Protein AF-A0A317U5R8-F1 (afdb_monomer_lite)

Secondary structure (DSSP, 8-state):
----EEEETTEEEEPPHHHHHHHHHHHHHHHHHHHHHHTS----SHHHHHHHHHHHHHHHHHHHHHHHHHHHHHHHHHHHHHHHHHHTT--PPEEEESSSS-EEEEETTEEEEPPHHHHHHHHHHHHHHHHHHHHHHHT--TTS-----HHHHHHHHHHHHHHHHHHHHHHHHHHHHHHHHHHHHHHTT----EE-TTSSEEEETTEEEE--HHHHHHHHHHHHHHHHHHHHHH-TT----HHHHHHHHHHHHHTTGGGHHHHHHHHHHHHHHHHHHHHHHHHHHHHHHHHHHHHHHHSSS-TT-HHHHHHHHHHHHHHHHHHHHHHHHHHHHHHHHS--STTHHHHHHHHHHHHHHHHHHHHHHHHHHHHHHHHHGGG-S-HHHHHHHHHHHIIIIIHHHHHHHS-S--S----TT--HHHHHHHHHHHHHSTTHHHHHHHHHHHHHHHHH-

pLDDT: mean 78.05, std 13.22, range [38.19, 95.69]

Foldseek 3Di:
DQCQWDDDPNDIAGDDPVLSVLVVLLVVLVVVLVVCVVVVDDDPDPVSNVVNVVSVVSNVVSVVVNVVLVVQQVVLVVLVVVLVVVLVPDDQWDWDDPDPPWIWTCDPNDTHTDDPVLVVLSVLLNVLNVVVVVVVVVVPDPPDRDRRDPVNSVVNVVSSVSNVVSVVVNVVVVVQVVLLVVLVVVLVVDDQWDADPVLQWTCDPNDTAGADPVVSVLSVQLNVLNVVLVVCSPDPPNPDGPVNSVVSVVSNVVSCVLCVLVVLLVVLLVLLVVLLVLLVLVLVLLVQLLVVLVVVLPDPDPVPALLNVLSVQLNVLSVVLNVVSVVLSVVSVVLSVVRDSVCSVVSVVVSVVSVVSVVVSLVVSLVSNLVSLVVSVVVDLAPVVVVVVVVCCVPRPLVSSCVSNDPDDDDDDDDPPRDPVSVVSVCSVCVSCVCVVVVNVVRVVVVVVVVVD

Structure (mmCIF, N/CA/C/O backbone):
data_AF-A0A317U5R8-F1
#
_entry.id   AF-A0A317U5R8-F1
#
loop_
_atom_site.group_PDB
_atom_site.id
_atom_site.type_symbol
_atom_site.label_atom_id
_atom_site.label_alt_id
_atom_site.label_comp_id
_atom_site.label_asym_id
_atom_site.label_entity_id
_atom_site.label_seq_id
_atom_site.pdbx_PDB_ins_code
_atom_site.Cartn_x
_atom_site.Cartn_y
_atom_site.Cartn_z
_atom_site.occupancy
_atom_site.B_iso_or_equiv
_atom_site.auth_seq_id
_atom_site.auth_comp_id
_atom_site.auth_asym_id
_atom_site.auth_atom_id
_atom_site.pdbx_PDB_model_num
ATOM 1 N N . MET A 1 1 ? 49.232 -8.218 -65.022 1.00 38.19 1 MET A N 1
ATOM 2 C CA . MET A 1 1 ? 48.313 -8.870 -64.069 1.00 38.19 1 MET A CA 1
ATOM 3 C C . MET A 1 1 ? 47.775 -7.761 -63.189 1.00 38.19 1 MET A C 1
ATOM 5 O O . MET A 1 1 ? 48.591 -7.084 -62.582 1.00 38.19 1 MET A O 1
ATOM 9 N N . GLN A 1 2 ? 46.467 -7.502 -63.218 1.00 45.94 2 GLN A N 1
ATOM 10 C CA . GLN A 1 2 ? 45.832 -6.558 -62.296 1.00 45.94 2 GLN A CA 1
ATOM 11 C C . GLN A 1 2 ? 45.850 -7.192 -60.904 1.00 45.94 2 GLN A C 1
ATOM 13 O O . GLN A 1 2 ? 45.132 -8.156 -60.648 1.00 45.94 2 GLN A O 1
ATOM 18 N N . ASN A 1 3 ? 46.745 -6.715 -60.040 1.00 58.97 3 ASN A N 1
ATOM 19 C CA . ASN A 1 3 ? 46.747 -7.085 -58.630 1.00 58.97 3 ASN A CA 1
ATOM 20 C C . ASN A 1 3 ? 45.754 -6.170 -57.909 1.00 58.97 3 ASN A C 1
ATOM 22 O O . ASN A 1 3 ? 46.149 -5.209 -57.256 1.00 58.97 3 ASN A O 1
ATOM 26 N N . ASP A 1 4 ? 44.462 -6.477 -58.016 1.00 77.56 4 ASP A N 1
ATOM 27 C CA . ASP A 1 4 ? 43.409 -5.737 -57.299 1.00 77.56 4 ASP A CA 1
ATOM 28 C C . ASP A 1 4 ? 43.462 -5.985 -55.777 1.00 77.56 4 ASP A C 1
ATOM 30 O O . ASP A 1 4 ? 42.748 -5.357 -54.993 1.00 77.56 4 ASP A O 1
ATOM 34 N N . SER A 1 5 ? 44.331 -6.900 -55.342 1.00 83.25 5 SER A N 1
ATOM 35 C CA . SER A 1 5 ? 44.545 -7.255 -53.948 1.00 83.25 5 SER A CA 1
ATOM 36 C C . SER A 1 5 ? 46.003 -7.578 -53.636 1.00 83.25 5 SER A C 1
ATOM 38 O O . SER A 1 5 ? 46.751 -8.018 -54.510 1.00 83.25 5 SER A O 1
ATOM 40 N N . LEU A 1 6 ? 46.373 -7.435 -52.365 1.00 86.75 6 LEU A N 1
ATOM 41 C CA . LEU A 1 6 ? 47.694 -7.748 -51.835 1.00 86.75 6 LEU A CA 1
ATOM 42 C C . LEU A 1 6 ? 47.575 -8.581 -50.555 1.00 86.75 6 LEU A C 1
ATOM 44 O O . LEU A 1 6 ? 46.751 -8.285 -49.688 1.00 86.75 6 LEU A O 1
ATOM 48 N N . GLU A 1 7 ? 48.402 -9.617 -50.431 1.00 85.31 7 GLU A N 1
ATOM 49 C CA . GLU A 1 7 ? 48.537 -10.373 -49.187 1.00 85.31 7 GLU A CA 1
ATOM 50 C C . GLU A 1 7 ? 49.503 -9.659 -48.237 1.00 85.31 7 GLU A C 1
ATOM 52 O O . GLU A 1 7 ? 50.613 -9.284 -48.616 1.00 85.31 7 GLU A O 1
ATOM 57 N N . TYR A 1 8 ? 49.083 -9.470 -46.990 1.00 86.31 8 TYR A N 1
ATOM 58 C CA . TYR A 1 8 ? 49.878 -8.835 -45.949 1.00 86.31 8 TYR A CA 1
ATOM 59 C C . TYR A 1 8 ? 49.593 -9.492 -44.599 1.00 86.31 8 TYR A C 1
ATOM 61 O O . TYR A 1 8 ? 48.452 -9.555 -44.148 1.00 86.31 8 TYR A O 1
ATOM 69 N N . GLN A 1 9 ? 50.641 -10.004 -43.949 1.00 86.94 9 GLN A N 1
ATOM 70 C CA . GLN A 1 9 ? 50.545 -10.714 -42.665 1.00 86.94 9 GLN A CA 1
ATOM 71 C C . GLN A 1 9 ? 49.501 -11.857 -42.653 1.00 86.94 9 GLN A C 1
ATOM 73 O O . GLN A 1 9 ? 48.800 -12.047 -41.661 1.00 86.94 9 GLN A O 1
ATOM 78 N N . GLY A 1 10 ? 49.397 -12.613 -43.753 1.00 82.06 10 GLY A N 1
ATOM 79 C CA . GLY A 1 10 ? 48.499 -13.770 -43.876 1.00 82.06 10 GLY A CA 1
ATOM 80 C C . GLY A 1 10 ? 47.032 -13.434 -44.172 1.00 82.06 10 GLY A C 1
ATOM 81 O O . GLY A 1 10 ? 46.186 -14.324 -44.136 1.00 82.06 10 GLY A O 1
ATOM 82 N N . GLU A 1 11 ? 46.710 -12.170 -44.462 1.00 81.88 11 GLU A N 1
ATOM 83 C CA . GLU A 1 11 ? 45.381 -11.745 -44.910 1.00 81.88 11 GLU A CA 1
ATOM 84 C C . GLU A 1 11 ? 45.451 -11.032 -46.267 1.00 81.88 11 GLU A C 1
ATOM 86 O O . GLU A 1 11 ? 46.414 -10.327 -46.564 1.00 81.88 11 GLU A O 1
ATOM 91 N N . THR A 1 12 ? 44.408 -11.182 -47.085 1.00 84.38 12 THR A N 1
ATOM 92 C CA . THR A 1 12 ? 44.276 -10.502 -48.382 1.00 84.38 12 THR A CA 1
ATOM 93 C C . THR A 1 12 ? 43.485 -9.200 -48.243 1.00 84.38 12 THR A C 1
ATOM 95 O O . THR A 1 12 ? 42.363 -9.207 -47.730 1.00 84.38 12 THR A O 1
ATOM 98 N N . TYR A 1 13 ? 44.041 -8.100 -48.752 1.00 83.62 13 TYR A N 1
ATOM 99 C CA . TYR A 1 13 ? 43.438 -6.764 -48.741 1.00 83.62 13 TYR A CA 1
ATOM 100 C C . TYR A 1 13 ? 43.210 -6.267 -50.164 1.00 83.62 13 TYR A C 1
ATOM 102 O O . TYR A 1 13 ? 44.093 -6.403 -51.006 1.00 83.62 13 TYR A O 1
ATOM 110 N N . VAL A 1 14 ? 42.050 -5.663 -50.431 1.00 86.38 14 VAL A N 1
ATOM 111 C CA . VAL A 1 14 ? 41.792 -4.983 -51.710 1.00 86.38 14 VAL A CA 1
ATOM 112 C C . VAL A 1 14 ? 42.502 -3.641 -51.729 1.00 86.38 14 VAL A C 1
ATOM 114 O O . VAL A 1 14 ? 42.454 -2.892 -50.752 1.00 86.38 14 VAL A O 1
ATOM 117 N N . LEU A 1 15 ? 43.157 -3.352 -52.848 1.00 84.44 15 LEU A N 1
ATOM 118 C CA . LEU A 1 15 ? 43.875 -2.106 -53.064 1.00 84.44 15 LEU A CA 1
ATOM 119 C C . LEU A 1 15 ? 42.956 -1.079 -53.721 1.00 84.44 15 LEU A C 1
ATOM 121 O O . LEU A 1 15 ? 42.236 -1.402 -54.668 1.00 84.44 15 LEU A O 1
ATOM 125 N N . ASP A 1 16 ? 43.015 0.166 -53.255 1.00 84.69 16 ASP A N 1
ATOM 126 C CA . ASP A 1 16 ? 42.417 1.279 -53.985 1.00 84.69 16 ASP A CA 1
ATOM 127 C C . ASP A 1 16 ? 43.256 1.628 -55.224 1.00 84.69 16 ASP A C 1
ATOM 129 O O . ASP A 1 16 ? 44.415 1.234 -55.354 1.00 84.69 16 ASP A O 1
ATOM 133 N N . PHE A 1 17 ? 42.665 2.367 -56.161 1.00 86.19 17 PHE A N 1
ATOM 134 C CA . PHE A 1 17 ? 43.336 2.701 -57.418 1.00 86.19 17 PHE A CA 1
ATOM 135 C C . PHE A 1 17 ? 44.702 3.403 -57.218 1.00 86.19 17 PHE A C 1
ATOM 137 O O . PHE A 1 17 ? 45.670 2.998 -57.865 1.00 86.19 17 PHE A O 1
ATOM 144 N N . PRO A 1 18 ? 44.854 4.384 -56.301 1.00 88.31 18 PRO A N 1
ATOM 145 C CA . PRO A 1 18 ? 46.167 4.951 -55.986 1.00 88.31 18 PRO A CA 1
ATOM 146 C C . PRO A 1 18 ? 47.188 3.917 -55.489 1.00 88.31 18 PRO A C 1
ATOM 148 O O . PRO A 1 18 ? 48.335 3.928 -55.937 1.00 88.31 18 PRO A O 1
ATOM 151 N N . THR A 1 19 ? 46.797 3.004 -54.597 1.00 88.69 19 THR A N 1
ATOM 152 C CA . THR A 1 19 ? 47.715 1.999 -54.041 1.00 88.69 19 THR A CA 1
ATOM 153 C C . THR A 1 19 ? 48.064 0.920 -55.059 1.00 88.69 19 THR A C 1
ATOM 155 O O . THR A 1 19 ? 49.200 0.450 -55.065 1.00 88.69 19 THR A O 1
ATOM 158 N N . GLN A 1 20 ? 47.152 0.574 -55.973 1.00 88.75 20 GLN A N 1
ATOM 159 C CA . GLN A 1 20 ? 47.460 -0.300 -57.113 1.00 88.75 20 GLN A CA 1
ATOM 160 C C . GLN A 1 20 ? 48.624 0.269 -57.936 1.00 88.75 20 GLN A C 1
ATOM 162 O O . GLN A 1 20 ? 49.603 -0.435 -58.182 1.00 88.75 20 GLN A O 1
ATOM 167 N N . ILE A 1 21 ? 48.583 1.569 -58.257 1.00 88.88 21 ILE A N 1
ATOM 168 C CA . ILE A 1 21 ? 49.670 2.257 -58.973 1.00 88.88 21 ILE A CA 1
ATOM 169 C C . ILE A 1 21 ? 50.973 2.214 -58.163 1.00 88.88 21 ILE A C 1
ATOM 171 O O . ILE A 1 21 ? 52.038 1.945 -58.721 1.00 88.88 21 ILE A O 1
ATOM 175 N N . LEU A 1 22 ? 50.914 2.450 -56.847 1.00 90.19 22 LEU A N 1
ATOM 176 C CA . LEU A 1 22 ? 52.101 2.381 -55.986 1.00 90.19 22 LEU A CA 1
ATOM 177 C C . LEU A 1 22 ? 52.723 0.980 -55.976 1.00 90.19 22 LEU A C 1
ATOM 179 O O . LEU A 1 22 ? 53.949 0.865 -56.028 1.00 90.19 22 LEU A O 1
ATOM 183 N N . VAL A 1 23 ? 51.901 -0.073 -55.937 1.00 90.00 23 VAL A N 1
ATOM 184 C CA . VAL A 1 23 ? 52.351 -1.472 -55.982 1.00 90.00 23 VAL A CA 1
ATOM 185 C C . VAL A 1 23 ? 52.973 -1.805 -57.338 1.00 90.00 23 VAL A C 1
ATOM 187 O O . VAL A 1 23 ? 54.033 -2.429 -57.381 1.00 90.00 23 VAL A O 1
ATOM 190 N N . GLU A 1 24 ? 52.381 -1.355 -58.445 1.00 89.31 24 GLU A N 1
ATOM 191 C CA . GLU A 1 24 ? 52.962 -1.517 -59.784 1.00 89.31 24 GLU A CA 1
ATOM 192 C C . GLU A 1 24 ? 54.326 -0.823 -59.898 1.00 89.31 24 GLU A C 1
ATOM 194 O O . GLU A 1 24 ? 55.303 -1.439 -60.333 1.00 89.31 24 GLU A O 1
ATOM 199 N N . GLN A 1 25 ? 54.420 0.430 -59.441 1.00 88.12 25 GLN A N 1
ATOM 200 C CA . GLN A 1 25 ? 55.673 1.188 -59.411 1.00 88.12 25 GLN A CA 1
ATOM 201 C C . GLN A 1 25 ? 56.723 0.525 -58.514 1.00 88.12 25 GLN A C 1
ATOM 203 O O . GLN A 1 25 ? 57.893 0.454 -58.889 1.00 88.12 25 GLN A O 1
ATOM 208 N N . TYR A 1 26 ? 56.312 0.025 -57.345 1.00 90.06 26 TYR A N 1
ATOM 209 C CA . TYR A 1 26 ? 57.183 -0.695 -56.420 1.00 90.06 26 TYR A CA 1
ATOM 210 C C . TYR A 1 26 ? 57.748 -1.964 -57.067 1.00 90.06 26 TYR A C 1
ATOM 212 O O . TYR A 1 26 ? 58.963 -2.149 -57.084 1.00 90.06 26 TYR A O 1
ATOM 220 N N . ASN A 1 27 ? 56.893 -2.802 -57.661 1.00 88.69 27 ASN A N 1
ATOM 221 C CA . ASN A 1 27 ? 57.300 -4.053 -58.304 1.00 88.69 27 ASN A CA 1
ATOM 222 C C . ASN A 1 27 ? 58.224 -3.812 -59.506 1.00 88.69 27 ASN A C 1
ATOM 224 O O . ASN A 1 27 ? 59.214 -4.527 -59.677 1.00 88.69 27 ASN A O 1
ATOM 228 N N . LEU A 1 28 ? 57.934 -2.790 -60.320 1.00 86.69 28 LEU A N 1
ATOM 229 C CA . LEU A 1 28 ? 58.776 -2.415 -61.455 1.00 86.69 28 LEU A CA 1
ATOM 230 C C . LEU A 1 28 ? 60.154 -1.922 -60.994 1.00 86.69 28 LEU A C 1
ATOM 232 O O . LEU A 1 28 ? 61.170 -2.402 -61.496 1.00 86.69 28 LEU A O 1
ATOM 236 N N . ALA A 1 29 ? 60.196 -1.007 -60.019 1.00 85.25 29 ALA A N 1
ATOM 237 C CA . ALA A 1 29 ? 61.447 -0.493 -59.465 1.00 85.25 29 ALA A CA 1
ATOM 238 C C . ALA A 1 29 ? 62.265 -1.604 -58.792 1.00 85.25 29 ALA A C 1
ATOM 240 O O . ALA A 1 29 ? 63.479 -1.673 -58.977 1.00 85.25 29 ALA A O 1
ATOM 241 N N . HIS A 1 30 ? 61.605 -2.508 -58.062 1.00 87.56 30 HIS A N 1
ATOM 242 C CA . HIS A 1 30 ? 62.247 -3.656 -57.429 1.00 87.56 30 HIS A CA 1
ATOM 243 C C . HIS A 1 30 ? 62.895 -4.570 -58.470 1.00 87.56 30 HIS A C 1
ATOM 245 O O . HIS A 1 30 ? 64.063 -4.920 -58.328 1.00 87.56 30 HIS A O 1
ATOM 251 N N . LYS A 1 31 ? 62.175 -4.907 -59.549 1.00 85.44 31 LYS A N 1
ATOM 252 C CA . LYS A 1 31 ? 62.703 -5.726 -60.647 1.00 85.44 31 LYS A CA 1
ATOM 253 C C . LYS A 1 31 ? 63.914 -5.069 -61.320 1.00 85.44 31 LYS A C 1
ATOM 255 O O . LYS A 1 31 ? 64.951 -5.709 -61.449 1.00 85.44 31 LYS A O 1
ATOM 260 N N . GLN A 1 32 ? 63.814 -3.786 -61.675 1.00 83.00 32 GLN A N 1
ATOM 261 C CA . GLN A 1 32 ? 64.901 -3.038 -62.325 1.00 83.00 32 GLN A CA 1
ATOM 262 C C . GLN A 1 32 ? 66.145 -2.869 -61.441 1.00 83.00 32 GLN A C 1
ATOM 264 O O . GLN A 1 32 ? 67.267 -2.768 -61.946 1.00 83.00 32 GLN A O 1
ATOM 269 N N . LEU A 1 33 ? 65.960 -2.762 -60.124 1.00 81.75 33 LEU A N 1
ATOM 270 C CA . LEU A 1 33 ? 67.064 -2.723 -59.169 1.00 81.75 33 LEU A CA 1
ATOM 271 C C . LEU A 1 33 ? 67.664 -4.116 -58.977 1.00 81.75 33 LEU A C 1
ATOM 273 O O . LEU A 1 33 ? 68.880 -4.235 -58.995 1.00 81.75 33 LEU A O 1
ATOM 277 N N . PHE A 1 34 ? 66.842 -5.159 -58.858 1.00 83.19 34 PHE A N 1
ATOM 278 C CA . PHE A 1 34 ? 67.303 -6.539 -58.719 1.00 83.19 34 PHE A CA 1
ATOM 279 C C . PHE A 1 34 ? 68.131 -6.996 -59.927 1.00 83.19 34 PHE A C 1
ATOM 281 O O . PHE A 1 34 ? 69.230 -7.506 -59.741 1.00 83.19 34 PHE A O 1
ATOM 288 N N . GLU A 1 35 ? 67.656 -6.756 -61.153 1.00 81.31 35 GLU A N 1
ATOM 289 C CA . GLU A 1 35 ? 68.394 -7.062 -62.389 1.00 81.31 35 GLU A CA 1
ATOM 290 C C . GLU A 1 35 ? 69.743 -6.326 -62.419 1.00 81.31 35 GLU A C 1
ATOM 292 O O . GLU A 1 35 ? 70.788 -6.954 -62.553 1.00 81.31 35 GLU A O 1
ATOM 297 N N . ALA A 1 36 ? 69.744 -5.019 -62.135 1.00 74.06 36 ALA A N 1
ATOM 298 C CA . ALA A 1 36 ? 70.971 -4.219 -62.096 1.00 74.06 36 ALA A CA 1
ATOM 299 C C . ALA A 1 36 ? 71.971 -4.640 -61.001 1.00 74.06 36 ALA A C 1
ATOM 301 O O . ALA A 1 36 ? 73.155 -4.341 -61.112 1.00 74.06 36 ALA A O 1
ATOM 302 N N . LEU A 1 37 ? 71.506 -5.293 -59.934 1.00 72.62 37 LEU A N 1
ATOM 303 C CA . LEU A 1 37 ? 72.359 -5.845 -58.878 1.00 72.62 37 LEU A CA 1
ATOM 304 C C . LEU A 1 37 ? 72.855 -7.263 -59.200 1.00 72.62 37 LEU A C 1
ATOM 306 O O . LEU A 1 37 ? 73.862 -7.687 -58.641 1.00 72.62 37 LEU A O 1
ATOM 310 N N . SER A 1 38 ? 72.155 -7.988 -60.075 1.00 73.31 38 SER A N 1
ATOM 311 C CA . SER A 1 38 ? 72.451 -9.380 -60.444 1.00 73.31 38 SER A CA 1
ATOM 312 C C . SER A 1 38 ? 73.536 -9.491 -61.518 1.00 73.31 38 SER A C 1
ATOM 314 O O . SER A 1 38 ? 74.255 -10.487 -61.557 1.00 73.31 38 SER A O 1
ATOM 316 N N . ASP A 1 39 ? 73.695 -8.459 -62.351 1.00 64.88 39 ASP A N 1
ATOM 317 C CA . ASP A 1 39 ? 74.663 -8.421 -63.457 1.00 64.88 39 ASP A CA 1
ATOM 318 C C . ASP A 1 39 ? 76.124 -8.165 -63.011 1.00 64.88 39 ASP A C 1
ATOM 320 O O . ASP A 1 39 ? 77.003 -7.985 -63.847 1.00 64.88 39 ASP A O 1
ATOM 324 N N . ASN A 1 40 ? 76.420 -8.171 -61.701 1.00 56.34 40 ASN A N 1
ATOM 325 C CA . ASN A 1 40 ? 77.749 -7.981 -61.082 1.00 56.34 40 ASN A CA 1
ATOM 326 C C . ASN A 1 40 ? 78.531 -6.697 -61.456 1.00 56.34 40 ASN A C 1
ATOM 328 O O . ASN A 1 40 ? 79.597 -6.460 -60.887 1.00 56.34 40 ASN A O 1
ATOM 332 N N . GLU A 1 41 ? 78.012 -5.826 -62.322 1.00 57.06 41 GLU A N 1
ATOM 333 C CA . GLU A 1 41 ? 78.591 -4.516 -62.634 1.00 57.06 41 GLU A CA 1
ATOM 334 C C . GLU A 1 41 ? 77.730 -3.394 -62.048 1.00 57.06 41 GLU A C 1
ATOM 336 O O . GLU A 1 41 ? 76.796 -2.883 -62.666 1.00 57.06 41 GLU A O 1
ATOM 341 N N . PHE A 1 42 ? 78.060 -2.971 -60.826 1.00 59.94 42 PHE A N 1
ATOM 342 C CA . PHE A 1 42 ? 77.490 -1.739 -60.289 1.00 59.94 42 PHE A CA 1
ATOM 343 C C . PHE A 1 42 ? 78.042 -0.555 -61.102 1.00 59.94 42 PHE A C 1
ATOM 345 O O . PHE A 1 42 ? 79.265 -0.412 -61.201 1.00 59.94 42 PHE A O 1
ATOM 352 N N . PRO A 1 43 ? 77.195 0.311 -61.683 1.00 59.31 43 PRO A N 1
ATOM 353 C CA . PRO A 1 43 ? 77.674 1.382 -62.542 1.00 59.31 43 PRO A CA 1
ATOM 354 C C . PRO A 1 43 ? 78.544 2.366 -61.749 1.00 59.31 43 PRO A C 1
ATOM 356 O O . PRO A 1 43 ? 78.093 2.968 -60.775 1.00 59.31 43 PRO A O 1
ATOM 359 N N . VAL A 1 44 ? 79.794 2.537 -62.191 1.00 58.84 44 VAL A N 1
ATOM 360 C CA . VAL A 1 44 ? 80.778 3.477 -61.615 1.00 58.84 44 VAL A CA 1
ATOM 361 C C . VAL A 1 44 ? 80.546 4.917 -62.116 1.00 58.84 44 VAL A C 1
ATOM 363 O O . VAL A 1 44 ? 81.128 5.864 -61.593 1.00 58.84 44 VAL A O 1
ATOM 366 N N . ASP A 1 45 ? 79.672 5.098 -63.115 1.00 77.00 45 ASP A N 1
ATOM 367 C CA . ASP A 1 45 ? 79.252 6.407 -63.625 1.00 77.00 45 ASP A CA 1
ATOM 368 C C . ASP A 1 45 ? 78.394 7.162 -62.579 1.00 77.00 45 ASP A C 1
ATOM 370 O O . ASP A 1 45 ? 77.326 6.671 -62.185 1.00 77.00 45 ASP A O 1
ATOM 374 N N . PRO A 1 46 ? 78.806 8.374 -62.151 1.00 72.62 46 PRO A N 1
ATOM 375 C CA . PRO A 1 46 ? 78.073 9.199 -61.193 1.00 72.62 46 PRO A CA 1
ATOM 376 C C . PRO A 1 46 ? 76.599 9.452 -61.540 1.00 72.62 46 PRO A C 1
ATOM 378 O O . PRO A 1 46 ? 75.771 9.562 -60.630 1.00 72.62 46 PRO A O 1
ATOM 381 N N . ILE A 1 47 ? 76.248 9.551 -62.829 1.00 76.50 47 ILE A N 1
ATOM 382 C CA . ILE A 1 47 ? 74.864 9.815 -63.261 1.00 76.50 47 ILE A CA 1
ATOM 383 C C . ILE A 1 47 ? 73.997 8.571 -63.045 1.00 76.50 47 ILE A C 1
ATOM 385 O O . ILE A 1 47 ? 72.934 8.648 -62.423 1.00 76.50 47 ILE A O 1
ATOM 389 N N . LEU A 1 48 ? 74.470 7.408 -63.499 1.00 74.88 48 LEU A N 1
ATOM 390 C CA . LEU A 1 48 ? 73.785 6.129 -63.306 1.00 74.88 48 LEU A CA 1
ATOM 391 C C . LEU A 1 48 ? 73.656 5.770 -61.821 1.00 74.88 48 LEU A C 1
ATOM 393 O O . LEU A 1 48 ? 72.590 5.329 -61.385 1.00 74.88 48 LEU A O 1
ATOM 397 N N . PHE A 1 49 ? 74.695 6.034 -61.024 1.00 76.31 49 PHE A N 1
ATOM 398 C CA . PHE A 1 49 ? 74.663 5.830 -59.577 1.00 76.31 49 PHE A CA 1
ATOM 399 C C . PHE A 1 49 ? 73.613 6.714 -58.884 1.00 76.31 49 PHE A C 1
ATOM 401 O O . PHE A 1 49 ? 72.830 6.228 -58.062 1.00 76.31 49 PHE A O 1
ATOM 408 N N . LYS A 1 50 ? 73.535 8.005 -59.244 1.00 81.50 50 LYS A N 1
ATOM 409 C CA . LYS A 1 50 ? 72.513 8.926 -58.721 1.00 81.50 50 LYS A CA 1
ATOM 410 C C . LYS A 1 50 ? 71.097 8.442 -59.053 1.00 81.50 50 LYS A C 1
ATOM 412 O O . LYS A 1 50 ? 70.258 8.381 -58.155 1.00 81.50 50 LYS A O 1
ATOM 417 N N . ASN A 1 51 ? 70.857 8.023 -60.295 1.00 80.38 51 ASN A N 1
ATOM 418 C CA . ASN A 1 51 ? 69.555 7.508 -60.729 1.00 80.38 51 ASN A CA 1
ATOM 419 C C . ASN A 1 51 ? 69.151 6.241 -59.956 1.00 80.38 51 ASN A C 1
ATOM 421 O O . ASN A 1 51 ? 68.008 6.119 -59.518 1.00 80.38 51 ASN A O 1
ATOM 425 N N . LYS A 1 52 ? 70.090 5.313 -59.717 1.00 80.75 52 LYS A N 1
ATOM 426 C CA . LYS A 1 52 ? 69.839 4.101 -58.915 1.00 80.75 52 LYS A CA 1
ATOM 427 C C . LYS A 1 52 ? 69.536 4.428 -57.449 1.00 80.75 52 LYS A C 1
ATOM 429 O O . LYS A 1 52 ? 68.631 3.832 -56.865 1.00 80.75 52 LYS A O 1
ATOM 434 N N . LYS A 1 53 ? 70.217 5.421 -56.867 1.00 82.44 53 LYS A N 1
ATOM 435 C CA . LYS A 1 53 ? 69.930 5.918 -55.511 1.00 82.44 53 LYS A CA 1
ATOM 436 C C . LYS A 1 53 ? 68.529 6.530 -55.405 1.00 82.44 53 LYS A C 1
ATOM 438 O O . LYS A 1 53 ? 67.822 6.276 -54.431 1.00 82.44 53 LYS A O 1
ATOM 443 N N . GLU A 1 54 ? 68.110 7.307 -56.401 1.00 84.88 54 GLU A N 1
ATOM 444 C CA . GLU A 1 54 ? 66.760 7.879 -56.461 1.00 84.88 54 GLU A CA 1
ATOM 445 C C . GLU A 1 54 ? 65.682 6.797 -56.634 1.00 84.88 54 GLU A C 1
ATOM 447 O O . GLU A 1 54 ? 64.654 6.856 -55.956 1.00 84.88 54 GLU A O 1
ATOM 452 N N . GLN A 1 55 ? 65.938 5.767 -57.452 1.00 82.56 55 GLN A N 1
ATOM 453 C CA . GLN A 1 55 ? 65.064 4.592 -57.584 1.00 82.56 55 GLN A CA 1
ATOM 454 C C . GLN A 1 55 ? 64.911 3.840 -56.255 1.00 82.56 55 GLN A C 1
ATOM 456 O O . GLN A 1 55 ? 63.792 3.499 -55.874 1.00 82.56 55 GLN A O 1
ATOM 461 N N . PHE A 1 56 ? 66.001 3.638 -55.508 1.00 84.94 56 PHE A N 1
ATOM 462 C CA . PHE A 1 56 ? 65.950 3.002 -54.188 1.00 84.94 56 PHE A CA 1
ATOM 463 C C . PHE A 1 56 ? 65.147 3.837 -53.177 1.00 84.94 56 PHE A C 1
ATOM 465 O O . PHE A 1 56 ? 64.297 3.309 -52.460 1.00 84.94 56 PHE A O 1
ATOM 472 N N . ALA A 1 57 ? 65.342 5.159 -53.164 1.00 86.06 57 ALA A N 1
ATOM 473 C CA . ALA A 1 57 ? 64.569 6.063 -52.313 1.00 86.06 57 ALA A CA 1
ATOM 474 C C . ALA A 1 57 ? 63.078 6.123 -52.705 1.00 86.06 57 ALA A C 1
ATOM 476 O O . ALA A 1 57 ? 62.214 6.279 -51.842 1.00 86.06 57 ALA A O 1
ATOM 477 N N . ALA A 1 58 ? 62.745 6.020 -53.996 1.00 85.19 58 ALA A N 1
ATOM 478 C CA . ALA A 1 58 ? 61.362 5.907 -54.461 1.00 85.19 58 ALA A CA 1
ATOM 479 C C . ALA A 1 58 ? 60.728 4.577 -54.028 1.00 85.19 58 ALA A C 1
ATOM 481 O O . ALA A 1 58 ? 59.613 4.575 -53.514 1.00 85.19 58 ALA A O 1
ATOM 482 N N . LEU A 1 59 ? 61.467 3.470 -54.139 1.00 88.62 59 LEU A N 1
ATOM 483 C CA . LEU A 1 59 ? 61.031 2.149 -53.691 1.00 88.62 59 LEU A CA 1
ATOM 484 C C . LEU A 1 59 ? 60.718 2.136 -52.188 1.00 88.62 59 LEU A C 1
ATOM 486 O O . LEU A 1 59 ? 59.649 1.674 -51.794 1.00 88.62 59 LEU A O 1
ATOM 490 N N . GLN A 1 60 ? 61.595 2.713 -51.359 1.00 89.19 60 GLN A N 1
ATOM 491 C CA . GLN A 1 60 ? 61.355 2.858 -49.919 1.00 89.19 60 GLN A CA 1
ATOM 492 C C . GLN A 1 60 ? 60.110 3.703 -49.615 1.00 89.19 60 GLN A C 1
ATOM 494 O O . GLN A 1 60 ? 59.296 3.320 -48.776 1.00 89.19 60 GLN A O 1
ATOM 499 N N . ARG A 1 61 ? 59.926 4.838 -50.305 1.00 90.31 61 ARG A N 1
ATOM 500 C CA . ARG A 1 61 ? 58.739 5.692 -50.123 1.00 90.31 61 ARG A CA 1
ATOM 501 C C . ARG A 1 61 ? 57.448 4.965 -50.494 1.00 90.31 61 ARG A C 1
ATOM 503 O O . ARG A 1 61 ? 56.499 5.006 -49.714 1.00 90.31 61 ARG A O 1
ATOM 510 N N . ASN A 1 62 ? 57.431 4.267 -51.629 1.00 90.88 62 ASN A N 1
ATOM 511 C CA . ASN A 1 62 ? 56.269 3.495 -52.065 1.00 90.88 62 ASN A CA 1
ATOM 512 C C . ASN A 1 62 ? 55.961 2.368 -51.072 1.00 90.88 62 ASN A C 1
ATOM 514 O O . ASN A 1 62 ? 54.807 2.195 -50.695 1.00 90.88 62 ASN A O 1
ATOM 518 N N . GLN A 1 63 ? 56.983 1.660 -50.575 1.00 91.31 63 GLN A N 1
ATOM 519 C CA . GLN A 1 63 ? 56.811 0.617 -49.561 1.00 91.31 63 GLN A CA 1
ATOM 520 C C . GLN A 1 63 ? 56.152 1.150 -48.287 1.00 91.31 63 GLN A C 1
ATOM 522 O O . GLN A 1 63 ? 55.210 0.543 -47.785 1.00 91.31 63 GLN A O 1
ATOM 527 N N . ILE A 1 64 ? 56.623 2.293 -47.778 1.00 93.19 64 ILE A N 1
ATOM 528 C CA . ILE A 1 64 ? 56.062 2.928 -46.578 1.00 93.19 64 ILE A CA 1
ATOM 529 C C . ILE A 1 64 ? 54.587 3.280 -46.795 1.00 93.19 64 ILE A C 1
ATOM 531 O O . ILE A 1 64 ? 53.765 3.003 -45.926 1.00 93.19 64 ILE A O 1
ATOM 535 N N . GLN A 1 65 ? 54.240 3.857 -47.949 1.00 91.81 65 GLN A N 1
ATOM 536 C CA . GLN A 1 65 ? 52.859 4.234 -48.262 1.00 91.81 65 GLN A CA 1
ATOM 537 C C . GLN A 1 65 ? 51.939 3.016 -48.408 1.00 91.81 65 GLN A C 1
ATOM 539 O O . GLN A 1 65 ? 50.847 3.012 -47.845 1.00 91.81 65 GLN A O 1
ATOM 544 N N . ILE A 1 66 ? 52.399 1.962 -49.090 1.00 90.94 66 ILE A N 1
ATOM 545 C CA . ILE A 1 66 ? 51.657 0.702 -49.233 1.00 90.94 66 ILE A CA 1
ATOM 546 C C . ILE A 1 66 ? 51.421 0.066 -47.855 1.00 90.94 66 ILE A C 1
ATOM 548 O O . ILE A 1 66 ? 50.292 -0.292 -47.532 1.00 90.94 66 ILE A O 1
ATOM 552 N N . ILE A 1 67 ? 52.455 -0.034 -47.010 1.00 92.12 67 ILE A N 1
ATOM 553 C CA . ILE A 1 67 ? 52.325 -0.592 -45.653 1.00 92.12 67 ILE A CA 1
ATOM 554 C C . ILE A 1 67 ? 51.368 0.250 -44.801 1.00 92.12 67 ILE A C 1
ATOM 556 O O . ILE A 1 67 ? 50.529 -0.314 -44.102 1.00 92.12 67 ILE A O 1
ATOM 560 N N . ALA A 1 68 ? 51.455 1.582 -44.868 1.00 91.19 68 ALA A N 1
ATOM 561 C CA . ALA A 1 68 ? 50.556 2.467 -44.131 1.00 91.19 68 ALA A CA 1
ATOM 562 C C . ALA A 1 68 ? 49.085 2.247 -44.524 1.00 91.19 68 ALA A C 1
ATOM 564 O O . ALA A 1 68 ? 48.237 2.117 -43.642 1.00 91.19 68 ALA A O 1
ATOM 565 N N . PHE A 1 69 ? 48.798 2.123 -45.825 1.00 90.38 69 PHE A N 1
ATOM 566 C CA . PHE A 1 69 ? 47.461 1.787 -46.321 1.00 90.38 69 PHE A CA 1
ATOM 567 C C . PHE A 1 69 ? 46.974 0.430 -45.787 1.00 90.38 69 PHE A C 1
ATOM 569 O O . PHE A 1 69 ? 45.843 0.316 -45.313 1.00 90.38 69 PHE A O 1
ATOM 576 N N . LEU A 1 70 ? 47.826 -0.601 -45.817 1.00 89.25 70 LEU A N 1
ATOM 577 C CA . LEU A 1 70 ? 47.472 -1.945 -45.345 1.00 89.25 70 LEU A CA 1
ATOM 578 C C . LEU A 1 70 ? 47.207 -1.984 -43.833 1.00 89.25 70 LEU A C 1
ATOM 580 O O . LEU A 1 70 ? 46.245 -2.616 -43.398 1.00 89.25 70 LEU A O 1
ATOM 584 N N . GLU A 1 71 ? 48.019 -1.298 -43.024 1.00 90.56 71 GLU A N 1
ATOM 585 C CA . GLU A 1 71 ? 47.787 -1.194 -41.577 1.00 90.56 71 GLU A CA 1
ATOM 586 C C . GLU A 1 71 ? 46.507 -0.406 -41.258 1.00 90.56 71 GLU A C 1
ATOM 588 O O . GLU A 1 71 ? 45.770 -0.777 -40.340 1.00 90.56 71 GLU A O 1
ATOM 593 N N . GLU A 1 72 ? 46.179 0.632 -42.035 1.00 89.25 72 GLU A N 1
ATOM 594 C CA . GLU A 1 72 ? 44.903 1.342 -41.905 1.00 89.25 72 GLU A CA 1
ATOM 595 C C . GLU A 1 72 ? 43.714 0.430 -42.242 1.00 89.25 72 GLU A C 1
ATOM 597 O O . GLU A 1 72 ? 42.786 0.311 -41.439 1.00 89.25 72 GLU A O 1
ATOM 602 N N . GLN A 1 73 ? 43.760 -0.287 -43.371 1.00 85.62 73 GLN A N 1
ATOM 603 C CA . GLN A 1 73 ? 42.725 -1.263 -43.739 1.00 85.62 73 GLN A CA 1
ATOM 604 C C . GLN A 1 73 ? 42.561 -2.339 -42.661 1.00 85.62 73 GLN A C 1
ATOM 606 O O . GLN A 1 73 ? 41.439 -2.678 -42.276 1.00 85.62 73 GLN A O 1
ATOM 611 N N . ARG A 1 74 ? 43.671 -2.843 -42.113 1.00 86.00 74 ARG A N 1
ATOM 612 C CA . ARG A 1 74 ? 43.661 -3.815 -41.018 1.00 86.00 74 ARG A CA 1
ATOM 613 C C . ARG A 1 74 ? 42.996 -3.260 -39.762 1.00 86.00 74 ARG A C 1
ATOM 615 O O . ARG A 1 74 ? 42.182 -3.953 -39.145 1.00 86.00 74 ARG A O 1
ATOM 622 N N . LYS A 1 75 ? 43.323 -2.027 -39.368 1.00 89.00 75 LYS A N 1
ATOM 623 C CA . LYS A 1 75 ? 42.698 -1.353 -38.222 1.00 89.00 75 LYS A CA 1
ATOM 624 C C . LYS A 1 75 ? 41.194 -1.183 -38.446 1.00 89.00 75 LYS A C 1
ATOM 626 O O . LYS A 1 75 ? 40.412 -1.592 -37.587 1.00 89.00 75 LYS A O 1
ATOM 631 N N . ASN A 1 76 ? 40.796 -0.676 -39.611 1.00 86.62 76 ASN A N 1
ATOM 632 C CA . ASN A 1 76 ? 39.394 -0.456 -39.965 1.00 86.62 76 ASN A CA 1
ATOM 633 C C . ASN A 1 76 ? 38.600 -1.768 -39.975 1.00 86.62 76 ASN A C 1
ATOM 635 O O . ASN A 1 76 ? 37.477 -1.825 -39.475 1.00 86.62 76 ASN A O 1
ATOM 639 N N . ARG A 1 77 ? 39.199 -2.851 -40.484 1.00 84.00 77 ARG A N 1
ATOM 640 C CA . ARG A 1 77 ? 38.604 -4.191 -40.470 1.00 84.00 77 ARG A CA 1
ATOM 641 C C . ARG A 1 77 ? 38.374 -4.701 -39.049 1.00 84.00 77 ARG A C 1
ATOM 643 O O . ARG A 1 77 ? 37.298 -5.226 -38.769 1.00 84.00 77 ARG A O 1
ATOM 650 N N . LYS A 1 78 ? 39.353 -4.549 -38.151 1.00 86.06 78 LYS A N 1
ATOM 651 C CA . LYS A 1 78 ? 39.209 -4.951 -36.740 1.00 86.06 78 LYS A CA 1
ATOM 652 C C . LYS A 1 78 ? 38.086 -4.181 -36.048 1.00 86.06 78 LYS A C 1
ATOM 654 O O . LYS A 1 78 ? 37.249 -4.799 -35.398 1.00 86.06 78 LYS A O 1
ATOM 659 N N . GLU A 1 79 ? 38.045 -2.863 -36.222 1.00 87.25 79 GLU A N 1
ATOM 660 C CA . GLU A 1 79 ? 37.001 -2.013 -35.638 1.00 87.25 79 GLU A CA 1
ATOM 661 C C . GLU A 1 79 ? 35.610 -2.374 -36.184 1.00 87.25 79 GLU A C 1
ATOM 663 O O . GLU A 1 79 ? 34.650 -2.527 -35.429 1.00 87.25 79 GLU A O 1
ATOM 668 N N . PHE A 1 80 ? 35.505 -2.629 -37.490 1.00 86.25 80 PHE A N 1
ATOM 669 C CA . PHE A 1 80 ? 34.269 -3.105 -38.104 1.00 86.25 80 PHE A CA 1
ATOM 670 C C . PHE A 1 80 ? 33.784 -4.447 -37.529 1.00 86.25 80 PHE A C 1
ATOM 672 O O . PHE A 1 80 ? 32.588 -4.615 -37.277 1.00 86.25 80 PHE A O 1
ATOM 679 N N . LEU A 1 81 ? 34.691 -5.407 -37.318 1.00 84.56 81 LEU A N 1
ATOM 680 C CA . LEU A 1 81 ? 34.352 -6.705 -36.728 1.00 84.56 81 LEU A CA 1
ATOM 681 C C . LEU A 1 81 ? 33.882 -6.570 -35.274 1.00 84.56 81 LEU A C 1
ATOM 683 O O . LEU A 1 81 ? 32.918 -7.235 -34.898 1.00 84.56 81 LEU A O 1
ATOM 687 N N . ASP A 1 82 ? 34.496 -5.683 -34.489 1.00 87.50 82 ASP A N 1
ATOM 688 C CA . ASP A 1 82 ? 34.049 -5.367 -33.126 1.00 87.50 82 ASP A CA 1
ATOM 689 C C . ASP A 1 82 ? 32.623 -4.788 -33.115 1.00 87.50 82 ASP A C 1
ATOM 691 O O . ASP A 1 82 ? 31.767 -5.251 -32.357 1.00 87.50 82 ASP A O 1
ATOM 695 N N . PHE A 1 83 ? 32.306 -3.854 -34.022 1.00 86.81 83 PHE A N 1
ATOM 696 C CA . PHE A 1 83 ? 30.935 -3.353 -34.174 1.00 86.81 83 PHE A CA 1
ATOM 697 C C . PHE A 1 83 ? 29.949 -4.449 -34.571 1.00 86.81 83 PHE A C 1
ATOM 699 O O . PHE A 1 83 ? 28.850 -4.516 -34.017 1.00 86.81 83 PHE A O 1
ATOM 706 N N . LYS A 1 84 ? 30.332 -5.317 -35.514 1.00 86.50 84 LYS A N 1
ATOM 707 C CA . LYS A 1 84 ? 29.497 -6.445 -35.941 1.00 86.50 84 LYS A CA 1
ATOM 708 C C . LYS A 1 84 ? 29.198 -7.378 -34.768 1.00 86.50 84 LYS A C 1
ATOM 710 O O . LYS A 1 84 ? 28.063 -7.830 -34.643 1.00 86.50 84 LYS A O 1
ATOM 715 N N . GLU A 1 85 ? 30.181 -7.639 -33.909 1.00 88.94 85 GLU A N 1
ATOM 716 C CA . GLU A 1 85 ? 30.001 -8.473 -32.721 1.00 88.94 85 GLU A CA 1
ATOM 717 C C . GLU A 1 85 ? 29.065 -7.812 -31.706 1.00 88.94 85 GLU A C 1
ATOM 719 O O . GLU A 1 85 ? 28.070 -8.411 -31.303 1.00 88.94 85 GLU A O 1
ATOM 724 N N . LYS A 1 86 ? 29.303 -6.540 -31.367 1.00 89.56 86 LYS A N 1
ATOM 725 C CA . LYS A 1 86 ? 28.440 -5.778 -30.450 1.00 89.56 86 LYS A CA 1
ATOM 726 C C . LYS A 1 86 ? 27.002 -5.659 -30.965 1.00 89.56 86 LYS A C 1
ATOM 728 O O . LYS A 1 86 ? 26.053 -5.707 -30.179 1.00 89.56 86 LYS A O 1
ATOM 733 N N . PHE A 1 87 ? 26.815 -5.539 -32.280 1.00 91.19 87 PHE A N 1
ATOM 734 C CA . PHE A 1 87 ? 25.495 -5.468 -32.904 1.00 91.19 87 PHE A CA 1
ATOM 735 C C . PHE A 1 87 ? 24.670 -6.749 -32.723 1.00 91.19 87 PHE A C 1
ATOM 737 O O . PHE A 1 87 ? 23.453 -6.650 -32.599 1.00 91.19 87 PHE A O 1
ATOM 744 N N . LYS A 1 88 ? 25.291 -7.936 -32.622 1.00 88.62 88 LYS A N 1
ATOM 745 C CA . LYS A 1 88 ? 24.563 -9.210 -32.429 1.00 88.62 88 LYS A CA 1
ATOM 746 C C . LYS A 1 88 ? 23.685 -9.231 -31.176 1.00 88.62 88 LYS A C 1
ATOM 748 O O . LYS A 1 88 ? 22.682 -9.934 -31.156 1.00 88.62 88 LYS A O 1
ATOM 753 N N . ASN A 1 89 ? 24.039 -8.446 -30.160 1.00 88.56 89 ASN A N 1
ATOM 754 C CA . ASN A 1 89 ? 23.279 -8.341 -28.912 1.00 88.56 89 ASN A CA 1
ATOM 755 C C . ASN A 1 89 ? 22.044 -7.429 -29.023 1.00 88.56 89 ASN A C 1
ATOM 757 O O . ASN A 1 89 ? 21.319 -7.252 -28.046 1.00 88.56 89 ASN A O 1
ATOM 761 N N . HIS A 1 90 ? 21.810 -6.820 -30.188 1.00 90.19 90 HIS A N 1
ATOM 762 C CA . HIS A 1 90 ? 20.668 -5.949 -30.429 1.00 90.19 90 HIS A CA 1
ATOM 763 C C . HIS A 1 90 ? 19.555 -6.718 -31.144 1.00 90.19 90 HIS A C 1
ATOM 765 O O . HIS A 1 90 ? 19.794 -7.538 -32.032 1.00 90.19 90 HIS A O 1
ATOM 771 N N . THR A 1 91 ? 18.317 -6.412 -30.777 1.00 90.75 91 THR A N 1
ATOM 772 C CA . THR A 1 91 ? 17.106 -6.964 -31.387 1.00 90.75 91 THR A CA 1
ATOM 773 C C . THR A 1 91 ? 16.120 -5.828 -31.636 1.00 90.75 91 THR A C 1
ATOM 775 O O . THR A 1 91 ? 16.120 -4.856 -30.877 1.00 90.75 91 THR A O 1
ATOM 778 N N . PRO A 1 92 ? 15.307 -5.898 -32.704 1.00 92.06 92 PRO A N 1
ATOM 779 C CA . PRO A 1 92 ? 14.328 -4.859 -32.978 1.00 92.06 92 PRO A CA 1
ATOM 780 C C . PRO A 1 92 ? 13.255 -4.866 -31.886 1.00 92.06 92 PRO A C 1
ATOM 782 O O . PRO A 1 92 ? 12.839 -5.925 -31.413 1.00 92.06 92 PRO A O 1
ATOM 785 N N . PHE A 1 93 ? 12.778 -3.684 -31.509 1.00 92.81 93 PHE A N 1
ATOM 786 C CA . PHE A 1 93 ? 11.638 -3.567 -30.610 1.00 92.81 93 PHE A CA 1
ATOM 787 C C . PHE A 1 93 ? 10.347 -3.905 -31.356 1.00 92.81 93 PHE A C 1
ATOM 789 O O . PHE A 1 93 ? 10.159 -3.518 -32.513 1.00 92.81 93 PHE A O 1
ATOM 796 N N . VAL A 1 94 ? 9.427 -4.595 -30.686 1.00 91.19 94 VAL A N 1
ATOM 797 C CA . VAL A 1 94 ? 8.158 -5.006 -31.289 1.00 91.19 94 VAL A CA 1
ATOM 798 C C . VAL A 1 94 ? 7.101 -3.939 -31.023 1.00 91.19 94 VAL A C 1
ATOM 800 O O . VAL A 1 94 ? 6.755 -3.667 -29.876 1.00 91.19 94 VAL A O 1
ATOM 803 N N . LEU A 1 95 ? 6.571 -3.347 -32.094 1.00 89.25 95 LEU A N 1
ATOM 804 C CA . LEU A 1 95 ? 5.408 -2.465 -32.034 1.00 89.25 95 LEU A CA 1
ATOM 805 C C . LEU A 1 95 ? 4.147 -3.267 -32.353 1.00 89.25 95 LEU A C 1
ATOM 807 O O . LEU A 1 95 ? 4.076 -3.954 -33.370 1.00 89.25 95 LEU A O 1
ATOM 811 N N . THR A 1 96 ? 3.149 -3.152 -31.489 1.00 87.06 96 THR A N 1
ATOM 812 C CA . THR A 1 96 ? 1.824 -3.756 -31.652 1.00 87.06 96 THR A CA 1
ATOM 813 C C . THR A 1 96 ? 0.784 -2.653 -31.804 1.00 87.06 96 THR A C 1
ATOM 815 O O . THR A 1 96 ? 0.938 -1.576 -31.231 1.00 87.06 96 THR A O 1
ATOM 818 N N . ASN A 1 97 ? -0.262 -2.891 -32.592 1.00 80.94 97 ASN A N 1
ATOM 819 C CA . ASN A 1 97 ? -1.372 -1.946 -32.705 1.00 80.94 97 ASN A CA 1
ATOM 820 C C . ASN A 1 97 ? -2.396 -2.273 -31.617 1.00 80.94 97 ASN A C 1
ATOM 822 O O . ASN A 1 97 ? -2.933 -3.380 -31.604 1.00 80.94 97 ASN A O 1
ATOM 826 N N . THR A 1 98 ? -2.668 -1.326 -30.722 1.00 68.56 98 THR A N 1
ATOM 827 C CA . THR A 1 98 ? -3.737 -1.454 -29.717 1.00 68.56 98 THR A CA 1
ATOM 828 C C . THR A 1 98 ? -5.074 -0.979 -30.278 1.00 68.56 98 THR A C 1
ATOM 830 O O . THR A 1 98 ? -6.108 -1.585 -30.011 1.00 68.56 98 THR A O 1
ATOM 833 N N . THR A 1 99 ? -5.053 0.052 -31.127 1.00 69.50 99 THR A N 1
ATOM 834 C CA . THR A 1 99 ? -6.200 0.538 -31.913 1.00 69.50 99 THR A CA 1
ATOM 835 C C . THR A 1 99 ? -5.739 0.973 -33.311 1.00 69.50 99 THR A C 1
ATOM 837 O O . THR A 1 99 ? -4.555 0.903 -33.635 1.00 69.50 99 THR A O 1
ATOM 840 N N . SER A 1 100 ? -6.646 1.455 -34.171 1.00 63.28 100 SER A N 1
ATOM 841 C CA . SER A 1 100 ? -6.292 1.945 -35.517 1.00 63.28 100 SER A CA 1
ATOM 842 C C . SER A 1 100 ? -5.340 3.153 -35.522 1.00 63.28 100 SER A C 1
ATOM 844 O O . SER A 1 100 ? -4.851 3.525 -36.586 1.00 63.28 100 SER A O 1
ATOM 846 N N . LYS A 1 101 ? -5.118 3.802 -34.369 1.00 66.44 101 LYS A N 1
ATOM 847 C CA . LYS A 1 101 ? -4.275 5.002 -34.234 1.00 66.44 101 LYS A CA 1
ATOM 848 C C . LYS A 1 101 ? -3.198 4.901 -33.150 1.00 66.44 101 LYS A C 1
ATOM 850 O O . LYS A 1 101 ? -2.297 5.732 -33.153 1.00 66.44 101 LYS A O 1
ATOM 855 N N . GLU A 1 102 ? -3.256 3.908 -32.266 1.00 73.62 102 GLU A N 1
ATOM 856 C CA . GLU A 1 102 ? -2.326 3.780 -31.140 1.00 73.62 102 GLU A CA 1
ATOM 857 C C . GLU A 1 102 ? -1.416 2.565 -31.299 1.00 73.62 102 GLU A C 1
ATOM 859 O O . GLU A 1 102 ? -1.865 1.453 -31.600 1.00 73.62 102 GLU A O 1
ATOM 864 N N . LYS A 1 103 ? -0.121 2.797 -31.068 1.00 84.75 103 LYS A N 1
ATOM 865 C CA . LYS A 1 103 ? 0.896 1.752 -31.008 1.00 84.75 103 LYS A CA 1
ATOM 866 C C . LYS A 1 103 ? 1.335 1.535 -29.565 1.00 84.75 103 LYS A C 1
ATOM 868 O O . LYS A 1 103 ? 1.508 2.488 -28.805 1.00 84.75 103 LYS A O 1
ATOM 873 N N . ALA A 1 104 ? 1.589 0.281 -29.223 1.00 88.19 104 ALA A N 1
ATOM 874 C CA . ALA A 1 104 ? 2.210 -0.115 -27.972 1.00 88.19 104 ALA A CA 1
ATOM 875 C C . ALA A 1 104 ? 3.537 -0.832 -28.231 1.00 88.19 104 ALA A C 1
ATOM 877 O O . ALA A 1 104 ? 3.663 -1.634 -29.161 1.00 88.19 104 ALA A O 1
ATOM 878 N N . LEU A 1 105 ? 4.523 -0.556 -27.384 1.00 92.06 105 LEU A N 1
ATOM 879 C CA . LEU A 1 105 ? 5.781 -1.286 -27.334 1.00 92.06 105 LEU A CA 1
ATOM 880 C C . LEU A 1 105 ? 5.582 -2.582 -26.549 1.00 92.06 105 LEU A C 1
ATOM 882 O O . LEU A 1 105 ? 5.261 -2.530 -25.364 1.00 92.06 105 LEU A O 1
ATOM 886 N N . SER A 1 106 ? 5.823 -3.725 -27.188 1.00 90.88 106 SER A N 1
ATOM 887 C CA . SER A 1 106 ? 5.920 -5.009 -26.498 1.00 90.88 106 SER A CA 1
ATOM 888 C C . SER A 1 106 ? 7.355 -5.222 -26.022 1.00 90.88 106 SER A C 1
ATOM 890 O O . SER A 1 106 ? 8.285 -5.299 -26.831 1.00 90.88 106 SER A O 1
ATOM 892 N N . PHE A 1 107 ? 7.548 -5.276 -24.706 1.00 89.38 107 PHE A N 1
ATOM 893 C CA . PHE A 1 107 ? 8.860 -5.414 -24.081 1.00 89.38 107 PHE A CA 1
ATOM 894 C C . PHE A 1 107 ? 8.774 -6.308 -22.840 1.00 89.38 107 PHE A C 1
ATOM 896 O O . PHE A 1 107 ? 7.970 -6.059 -21.945 1.00 89.38 107 PHE A O 1
ATOM 903 N N . GLU A 1 108 ? 9.594 -7.365 -22.803 1.00 87.25 108 GLU A N 1
ATOM 904 C CA . GLU A 1 108 ? 9.664 -8.340 -21.695 1.00 87.25 108 GLU A CA 1
ATOM 905 C C . GLU A 1 108 ? 8.292 -8.905 -21.260 1.00 87.25 108 GLU A C 1
ATOM 907 O O . GLU A 1 108 ? 8.041 -9.133 -20.081 1.00 87.25 108 GLU A O 1
ATOM 912 N N . GLY A 1 109 ? 7.385 -9.136 -22.215 1.00 83.44 109 GLY A N 1
ATOM 913 C CA . GLY A 1 109 ? 6.063 -9.721 -21.954 1.00 83.44 109 GLY A CA 1
ATOM 914 C C . GLY A 1 109 ? 4.973 -8.729 -21.527 1.00 83.44 109 GLY A C 1
ATOM 915 O O . GLY A 1 109 ? 3.841 -9.152 -21.307 1.00 83.44 109 GLY A O 1
ATOM 916 N N . ALA A 1 110 ? 5.274 -7.429 -21.456 1.00 86.50 110 ALA A N 1
ATOM 917 C CA . ALA A 1 110 ? 4.303 -6.365 -21.201 1.00 86.50 110 ALA A CA 1
ATOM 918 C C . ALA A 1 110 ? 4.138 -5.444 -22.422 1.00 86.50 110 ALA A C 1
ATOM 920 O O . ALA A 1 110 ? 5.035 -5.348 -23.261 1.00 86.50 110 ALA A O 1
ATOM 921 N N . ASN A 1 111 ? 2.995 -4.757 -22.510 1.00 87.94 111 ASN A N 1
ATOM 922 C CA . ASN A 1 111 ? 2.703 -3.783 -23.563 1.00 87.94 111 ASN A CA 1
ATOM 923 C C . ASN A 1 111 ? 2.605 -2.374 -22.969 1.00 87.94 111 ASN A C 1
ATOM 925 O O . ASN A 1 111 ? 1.808 -2.139 -22.064 1.00 87.94 111 ASN A O 1
ATOM 929 N N . TYR A 1 112 ? 3.389 -1.445 -23.511 1.00 86.31 112 TYR A N 1
ATOM 930 C CA . TYR A 1 112 ? 3.474 -0.061 -23.054 1.00 86.31 112 TYR A CA 1
ATOM 931 C C . TYR A 1 112 ? 2.929 0.880 -24.128 1.00 86.31 112 TYR A C 1
ATOM 933 O O . TYR A 1 112 ? 3.507 0.973 -25.213 1.00 86.31 112 TYR A O 1
ATOM 941 N N . THR A 1 113 ? 1.826 1.573 -23.844 1.00 85.88 113 THR A N 1
ATOM 942 C CA . THR A 1 113 ? 1.247 2.564 -24.764 1.00 85.88 113 THR A CA 1
ATOM 943 C C . THR A 1 113 ? 2.242 3.689 -25.024 1.00 85.88 113 THR A C 1
ATOM 945 O O . THR A 1 113 ? 2.851 4.220 -24.095 1.00 85.88 113 THR A O 1
ATOM 948 N N . LEU A 1 114 ? 2.419 4.051 -26.293 1.00 83.38 114 LEU A N 1
ATOM 949 C CA . LEU A 1 114 ? 3.391 5.057 -26.699 1.00 83.38 114 LEU A CA 1
ATOM 950 C C . LEU A 1 114 ? 2.703 6.380 -27.017 1.00 83.38 114 LEU A C 1
ATOM 952 O O . LEU A 1 114 ? 1.710 6.420 -27.738 1.00 83.38 114 LEU A O 1
ATOM 956 N N . ASN A 1 115 ? 3.290 7.478 -26.544 1.00 82.62 115 ASN A N 1
ATOM 957 C CA . ASN A 1 115 ? 3.001 8.792 -27.108 1.00 82.62 115 ASN A CA 1
ATOM 958 C C . ASN A 1 115 ? 3.731 8.962 -28.456 1.00 82.62 115 ASN A C 1
ATOM 960 O O . ASN A 1 115 ? 4.607 8.170 -28.813 1.00 82.62 115 ASN A O 1
ATOM 964 N N . TYR A 1 116 ? 3.409 10.029 -29.189 1.00 83.94 116 TYR A N 1
ATOM 965 C CA . TYR A 1 116 ? 3.989 10.296 -30.510 1.00 83.94 116 TYR A CA 1
ATOM 966 C C . TYR A 1 116 ? 5.529 10.360 -30.507 1.00 83.94 116 TYR A C 1
ATOM 968 O O . TYR A 1 116 ? 6.178 9.818 -31.402 1.00 83.94 116 TYR A O 1
ATOM 976 N N . SER A 1 117 ? 6.124 10.987 -29.487 1.00 86.44 117 SER A N 1
ATOM 977 C CA . SER A 1 117 ? 7.580 11.138 -29.374 1.00 86.44 117 SER A CA 1
ATOM 978 C C . SER A 1 117 ? 8.274 9.787 -29.171 1.00 86.44 117 SER A C 1
ATOM 980 O O . SER A 1 117 ? 9.189 9.433 -29.918 1.00 86.44 117 SER A O 1
ATOM 982 N N . THR A 1 118 ? 7.794 8.984 -28.216 1.00 87.56 118 THR A N 1
ATOM 983 C CA . THR A 1 118 ? 8.343 7.652 -27.934 1.00 87.56 118 THR A CA 1
ATOM 984 C C . THR A 1 118 ? 8.093 6.693 -29.095 1.00 87.56 118 THR A C 1
ATOM 986 O O . THR A 1 118 ? 8.965 5.897 -29.432 1.00 87.56 118 THR A O 1
ATOM 989 N N . GLN A 1 119 ? 6.943 6.790 -29.769 1.00 89.56 119 GLN A N 1
ATOM 990 C CA . GLN A 1 119 ? 6.682 6.015 -30.981 1.00 89.56 119 GLN A CA 1
ATOM 991 C C . GLN A 1 119 ? 7.734 6.309 -32.058 1.00 89.56 119 GLN A C 1
ATOM 993 O O . GLN A 1 119 ? 8.345 5.378 -32.581 1.00 89.56 119 GLN A O 1
ATOM 998 N N . HIS A 1 120 ? 7.989 7.586 -32.350 1.00 89.81 120 HIS A N 1
ATOM 999 C CA . HIS A 1 120 ? 8.993 7.985 -33.337 1.00 89.81 120 HIS A CA 1
ATOM 1000 C C . HIS A 1 120 ? 10.409 7.531 -32.936 1.00 89.81 120 HIS A C 1
ATOM 1002 O O . HIS A 1 120 ? 11.214 7.151 -33.785 1.00 89.81 120 HIS A O 1
ATOM 1008 N N . MET A 1 121 ? 10.719 7.523 -31.638 1.00 90.81 121 MET A N 1
ATOM 1009 C CA . MET A 1 121 ? 11.980 6.999 -31.105 1.00 90.81 121 MET A CA 1
ATOM 1010 C C . MET A 1 121 ? 12.138 5.491 -31.361 1.00 90.81 121 MET A C 1
ATOM 1012 O O . MET A 1 121 ? 13.183 5.063 -31.856 1.00 90.81 121 MET A O 1
ATOM 1016 N N . VAL A 1 122 ? 11.096 4.689 -31.103 1.00 93.25 122 VAL A N 1
ATOM 1017 C CA . VAL A 1 122 ? 11.100 3.240 -31.384 1.00 93.25 122 VAL A CA 1
ATOM 1018 C C . VAL A 1 122 ? 11.195 2.967 -32.887 1.00 93.25 122 VAL A C 1
ATOM 1020 O O . VAL A 1 122 ? 11.980 2.121 -33.317 1.00 93.25 122 VAL A O 1
ATOM 1023 N N . GLU A 1 123 ? 10.452 3.712 -33.708 1.00 92.94 123 GLU A N 1
ATOM 1024 C CA . GLU A 1 123 ? 10.516 3.609 -35.171 1.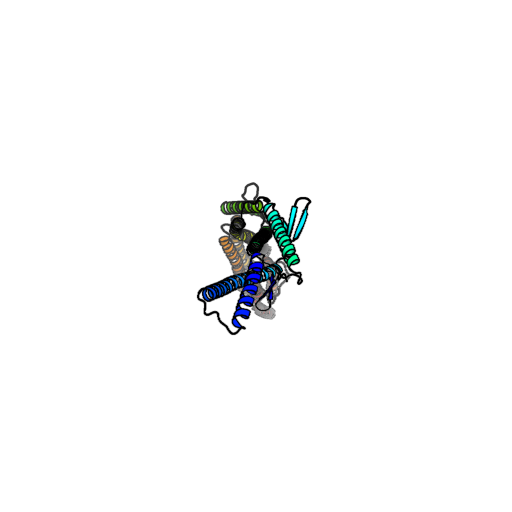00 92.94 123 GLU A CA 1
ATOM 1025 C C . GLU A 1 123 ? 11.914 3.956 -35.703 1.00 92.94 123 GLU A C 1
ATOM 1027 O O . GLU A 1 123 ? 12.456 3.232 -36.542 1.00 92.94 123 GLU A O 1
ATOM 1032 N N . ARG A 1 124 ? 12.547 5.008 -35.167 1.00 92.62 124 ARG A N 1
ATOM 1033 C CA . ARG A 1 124 ? 13.925 5.385 -35.508 1.00 92.62 124 ARG A CA 1
ATOM 1034 C C . ARG A 1 124 ? 14.927 4.303 -35.114 1.00 92.62 124 ARG A C 1
ATOM 1036 O O . ARG A 1 124 ? 15.807 3.992 -35.919 1.00 92.62 124 ARG A O 1
ATOM 1043 N N . TYR A 1 125 ? 14.801 3.727 -33.918 1.00 95.69 125 TYR A N 1
ATOM 1044 C CA . TYR A 1 125 ? 15.642 2.609 -33.485 1.00 95.69 125 TYR A CA 1
ATOM 1045 C C . TYR A 1 125 ? 15.517 1.425 -34.452 1.00 95.69 125 TYR A C 1
ATOM 1047 O O . TYR A 1 125 ? 16.525 0.940 -34.965 1.00 95.69 125 TYR A O 1
ATOM 1055 N N . ASN A 1 126 ? 14.288 1.006 -34.765 1.00 95.19 126 ASN A N 1
ATOM 1056 C CA . ASN A 1 126 ? 14.035 -0.121 -35.662 1.00 95.19 126 ASN A CA 1
ATOM 1057 C C . ASN A 1 126 ? 14.558 0.145 -37.082 1.00 95.19 126 ASN A C 1
ATOM 1059 O O . ASN A 1 126 ? 15.176 -0.732 -37.685 1.00 95.19 126 ASN A O 1
ATOM 1063 N N . TYR A 1 127 ? 14.407 1.370 -37.593 1.00 94.44 127 TYR A N 1
ATOM 1064 C CA . TYR A 1 127 ? 14.978 1.768 -38.880 1.00 94.44 127 TYR A CA 1
ATOM 1065 C C . TYR A 1 127 ? 16.514 1.673 -38.895 1.00 94.44 127 TYR A C 1
ATOM 1067 O O . TYR A 1 127 ? 17.100 1.129 -39.837 1.00 94.44 127 TYR A O 1
ATOM 1075 N N . LEU A 1 128 ? 17.183 2.174 -37.848 1.00 94.06 128 LEU A N 1
ATOM 1076 C CA . LEU A 1 128 ? 18.639 2.060 -37.709 1.00 94.06 128 LEU A CA 1
ATOM 1077 C C . LEU A 1 128 ? 19.075 0.593 -37.609 1.00 94.06 128 LEU A C 1
ATOM 1079 O O . LEU A 1 128 ? 20.033 0.196 -38.276 1.00 94.06 128 LEU A O 1
ATOM 1083 N N . TYR A 1 129 ? 18.345 -0.218 -36.842 1.00 95.44 129 TYR A N 1
ATOM 1084 C CA . TYR A 1 129 ? 18.592 -1.649 -36.695 1.00 95.44 129 TYR A CA 1
ATOM 1085 C C . TYR A 1 129 ? 18.504 -2.389 -38.036 1.00 95.44 129 TYR A C 1
ATOM 1087 O O . TYR A 1 129 ? 19.416 -3.135 -38.401 1.00 95.44 129 TYR A O 1
ATOM 1095 N N . GLU A 1 130 ? 17.437 -2.168 -38.808 1.00 94.25 130 GLU A N 1
ATOM 1096 C CA . GLU A 1 130 ? 17.263 -2.784 -40.125 1.00 94.25 130 GLU A CA 1
ATOM 1097 C C . GLU A 1 130 ? 18.353 -2.358 -41.104 1.00 94.25 130 GLU A C 1
ATOM 1099 O O . GLU A 1 130 ? 18.883 -3.186 -41.850 1.00 94.25 130 GLU A O 1
ATOM 1104 N N . ARG A 1 131 ? 18.707 -1.069 -41.102 1.00 91.81 131 ARG A N 1
ATOM 1105 C CA . ARG A 1 131 ? 19.761 -0.530 -41.962 1.00 91.81 131 ARG A CA 1
ATOM 1106 C C . ARG A 1 131 ? 21.109 -1.172 -41.651 1.00 91.81 131 ARG A C 1
ATOM 1108 O O . ARG A 1 131 ? 21.788 -1.609 -42.579 1.00 91.81 131 ARG A O 1
ATOM 1115 N N . LEU A 1 132 ? 21.467 -1.275 -40.371 1.00 91.75 132 LEU A N 1
ATOM 1116 C CA . LEU A 1 132 ? 22.694 -1.933 -39.921 1.00 91.75 132 LEU A CA 1
ATOM 1117 C C . LEU A 1 132 ? 22.660 -3.442 -40.186 1.00 91.75 132 LEU A C 1
ATOM 1119 O O . LEU A 1 132 ? 23.657 -4.005 -40.620 1.00 91.75 132 LEU A O 1
ATOM 1123 N N . THR A 1 133 ? 21.508 -4.098 -40.045 1.00 91.69 133 THR A N 1
ATOM 1124 C CA . THR A 1 133 ? 21.354 -5.524 -40.372 1.00 91.69 133 THR A CA 1
ATOM 1125 C C . THR A 1 133 ? 21.561 -5.780 -41.860 1.00 91.69 133 THR A C 1
ATOM 1127 O O . THR A 1 133 ? 22.311 -6.684 -42.227 1.00 91.69 133 THR A O 1
ATOM 1130 N N . LYS A 1 134 ? 20.923 -4.987 -42.732 1.00 88.50 134 LYS A N 1
ATOM 1131 C CA . LYS A 1 134 ? 21.121 -5.063 -44.190 1.00 88.50 134 LYS A CA 1
ATOM 1132 C C . LYS A 1 134 ? 22.578 -4.810 -44.547 1.00 88.50 134 LYS A C 1
ATOM 1134 O O . LYS A 1 134 ? 23.129 -5.549 -45.355 1.00 88.50 134 LYS A O 1
ATOM 1139 N N . PHE A 1 135 ? 23.195 -3.820 -43.899 1.00 85.19 135 PHE A N 1
ATOM 1140 C CA . PHE A 1 135 ? 24.621 -3.562 -44.011 1.00 85.19 135 PHE A CA 1
ATOM 1141 C C . PHE A 1 135 ? 25.402 -4.835 -43.663 1.00 85.19 135 PHE A C 1
ATOM 1143 O O . PHE A 1 135 ? 25.898 -5.497 -44.565 1.00 85.19 135 PHE A O 1
ATOM 1150 N N . PHE A 1 136 ? 25.419 -5.279 -42.405 1.00 85.44 136 PHE A N 1
ATOM 1151 C CA . PHE A 1 136 ? 26.216 -6.429 -41.963 1.00 85.44 136 PHE A CA 1
ATOM 1152 C C . PHE A 1 136 ? 25.941 -7.739 -42.722 1.00 85.44 136 PHE A C 1
ATOM 1154 O O . PHE A 1 136 ? 26.874 -8.527 -42.885 1.00 85.44 136 PHE A O 1
ATOM 1161 N N . LYS A 1 137 ? 24.711 -7.971 -43.211 1.00 82.19 137 LYS A N 1
ATOM 1162 C CA . LYS A 1 137 ? 24.379 -9.113 -44.085 1.00 82.19 137 LYS A CA 1
ATOM 1163 C C . LYS A 1 137 ? 25.102 -9.036 -45.429 1.00 82.19 137 LYS A C 1
ATOM 1165 O O . LYS A 1 137 ? 25.717 -10.021 -45.826 1.00 82.19 137 LYS A O 1
ATOM 1170 N N . ASN A 1 138 ? 25.091 -7.875 -46.085 1.00 76.12 138 ASN A N 1
ATOM 1171 C CA . ASN A 1 138 ? 25.774 -7.673 -47.366 1.00 76.12 138 ASN A CA 1
ATOM 1172 C C . ASN A 1 138 ? 27.301 -7.866 -47.256 1.00 76.12 138 ASN A C 1
ATOM 1174 O O . ASN A 1 138 ? 27.931 -8.291 -48.219 1.00 76.12 138 ASN A O 1
ATOM 1178 N N . TYR A 1 139 ? 27.884 -7.626 -46.074 1.00 68.81 139 TYR A N 1
ATOM 1179 C CA . TYR A 1 139 ? 29.320 -7.814 -45.796 1.00 68.81 139 TYR A CA 1
ATOM 1180 C C . TYR A 1 139 ? 29.650 -9.170 -45.138 1.00 68.81 139 TYR A C 1
ATOM 1182 O O . TYR A 1 139 ? 30.731 -9.335 -44.575 1.00 68.81 139 TYR A O 1
ATOM 1190 N N . SER A 1 140 ? 28.729 -10.144 -45.149 1.00 57.97 140 SER A N 1
ATOM 1191 C CA . SER A 1 140 ? 28.958 -11.485 -44.583 1.00 57.97 140 SER A CA 1
ATOM 1192 C C . SER A 1 140 ? 29.311 -12.552 -45.629 1.00 57.97 140 SER A C 1
ATOM 1194 O O . SER A 1 140 ? 29.538 -13.703 -45.261 1.00 57.97 140 SER A O 1
ATOM 1196 N N . SER A 1 141 ? 29.381 -12.175 -46.908 1.00 53.72 141 SER A N 1
ATOM 1197 C CA . SER A 1 141 ? 29.788 -13.040 -48.019 1.00 53.72 141 SER A CA 1
ATOM 1198 C C . SER A 1 141 ? 31.311 -13.198 -48.014 1.00 53.72 141 SER A C 1
ATOM 1200 O O . SER A 1 141 ? 32.043 -12.240 -48.243 1.00 53.72 141 SER A O 1
ATOM 1202 N N . THR A 1 142 ? 31.797 -14.411 -47.770 1.00 49.34 142 THR A N 1
ATOM 1203 C CA . THR A 1 142 ? 33.223 -14.789 -47.727 1.00 49.34 142 THR A CA 1
ATOM 1204 C C . THR A 1 142 ? 33.970 -14.633 -49.057 1.00 49.34 142 THR A C 1
ATOM 1206 O O . THR A 1 142 ? 35.169 -14.881 -49.108 1.00 49.34 142 THR A O 1
ATOM 1209 N N . SER A 1 143 ? 33.292 -14.236 -50.135 1.00 48.09 143 SER A N 1
ATOM 1210 C CA . SER A 1 143 ? 33.822 -14.303 -51.496 1.00 48.09 143 SER A CA 1
ATOM 1211 C C . SER A 1 143 ? 34.521 -13.038 -52.000 1.00 48.09 143 SER A C 1
ATOM 1213 O O . SER A 1 143 ? 35.110 -13.114 -53.067 1.00 48.09 143 SER A O 1
ATOM 1215 N N . ASN A 1 144 ? 34.493 -11.908 -51.278 1.00 52.94 144 ASN A N 1
ATOM 1216 C CA . ASN A 1 144 ? 35.218 -10.692 -51.675 1.00 52.94 144 ASN A CA 1
ATOM 1217 C C . ASN A 1 144 ? 35.883 -10.018 -50.458 1.00 52.94 144 ASN A C 1
ATOM 1219 O O . ASN A 1 144 ? 35.162 -9.601 -49.544 1.00 52.94 144 ASN A O 1
ATOM 1223 N N . PRO A 1 145 ? 37.224 -9.872 -50.420 1.00 56.50 145 PRO A N 1
ATOM 1224 C CA . PRO A 1 145 ? 37.872 -9.014 -49.436 1.00 56.50 145 PRO A CA 1
ATOM 1225 C C . PRO A 1 145 ? 37.354 -7.586 -49.646 1.00 56.50 145 PRO A C 1
ATOM 1227 O O . PRO A 1 145 ? 37.379 -7.054 -50.747 1.00 56.50 145 PRO A O 1
ATOM 1230 N N . LEU A 1 146 ? 36.766 -6.991 -48.615 1.00 63.03 146 LEU A N 1
ATOM 1231 C CA . LEU A 1 146 ? 36.111 -5.689 -48.718 1.00 63.03 146 LEU A CA 1
ATOM 1232 C C . LEU A 1 146 ? 37.054 -4.592 -48.240 1.00 63.03 146 LEU A C 1
ATOM 1234 O O . LEU A 1 146 ? 37.609 -4.680 -47.147 1.00 63.03 146 LEU A O 1
ATOM 1238 N N . MET A 1 147 ? 37.182 -3.540 -49.045 1.00 69.81 147 MET A N 1
ATOM 1239 C CA . MET A 1 147 ? 37.859 -2.308 -48.656 1.00 69.81 147 MET A CA 1
ATOM 1240 C C . MET A 1 147 ? 36.954 -1.530 -47.691 1.00 69.81 147 MET A C 1
ATOM 1242 O O . MET A 1 147 ? 35.908 -1.008 -48.085 1.00 69.81 147 MET A O 1
ATOM 1246 N N . ILE A 1 148 ? 37.345 -1.460 -46.417 1.00 76.00 148 ILE A N 1
ATOM 1247 C CA . ILE A 1 148 ? 36.666 -0.631 -45.414 1.00 76.00 148 ILE A CA 1
ATOM 1248 C C . ILE A 1 148 ? 37.459 0.663 -45.298 1.00 76.00 148 ILE A C 1
ATOM 1250 O O . ILE A 1 148 ? 38.465 0.745 -44.591 1.00 76.00 148 ILE A O 1
ATOM 1254 N N . ASN A 1 149 ? 37.020 1.680 -46.032 1.00 78.94 149 ASN A N 1
ATOM 1255 C CA . ASN A 1 149 ? 37.595 3.011 -45.899 1.00 78.94 149 ASN A CA 1
ATOM 1256 C C . ASN A 1 149 ? 37.088 3.714 -44.625 1.00 78.94 149 ASN A C 1
ATOM 1258 O O . ASN A 1 149 ? 36.068 3.337 -44.035 1.00 78.94 149 ASN A O 1
ATOM 1262 N N . ALA A 1 150 ? 37.815 4.750 -44.209 1.00 81.19 150 ALA A N 1
ATOM 1263 C CA . ALA A 1 150 ? 37.523 5.493 -42.988 1.00 81.19 150 ALA A CA 1
ATOM 1264 C C . ALA A 1 150 ? 36.133 6.160 -43.003 1.00 81.19 150 ALA A C 1
ATOM 1266 O O . ALA A 1 150 ? 35.450 6.187 -41.980 1.00 81.19 150 ALA A O 1
ATOM 1267 N N . GLU A 1 151 ? 35.677 6.654 -44.159 1.00 85.31 151 GLU A N 1
ATOM 1268 C CA . GLU A 1 151 ? 34.375 7.323 -44.295 1.00 85.31 151 GLU A CA 1
ATOM 1269 C C . GLU A 1 151 ? 33.209 6.363 -44.020 1.00 85.31 151 GLU A C 1
ATOM 1271 O O . GLU A 1 151 ? 32.265 6.681 -43.286 1.00 85.31 151 GLU A O 1
ATOM 1276 N N . LEU A 1 152 ? 33.284 5.154 -44.578 1.00 83.94 152 LEU A N 1
ATOM 1277 C CA . LEU A 1 152 ? 32.277 4.128 -44.370 1.00 83.94 152 LEU A CA 1
ATOM 1278 C C . LEU A 1 152 ? 32.237 3.693 -42.904 1.00 83.94 152 LEU A C 1
ATOM 1280 O O . LEU A 1 152 ? 31.150 3.603 -42.327 1.00 83.94 152 LEU A O 1
ATOM 1284 N N . LEU A 1 153 ? 33.407 3.478 -42.299 1.00 85.44 153 LEU A N 1
ATOM 1285 C CA . LEU A 1 153 ? 33.520 3.133 -40.886 1.00 85.44 153 LEU A CA 1
ATOM 1286 C C . LEU A 1 153 ? 32.898 4.222 -40.005 1.00 85.44 153 LEU A C 1
ATOM 1288 O O . LEU A 1 153 ? 32.014 3.924 -39.206 1.00 85.44 153 LEU A O 1
ATOM 1292 N N . GLN A 1 154 ? 33.234 5.494 -40.234 1.00 88.50 154 GLN A N 1
ATOM 1293 C CA . GLN A 1 154 ? 32.669 6.624 -39.493 1.00 88.50 154 GLN A CA 1
ATOM 1294 C C . GLN A 1 154 ? 31.135 6.684 -39.592 1.00 88.50 154 GLN A C 1
ATOM 1296 O O . GLN A 1 154 ? 30.442 6.963 -38.607 1.00 88.50 154 GLN A O 1
ATOM 1301 N N . LYS A 1 155 ? 30.576 6.392 -40.773 1.00 88.88 155 LYS A N 1
ATOM 1302 C CA . LYS A 1 155 ? 29.125 6.356 -40.992 1.00 88.88 155 LYS A CA 1
ATOM 1303 C C . LYS A 1 155 ? 28.444 5.227 -40.214 1.00 88.88 155 LYS A C 1
ATOM 1305 O O . LYS A 1 155 ? 27.346 5.448 -39.693 1.00 88.88 155 LYS A O 1
ATOM 1310 N N . ILE A 1 156 ? 29.066 4.049 -40.135 1.00 87.06 156 ILE A N 1
ATOM 1311 C CA . ILE A 1 156 ? 28.579 2.917 -39.330 1.00 87.06 156 ILE A CA 1
ATOM 1312 C C . ILE A 1 156 ? 28.661 3.271 -37.849 1.00 87.06 156 ILE A C 1
ATOM 1314 O O . ILE A 1 156 ? 27.659 3.146 -37.150 1.00 87.06 156 ILE A O 1
ATOM 1318 N N . THR A 1 157 ? 29.803 3.791 -37.394 1.00 88.25 157 THR A N 1
ATOM 1319 C CA . THR A 1 157 ? 30.024 4.208 -36.004 1.00 88.25 157 THR A CA 1
ATOM 1320 C C . THR A 1 157 ? 28.950 5.193 -35.555 1.00 88.25 157 THR A C 1
ATOM 1322 O O . THR A 1 157 ? 28.306 4.987 -34.528 1.00 88.25 157 THR A O 1
ATOM 1325 N N . LYS A 1 158 ? 28.659 6.217 -36.368 1.00 92.50 158 LYS A N 1
ATOM 1326 C CA . LYS A 1 158 ? 27.596 7.188 -36.073 1.00 92.50 158 LYS A CA 1
ATOM 1327 C C . LYS A 1 158 ? 26.215 6.537 -35.960 1.00 92.50 158 LYS A C 1
ATOM 1329 O O . LYS A 1 158 ? 25.452 6.886 -35.065 1.00 92.50 158 LYS A O 1
ATOM 1334 N N . GLN A 1 159 ? 25.871 5.611 -36.857 1.00 91.56 159 GLN A N 1
ATOM 1335 C CA . GLN A 1 159 ? 24.582 4.909 -36.802 1.00 91.56 159 GLN A CA 1
ATOM 1336 C C . GLN A 1 159 ? 24.481 3.988 -35.585 1.00 91.56 159 GLN A C 1
ATOM 1338 O O . GLN A 1 159 ? 23.420 3.909 -34.974 1.00 91.56 159 GLN A O 1
ATOM 1343 N N . PHE A 1 160 ? 25.576 3.320 -35.225 1.00 90.56 160 PHE A N 1
ATOM 1344 C CA . PHE A 1 160 ? 25.633 2.426 -34.077 1.00 90.56 160 PHE A CA 1
ATOM 1345 C C . PHE A 1 160 ? 25.502 3.187 -32.752 1.00 90.56 160 PHE A C 1
ATOM 1347 O O . PHE A 1 160 ? 24.736 2.775 -31.887 1.00 90.56 160 PHE A O 1
ATOM 1354 N N . ILE A 1 161 ? 26.157 4.346 -32.621 1.00 91.75 161 ILE A N 1
ATOM 1355 C CA . ILE A 1 161 ? 25.991 5.235 -31.458 1.00 91.75 161 ILE A CA 1
ATOM 1356 C C . ILE A 1 161 ? 24.530 5.685 -31.330 1.00 91.75 161 ILE A C 1
ATOM 1358 O O . ILE A 1 161 ? 23.933 5.520 -30.272 1.00 91.75 161 ILE A O 1
ATOM 1362 N N . GLN A 1 162 ? 23.918 6.155 -32.424 1.00 93.00 162 GLN A N 1
ATOM 1363 C CA . GLN A 1 162 ? 22.509 6.572 -32.414 1.00 93.00 162 GLN A CA 1
ATOM 1364 C C . GLN A 1 162 ? 21.548 5.429 -32.061 1.00 93.00 162 GLN A C 1
ATOM 1366 O O . GLN A 1 162 ? 20.513 5.664 -31.435 1.00 93.00 162 GLN A O 1
ATOM 1371 N N . LEU A 1 163 ? 21.870 4.197 -32.468 1.00 93.69 163 LEU A N 1
ATOM 1372 C CA . LEU A 1 163 ? 21.109 3.004 -32.104 1.00 93.69 163 LEU A CA 1
ATOM 1373 C C . LEU A 1 163 ? 21.157 2.769 -30.586 1.00 93.69 163 LEU A C 1
ATOM 1375 O O . LEU A 1 163 ? 20.111 2.548 -29.980 1.00 93.69 163 LEU A O 1
ATOM 1379 N N . ILE A 1 164 ? 22.346 2.851 -29.979 1.00 91.75 164 ILE A N 1
ATOM 1380 C CA . ILE A 1 164 ? 22.547 2.674 -28.531 1.00 91.75 164 ILE A CA 1
ATOM 1381 C C . ILE A 1 164 ? 21.827 3.769 -27.739 1.00 91.75 164 ILE A C 1
ATOM 1383 O O . ILE A 1 164 ? 21.113 3.464 -26.786 1.00 91.75 164 ILE A O 1
ATOM 1387 N N . GLU A 1 165 ? 21.980 5.032 -28.140 1.00 93.06 165 GLU A N 1
ATOM 1388 C CA . GLU A 1 165 ? 21.299 6.168 -27.505 1.00 93.06 165 GLU A CA 1
ATOM 1389 C C . GLU A 1 165 ? 19.780 5.965 -27.514 1.00 93.06 165 GLU A C 1
ATOM 1391 O O . GLU A 1 165 ? 19.146 5.988 -26.460 1.00 93.06 165 GLU A O 1
ATOM 1396 N N . SER A 1 166 ? 19.218 5.632 -28.681 1.00 92.19 166 SER A N 1
ATOM 1397 C CA . SER A 1 166 ? 17.780 5.371 -28.818 1.00 92.19 166 SER A CA 1
ATOM 1398 C C . SER A 1 166 ? 17.335 4.177 -27.962 1.00 92.19 166 SER A C 1
ATOM 1400 O O . SER A 1 166 ? 16.267 4.211 -27.359 1.00 92.19 166 SER A O 1
ATOM 1402 N N . GLN A 1 167 ? 18.150 3.118 -27.860 1.00 92.81 167 GLN A N 1
ATOM 1403 C CA . GLN A 1 167 ? 17.843 1.966 -27.006 1.00 92.81 167 GLN A CA 1
ATOM 1404 C C . GLN A 1 167 ? 17.760 2.353 -25.526 1.00 92.81 167 GLN A C 1
ATOM 1406 O O . GLN A 1 167 ? 16.860 1.896 -24.820 1.00 92.81 167 GLN A O 1
ATOM 1411 N N . ASN A 1 168 ? 18.704 3.168 -25.057 1.00 92.38 168 ASN A N 1
ATOM 1412 C CA . ASN A 1 168 ? 18.762 3.610 -23.667 1.00 92.38 168 ASN A CA 1
ATOM 1413 C C . ASN A 1 168 ? 17.575 4.513 -23.320 1.00 92.38 168 ASN A C 1
ATOM 1415 O O . ASN A 1 168 ? 16.977 4.353 -22.257 1.00 92.38 168 ASN A O 1
ATOM 1419 N N . GLU A 1 169 ? 17.190 5.413 -24.224 1.00 90.38 169 GLU A N 1
ATOM 1420 C CA . GLU A 1 169 ? 16.010 6.262 -24.044 1.00 90.38 169 GLU A CA 1
ATOM 1421 C C . GLU A 1 169 ? 14.715 5.435 -23.973 1.00 90.38 169 GLU A C 1
ATOM 1423 O O . GLU A 1 169 ? 13.902 5.644 -23.070 1.00 90.38 169 GLU A O 1
ATOM 1428 N N . ILE A 1 170 ? 14.555 4.433 -24.850 1.00 90.75 170 ILE A N 1
ATOM 1429 C CA . ILE A 1 170 ? 13.403 3.515 -24.830 1.00 90.75 170 ILE A CA 1
ATOM 1430 C C . ILE A 1 170 ? 13.363 2.711 -23.523 1.00 90.75 170 ILE A C 1
ATOM 1432 O O . ILE A 1 170 ? 12.304 2.595 -22.905 1.00 90.75 170 ILE A O 1
ATOM 1436 N N . LYS A 1 171 ? 14.504 2.184 -23.058 1.00 90.75 171 LYS A N 1
ATOM 1437 C CA . LYS A 1 171 ? 14.585 1.468 -21.772 1.00 90.75 171 LYS A CA 1
ATOM 1438 C C . LYS A 1 171 ? 14.230 2.372 -20.592 1.00 90.75 171 LYS A C 1
ATOM 1440 O O . LYS A 1 171 ? 13.431 1.973 -19.751 1.00 90.75 171 LYS A O 1
ATOM 1445 N N . SER A 1 172 ? 14.742 3.604 -20.568 1.00 88.69 172 SER A N 1
ATOM 1446 C CA . SER A 1 172 ? 14.403 4.583 -19.528 1.00 88.69 172 SER A CA 1
ATOM 1447 C C . SER A 1 172 ? 12.910 4.925 -19.523 1.00 88.69 172 SER A C 1
ATOM 1449 O O . SER A 1 172 ? 12.309 5.074 -18.458 1.00 88.69 172 SER A O 1
ATOM 1451 N N . PHE A 1 173 ? 12.280 5.015 -20.699 1.00 88.25 173 PHE A N 1
ATOM 1452 C CA . PHE A 1 173 ? 10.828 5.160 -20.804 1.00 88.25 173 PHE A CA 1
ATOM 1453 C C . PHE A 1 173 ? 10.088 3.965 -20.181 1.00 88.25 173 PHE A C 1
ATOM 1455 O O . PHE A 1 173 ? 9.183 4.172 -19.373 1.00 88.25 173 PHE A O 1
ATOM 1462 N N . VAL A 1 174 ? 10.492 2.730 -20.503 1.00 89.06 174 VAL A N 1
ATOM 1463 C CA . VAL A 1 174 ? 9.888 1.511 -19.935 1.00 89.06 174 VAL A CA 1
ATOM 1464 C C . VAL A 1 174 ? 10.021 1.477 -18.411 1.00 89.06 174 VAL A C 1
ATOM 1466 O O . VAL A 1 174 ? 9.048 1.184 -17.719 1.00 89.06 174 VAL A O 1
ATOM 1469 N N . GLU A 1 175 ? 11.196 1.801 -17.872 1.00 89.12 175 GLU A N 1
ATOM 1470 C CA . GLU A 1 175 ? 11.436 1.849 -16.424 1.00 89.12 175 GLU A CA 1
ATOM 1471 C C . GLU A 1 175 ? 10.528 2.867 -15.727 1.00 89.12 175 GLU A C 1
ATOM 1473 O O . GLU A 1 175 ? 9.887 2.540 -14.727 1.00 89.12 175 GLU A O 1
ATOM 1478 N N . LYS A 1 176 ? 10.398 4.072 -16.295 1.00 85.62 176 LYS A N 1
ATOM 1479 C CA . LYS A 1 176 ? 9.479 5.096 -15.778 1.00 85.62 176 LYS A CA 1
ATOM 1480 C C . LYS A 1 176 ? 8.030 4.623 -15.808 1.00 85.62 176 LYS A C 1
ATOM 1482 O O . LYS A 1 176 ? 7.300 4.859 -14.851 1.00 85.62 176 LYS A O 1
ATOM 1487 N N . GLN A 1 177 ? 7.610 3.939 -16.872 1.00 84.44 177 GLN A N 1
ATOM 1488 C CA . GLN A 1 177 ? 6.243 3.434 -16.967 1.00 84.44 177 GLN A CA 1
ATOM 1489 C C . GLN A 1 177 ? 5.969 2.331 -15.935 1.00 84.44 177 GLN A C 1
ATOM 1491 O O . GLN A 1 177 ? 4.932 2.368 -15.281 1.00 84.44 177 GLN A O 1
ATOM 1496 N N . ARG A 1 178 ? 6.921 1.413 -15.711 1.00 86.94 178 ARG A N 1
ATOM 1497 C CA . ARG A 1 178 ? 6.828 0.396 -14.645 1.00 86.94 178 ARG A CA 1
ATOM 1498 C C . ARG A 1 178 ? 6.674 1.027 -13.266 1.00 86.94 178 ARG A C 1
ATOM 1500 O O . ARG A 1 178 ? 5.849 0.583 -12.476 1.00 86.94 178 ARG A O 1
ATOM 1507 N N . GLU A 1 179 ? 7.457 2.062 -12.983 1.00 87.19 179 GLU A N 1
ATOM 1508 C CA . GLU A 1 179 ? 7.381 2.766 -11.707 1.00 87.19 179 GLU A CA 1
ATOM 1509 C C . GLU A 1 179 ? 6.055 3.535 -11.550 1.00 87.19 179 GLU A C 1
ATOM 1511 O O . GLU A 1 179 ? 5.469 3.533 -10.467 1.00 87.19 179 GLU A O 1
ATOM 1516 N N . LEU A 1 180 ? 5.517 4.125 -12.624 1.00 84.38 180 LEU A N 1
ATOM 1517 C CA . LEU A 1 180 ? 4.178 4.727 -12.602 1.00 84.38 180 LEU A CA 1
ATOM 1518 C C . LEU A 1 180 ? 3.081 3.692 -12.346 1.00 84.38 180 LEU A C 1
ATOM 1520 O O . LEU A 1 180 ? 2.159 3.964 -11.575 1.00 84.38 180 LEU A O 1
ATOM 1524 N N . ASP A 1 181 ? 3.172 2.521 -12.970 1.00 84.12 181 ASP A N 1
ATOM 1525 C CA . ASP A 1 181 ? 2.194 1.451 -12.788 1.00 84.12 181 ASP A CA 1
ATOM 1526 C C . ASP A 1 181 ? 2.253 0.875 -11.360 1.00 84.12 181 ASP A C 1
ATOM 1528 O O . ASP A 1 181 ? 1.204 0.638 -10.759 1.00 84.12 181 ASP A O 1
ATOM 1532 N N . ASP A 1 182 ? 3.444 0.746 -10.757 1.00 88.06 182 ASP A N 1
ATOM 1533 C CA . ASP A 1 182 ? 3.589 0.415 -9.328 1.00 88.06 182 ASP A CA 1
ATOM 1534 C C . ASP A 1 182 ? 2.903 1.457 -8.433 1.00 88.06 182 ASP A C 1
ATOM 1536 O O . ASP A 1 182 ? 2.096 1.112 -7.565 1.00 88.06 182 ASP A O 1
ATOM 1540 N N . LEU A 1 183 ? 3.161 2.746 -8.672 1.00 88.25 183 LEU A N 1
ATOM 1541 C CA . LEU A 1 183 ? 2.546 3.826 -7.900 1.00 88.25 183 LEU A CA 1
ATOM 1542 C C . LEU A 1 183 ? 1.018 3.840 -8.046 1.00 88.25 183 LEU A C 1
ATOM 1544 O O . LEU A 1 183 ? 0.323 4.046 -7.049 1.00 88.25 183 LEU A O 1
ATOM 1548 N N . ARG A 1 184 ? 0.483 3.568 -9.243 1.00 85.62 184 ARG A N 1
ATOM 1549 C CA . ARG A 1 184 ? -0.964 3.415 -9.481 1.00 85.62 184 ARG A CA 1
ATOM 1550 C C . ARG A 1 184 ? -1.544 2.235 -8.708 1.00 85.62 184 ARG A C 1
ATOM 1552 O O . ARG A 1 184 ? -2.558 2.393 -8.029 1.00 85.62 184 ARG A O 1
ATOM 1559 N N . ASN A 1 185 ? -0.883 1.080 -8.756 1.00 87.44 185 ASN A N 1
ATOM 1560 C CA . ASN A 1 185 ? -1.312 -0.110 -8.021 1.00 87.44 185 ASN A CA 1
ATOM 1561 C C . ASN A 1 185 ? -1.323 0.140 -6.510 1.00 87.44 185 ASN A C 1
ATOM 1563 O O . ASN A 1 185 ? -2.272 -0.227 -5.820 1.00 87.44 185 ASN A O 1
ATOM 1567 N N . ARG A 1 186 ? -0.305 0.829 -5.988 1.00 87.56 186 ARG A N 1
ATOM 1568 C CA . ARG A 1 186 ? -0.250 1.215 -4.574 1.00 87.56 186 ARG A CA 1
ATOM 1569 C C . ARG A 1 186 ? -1.303 2.264 -4.222 1.00 87.56 186 ARG A C 1
ATOM 1571 O O . ARG A 1 186 ? -1.855 2.206 -3.127 1.00 87.56 186 ARG A O 1
ATOM 1578 N N . PHE A 1 187 ? -1.603 3.200 -5.123 1.00 88.19 187 PHE A N 1
ATOM 1579 C CA . PHE A 1 187 ? -2.655 4.202 -4.930 1.00 88.19 187 PHE A CA 1
ATOM 1580 C C . PHE A 1 187 ? -4.051 3.574 -4.833 1.00 88.19 187 PHE A C 1
ATOM 1582 O O . PHE A 1 187 ? -4.878 4.065 -4.072 1.00 88.19 187 PHE A O 1
ATOM 1589 N N . ALA A 1 188 ? -4.300 2.453 -5.517 1.00 85.50 188 ALA A N 1
ATOM 1590 C CA . ALA A 1 188 ? -5.576 1.737 -5.444 1.00 85.50 188 ALA A CA 1
ATOM 1591 C C . ALA A 1 188 ? -5.922 1.216 -4.031 1.00 85.50 188 ALA A C 1
ATOM 1593 O O . ALA A 1 188 ? -7.086 0.947 -3.747 1.00 85.50 188 ALA A O 1
ATOM 1594 N N . ALA A 1 189 ? -4.939 1.103 -3.129 1.00 83.88 189 ALA A N 1
ATOM 1595 C CA . ALA A 1 189 ? -5.177 0.782 -1.720 1.00 83.88 189 ALA A CA 1
ATOM 1596 C C . ALA A 1 189 ? -5.741 1.967 -0.908 1.00 83.88 189 ALA A C 1
ATOM 1598 O O . ALA A 1 189 ? -6.161 1.787 0.236 1.00 83.88 189 ALA A O 1
ATOM 1599 N N . PHE A 1 190 ? -5.739 3.176 -1.474 1.00 83.75 190 PHE A N 1
ATOM 1600 C CA . PHE A 1 190 ? -6.280 4.384 -0.862 1.00 83.75 190 PHE A CA 1
ATOM 1601 C C . PHE A 1 190 ? -7.691 4.654 -1.382 1.00 83.75 190 PHE A C 1
ATOM 1603 O O . PHE A 1 190 ? -8.076 4.270 -2.485 1.00 83.75 190 PHE A O 1
ATOM 1610 N N . SER A 1 191 ? -8.488 5.353 -0.585 1.00 82.19 191 SER A N 1
ATOM 1611 C CA . SER A 1 191 ? -9.840 5.764 -0.968 1.00 82.19 191 SER A CA 1
ATOM 1612 C C . SER A 1 191 ? -10.146 7.146 -0.402 1.00 82.19 191 SER A C 1
ATOM 1614 O O . SER A 1 191 ? -9.604 7.490 0.658 1.00 82.19 191 SER A O 1
ATOM 1616 N N . PRO A 1 192 ? -10.994 7.941 -1.077 1.00 83.19 192 PRO A N 1
ATOM 1617 C CA . PRO A 1 192 ? -11.445 9.206 -0.528 1.00 83.19 192 PRO A CA 1
ATOM 1618 C C . PRO A 1 192 ? -12.325 8.941 0.695 1.00 83.19 192 PRO A C 1
ATOM 1620 O O . PRO A 1 192 ? -13.058 7.951 0.770 1.00 83.19 192 PRO A O 1
ATOM 1623 N N . LEU A 1 193 ? -12.254 9.841 1.666 1.00 81.75 193 LEU A N 1
ATOM 1624 C CA . LEU A 1 193 ? -13.058 9.780 2.876 1.00 81.75 193 LEU A CA 1
ATOM 1625 C C . LEU A 1 193 ? -14.314 10.632 2.709 1.00 81.75 193 LEU A C 1
ATOM 1627 O O . LEU A 1 193 ? -14.253 11.760 2.224 1.00 81.75 193 LEU A O 1
ATOM 1631 N N . THR A 1 194 ? -15.459 10.104 3.133 1.00 82.81 194 THR A N 1
ATOM 1632 C CA . THR A 1 194 ? -16.742 10.799 2.982 1.00 82.81 194 THR A CA 1
ATOM 1633 C C . THR A 1 194 ? -17.061 11.577 4.250 1.00 82.81 194 THR A C 1
ATOM 1635 O O . THR A 1 194 ? -17.291 10.984 5.299 1.00 82.81 194 THR A O 1
ATOM 1638 N N . LEU A 1 195 ? -17.092 12.905 4.165 1.00 81.06 195 LEU A N 1
ATOM 1639 C CA . LEU A 1 195 ? -17.609 13.759 5.235 1.00 81.06 195 LEU A CA 1
ATOM 1640 C C . LEU A 1 195 ? -19.121 13.950 5.063 1.00 81.06 195 LEU A C 1
ATOM 1642 O O . LEU A 1 195 ? -19.625 13.961 3.939 1.00 81.06 195 LEU A O 1
ATOM 1646 N N . THR A 1 196 ? -19.852 14.111 6.165 1.00 80.94 196 THR A N 1
ATOM 1647 C CA . THR A 1 196 ? -21.251 14.562 6.110 1.00 80.94 196 THR A CA 1
ATOM 1648 C C . THR A 1 196 ? -21.333 15.988 5.553 1.00 80.94 196 THR A C 1
ATOM 1650 O O . THR A 1 196 ? -20.336 16.708 5.538 1.00 80.94 196 THR A O 1
ATOM 1653 N N . TYR A 1 197 ? -22.518 16.415 5.098 1.00 68.31 197 TYR A N 1
ATOM 1654 C CA . TYR A 1 197 ? -22.726 17.717 4.437 1.00 68.31 197 TYR A CA 1
ATOM 1655 C C . TYR A 1 197 ? -22.219 18.919 5.256 1.00 68.31 197 TYR A C 1
ATOM 1657 O O . TYR A 1 197 ? -21.762 19.909 4.695 1.00 68.31 197 TYR A O 1
ATOM 1665 N N . GLU A 1 198 ? -22.247 18.813 6.584 1.00 71.12 198 GLU A N 1
ATOM 1666 C CA . GLU A 1 198 ? -21.776 19.861 7.493 1.00 71.12 198 GLU A CA 1
ATOM 1667 C C . GLU A 1 198 ? -20.271 19.779 7.809 1.00 71.12 198 GLU A C 1
ATOM 1669 O O . GLU A 1 198 ? -19.735 20.670 8.453 1.00 71.12 198 GLU A O 1
ATOM 1674 N N . GLY A 1 199 ? -19.571 18.716 7.395 1.00 72.94 199 GLY A N 1
ATOM 1675 C CA . GLY A 1 199 ? -18.147 18.500 7.689 1.00 72.94 199 GLY A CA 1
ATOM 1676 C C . GLY A 1 199 ? -17.845 18.047 9.124 1.00 72.94 199 GLY A C 1
ATOM 1677 O O . GLY A 1 199 ? -16.689 17.805 9.465 1.00 72.94 199 GLY A O 1
ATOM 1678 N N . ASN A 1 200 ? -18.880 17.885 9.948 1.00 78.12 200 ASN A N 1
ATOM 1679 C CA . ASN A 1 200 ? -18.778 17.616 11.387 1.00 78.12 200 ASN A CA 1
ATOM 1680 C C . ASN A 1 200 ? -18.647 16.124 11.715 1.00 78.12 200 ASN A C 1
ATOM 1682 O O . ASN A 1 200 ? -18.524 15.731 12.877 1.00 78.12 200 ASN A O 1
ATOM 1686 N N . SER A 1 201 ? -18.756 15.252 10.713 1.00 81.50 201 SER A N 1
ATOM 1687 C CA . SER A 1 201 ? -18.670 13.811 10.909 1.00 81.50 201 SER A CA 1
ATOM 1688 C C . SER A 1 201 ? -18.075 13.103 9.699 1.00 81.50 201 SER A C 1
ATOM 1690 O O . SER A 1 201 ? -18.280 13.514 8.557 1.00 81.50 201 SER A O 1
ATOM 1692 N N . LEU A 1 202 ? -17.363 12.010 9.960 1.00 82.94 202 LEU A N 1
ATOM 1693 C CA . LEU A 1 202 ? -16.819 11.108 8.953 1.00 82.94 202 LEU A CA 1
ATOM 1694 C C . LEU A 1 202 ? -17.727 9.891 8.795 1.00 82.94 202 LEU A C 1
ATOM 1696 O O . LEU A 1 202 ? -18.015 9.211 9.777 1.00 82.94 202 LEU A O 1
ATOM 1700 N N . VAL A 1 203 ? -18.090 9.561 7.560 1.00 81.69 203 VAL A N 1
ATOM 1701 C CA . VAL A 1 203 ? -18.670 8.267 7.197 1.00 81.69 203 VAL A CA 1
ATOM 1702 C C . VAL A 1 203 ? -17.532 7.316 6.826 1.00 81.69 203 VAL A C 1
ATOM 1704 O O . VAL A 1 203 ? -16.849 7.498 5.817 1.00 81.69 203 VAL A O 1
ATOM 1707 N N . TYR A 1 204 ? -17.314 6.294 7.650 1.00 76.44 204 TYR A N 1
ATOM 1708 C CA . TYR A 1 204 ? -16.264 5.297 7.463 1.00 76.44 204 TYR A CA 1
ATOM 1709 C C . TYR A 1 204 ? -16.790 3.904 7.807 1.00 76.44 204 TYR A C 1
ATOM 1711 O O . TYR A 1 204 ? -17.361 3.705 8.877 1.00 76.44 204 TYR A O 1
ATOM 1719 N N . LYS A 1 205 ? -16.614 2.932 6.899 1.00 74.31 205 LYS A N 1
ATOM 1720 C CA . LYS A 1 205 ? -17.124 1.551 7.051 1.00 74.31 205 LYS A CA 1
ATOM 1721 C C . LYS A 1 205 ? -18.589 1.516 7.526 1.00 74.31 205 LYS A C 1
ATOM 1723 O O . LYS A 1 205 ? -18.903 0.877 8.527 1.00 74.31 205 LYS A O 1
ATOM 1728 N N . GLU A 1 206 ? -19.451 2.263 6.829 1.00 75.69 206 GLU A N 1
ATOM 1729 C CA . GLU A 1 206 ? -20.903 2.346 7.087 1.00 75.69 206 GLU A CA 1
ATOM 1730 C C . GLU A 1 206 ? -21.290 2.938 8.457 1.00 75.69 206 GLU A C 1
ATOM 1732 O O . GLU A 1 206 ? -22.438 2.831 8.887 1.00 75.69 206 GLU A O 1
ATOM 1737 N N . LYS A 1 207 ? -20.353 3.591 9.155 1.00 74.88 207 LYS A N 1
ATOM 1738 C CA . LYS A 1 207 ? -20.600 4.271 10.431 1.00 74.88 207 LYS A CA 1
ATOM 1739 C C . LYS A 1 207 ? -20.233 5.741 10.369 1.00 74.88 207 LYS A C 1
ATOM 1741 O O . LYS A 1 207 ? -19.293 6.122 9.678 1.00 74.88 207 LYS A O 1
ATOM 1746 N N . THR A 1 208 ? -20.952 6.541 11.149 1.00 79.62 208 THR A N 1
ATOM 1747 C CA . THR A 1 208 ? -20.714 7.978 11.284 1.00 79.62 208 THR A CA 1
ATOM 1748 C C . THR A 1 208 ? -19.958 8.257 12.576 1.00 79.62 208 THR A C 1
ATOM 1750 O O . THR A 1 208 ? -20.411 7.883 13.657 1.00 79.62 208 THR A O 1
ATOM 1753 N N . TYR A 1 209 ? -18.810 8.914 12.455 1.00 75.12 209 TYR A N 1
ATOM 1754 C CA . TYR A 1 209 ? -17.943 9.284 13.565 1.00 75.12 209 TYR A CA 1
ATOM 1755 C C . TYR A 1 209 ? -17.939 10.804 13.718 1.00 75.12 209 TYR A C 1
ATOM 1757 O O . TYR A 1 209 ? -17.629 11.488 12.740 1.00 75.12 209 TYR A O 1
ATOM 1765 N N . PRO A 1 210 ? -18.265 11.348 14.901 1.00 76.12 210 PRO A N 1
ATOM 1766 C CA . PRO A 1 210 ? -18.156 12.779 15.139 1.00 76.12 210 PRO A CA 1
ATOM 1767 C C . PRO A 1 210 ? -16.690 13.213 15.050 1.00 76.12 210 PRO A C 1
ATOM 1769 O O . PRO A 1 210 ? -15.789 12.515 15.521 1.00 76.12 210 PRO A O 1
ATOM 1772 N N . LEU A 1 211 ? -16.457 14.368 14.431 1.00 74.75 211 LEU A N 1
ATOM 1773 C CA . LEU A 1 211 ? -15.128 14.937 14.245 1.00 74.75 211 LEU A CA 1
ATOM 1774 C C . LEU A 1 211 ? -14.995 16.245 15.015 1.00 74.75 211 LEU A C 1
ATOM 1776 O O . LEU A 1 211 ? -15.932 17.037 15.094 1.00 74.75 211 LEU A O 1
ATOM 1780 N N . ASN A 1 212 ? -13.791 16.506 15.513 1.00 73.38 212 ASN A N 1
ATOM 1781 C CA . ASN A 1 212 ? -13.393 17.851 15.906 1.00 73.38 212 ASN A CA 1
ATOM 1782 C C . ASN A 1 212 ? -12.854 18.630 14.689 1.00 73.38 212 ASN A C 1
ATOM 1784 O O . ASN A 1 212 ? -12.579 18.066 13.625 1.00 73.38 212 ASN A O 1
ATOM 1788 N N . ALA A 1 213 ? -12.648 19.937 14.864 1.00 78.19 213 ALA A N 1
ATOM 1789 C CA . ALA A 1 213 ? -12.159 20.814 13.800 1.00 78.19 213 ALA A CA 1
ATOM 1790 C C . ALA A 1 213 ? -10.760 20.427 13.278 1.00 78.19 213 ALA A C 1
ATOM 1792 O O . ALA A 1 213 ? -10.493 20.547 12.081 1.00 78.19 213 ALA A O 1
ATOM 1793 N N . ALA A 1 214 ? -9.863 19.951 14.150 1.00 78.44 214 ALA A N 1
ATOM 1794 C CA . ALA A 1 214 ? -8.497 19.591 13.771 1.00 78.44 214 ALA A CA 1
ATOM 1795 C C . ALA A 1 214 ? -8.467 18.372 12.834 1.00 78.44 214 ALA A C 1
ATOM 1797 O O . ALA A 1 214 ? -7.788 18.392 11.808 1.00 78.44 214 ALA A O 1
ATOM 1798 N N . ILE A 1 215 ? -9.243 17.337 13.149 1.00 75.69 215 ILE A N 1
ATOM 1799 C CA . ILE A 1 215 ? -9.326 16.094 12.379 1.00 75.69 215 ILE A CA 1
ATOM 1800 C C . ILE A 1 215 ? -10.162 16.298 11.118 1.00 75.69 215 ILE A C 1
ATOM 1802 O O . ILE A 1 215 ? -9.782 15.801 10.061 1.00 75.69 215 ILE A O 1
ATOM 1806 N N . ALA A 1 216 ? -11.234 17.096 11.178 1.00 79.62 216 ALA A N 1
ATOM 1807 C CA . ALA A 1 216 ? -11.973 17.502 9.984 1.00 79.62 216 ALA A CA 1
ATOM 1808 C C . ALA A 1 216 ? -11.051 18.194 8.965 1.00 79.62 216 ALA A C 1
ATOM 1810 O O . ALA A 1 216 ? -11.041 17.823 7.789 1.00 79.62 216 ALA A O 1
ATOM 1811 N N . LYS A 1 217 ? -10.195 19.121 9.422 1.00 83.44 217 LYS A N 1
ATOM 1812 C CA . LYS A 1 217 ? -9.180 19.765 8.576 1.00 83.44 217 LYS A CA 1
ATOM 1813 C C . LYS A 1 217 ? -8.172 18.758 8.012 1.00 83.44 217 LYS A C 1
ATOM 1815 O O . LYS A 1 217 ? -7.852 18.816 6.829 1.00 83.44 217 LYS A O 1
ATOM 1820 N N . GLN A 1 218 ? -7.694 17.807 8.815 1.00 81.75 218 GLN A N 1
ATOM 1821 C CA . GLN A 1 218 ? -6.776 16.768 8.332 1.00 81.75 218 GLN A CA 1
ATOM 1822 C C . GLN A 1 218 ? -7.413 15.859 7.271 1.00 81.75 218 GLN A C 1
ATOM 1824 O O . GLN A 1 218 ? -6.752 15.528 6.289 1.00 81.75 218 GLN A O 1
ATOM 1829 N N . ILE A 1 219 ? -8.688 15.486 7.428 1.00 82.69 219 ILE A N 1
ATOM 1830 C CA . ILE A 1 219 ? -9.429 14.700 6.430 1.00 82.69 219 ILE A CA 1
ATOM 1831 C C . ILE A 1 219 ? -9.609 15.502 5.139 1.00 82.69 219 ILE A C 1
ATOM 1833 O O . ILE A 1 219 ? -9.434 14.951 4.054 1.00 82.69 219 ILE A O 1
ATOM 1837 N N . GLN A 1 220 ? -9.903 16.802 5.233 1.00 85.75 220 GLN A N 1
ATOM 1838 C CA . GLN A 1 220 ? -9.950 17.684 4.064 1.00 85.75 220 GLN A CA 1
ATOM 1839 C C . GLN A 1 220 ? -8.595 17.740 3.346 1.00 85.75 220 GLN A C 1
ATOM 1841 O O . GLN A 1 220 ? -8.545 17.555 2.134 1.00 85.75 220 GLN A O 1
ATOM 1846 N N . GLU A 1 221 ? -7.495 17.920 4.081 1.00 87.12 221 GLU A N 1
ATOM 1847 C CA . GLU A 1 221 ? -6.138 17.919 3.518 1.00 87.12 221 GLU A CA 1
ATOM 1848 C C . GLU A 1 221 ? -5.768 16.567 2.882 1.00 87.12 221 GLU A C 1
ATOM 1850 O O . GLU A 1 221 ? -5.115 16.535 1.837 1.00 87.12 221 GLU A O 1
ATOM 1855 N N . TYR A 1 222 ? -6.193 15.451 3.485 1.00 87.31 222 TYR A N 1
ATOM 1856 C CA . TYR A 1 222 ? -6.038 14.111 2.916 1.00 87.31 222 TYR A CA 1
ATOM 1857 C C . TYR A 1 222 ? -6.831 13.963 1.614 1.00 87.31 222 TYR A C 1
ATOM 1859 O O . TYR A 1 222 ? -6.261 13.561 0.605 1.00 87.31 222 TYR A O 1
ATOM 1867 N N . ASN A 1 223 ? -8.117 14.326 1.608 1.00 88.31 223 ASN A N 1
ATOM 1868 C CA . ASN A 1 223 ? -8.973 14.238 0.423 1.00 88.31 223 ASN A CA 1
ATOM 1869 C C . ASN A 1 223 ? -8.480 15.151 -0.705 1.00 88.31 223 ASN A C 1
ATOM 1871 O O . ASN A 1 223 ? -8.544 14.771 -1.871 1.00 88.31 223 ASN A O 1
ATOM 1875 N N . GLN A 1 224 ? -7.939 16.323 -0.366 1.00 88.69 224 GLN A N 1
ATOM 1876 C CA . GLN A 1 224 ? -7.283 17.197 -1.331 1.00 88.69 224 GLN A CA 1
ATOM 1877 C C . GLN A 1 224 ? -6.048 16.516 -1.934 1.00 88.69 224 GLN A C 1
ATOM 1879 O O . GLN A 1 224 ? -5.929 16.460 -3.153 1.00 88.69 224 GLN A O 1
ATOM 1884 N N . ALA A 1 225 ? -5.153 15.962 -1.108 1.00 88.00 225 ALA A N 1
ATOM 1885 C CA . ALA A 1 225 ? -3.972 15.247 -1.597 1.00 88.00 225 ALA A CA 1
ATOM 1886 C C . ALA A 1 225 ? -4.345 14.004 -2.428 1.00 88.00 225 ALA A C 1
ATOM 1888 O O . ALA A 1 225 ? -3.685 13.708 -3.422 1.00 88.00 225 ALA A O 1
ATOM 1889 N N . TYR A 1 226 ? -5.416 13.302 -2.047 1.00 89.19 226 TYR A N 1
ATOM 1890 C CA . TYR A 1 226 ? -5.974 12.187 -2.807 1.00 89.19 226 TYR A CA 1
ATOM 1891 C C . TYR A 1 226 ? -6.450 12.657 -4.184 1.00 89.19 226 TYR A C 1
ATOM 1893 O O . TYR A 1 226 ? -6.064 12.063 -5.183 1.00 89.19 226 TYR A O 1
ATOM 1901 N N . GLY A 1 227 ? -7.222 13.747 -4.248 1.00 88.31 227 GLY A N 1
ATOM 1902 C CA . GLY A 1 227 ? -7.704 14.323 -5.506 1.00 88.31 227 GLY A CA 1
ATOM 1903 C C . GLY A 1 227 ? -6.576 14.845 -6.402 1.00 88.31 227 GLY A C 1
ATOM 1904 O O . GLY A 1 227 ? -6.592 14.590 -7.604 1.00 88.31 227 GLY A O 1
ATOM 1905 N N . GLU A 1 228 ? -5.566 15.511 -5.828 1.00 87.50 228 GLU A N 1
ATOM 1906 C CA . GLU A 1 228 ? -4.345 15.939 -6.536 1.00 87.50 228 GLU A CA 1
ATOM 1907 C C . GLU A 1 228 ? -3.650 14.737 -7.202 1.00 87.50 228 GLU A C 1
ATOM 1909 O O . GLU A 1 228 ? -3.289 14.787 -8.380 1.00 87.50 228 GLU A O 1
ATOM 1914 N N . LEU A 1 229 ? -3.498 13.632 -6.466 1.00 88.00 229 LEU A N 1
ATOM 1915 C CA . LEU A 1 229 ? -2.844 12.420 -6.954 1.00 88.00 229 LEU A CA 1
ATOM 1916 C C . LEU A 1 229 ? -3.716 11.639 -7.957 1.00 88.00 229 LEU A C 1
ATOM 1918 O O . LEU A 1 229 ? -3.209 11.145 -8.962 1.00 88.00 229 LEU A O 1
ATOM 1922 N N . GLU A 1 230 ? -5.030 11.577 -7.738 1.00 88.38 230 GLU A N 1
ATOM 1923 C CA . GLU A 1 230 ? -5.987 10.969 -8.666 1.00 88.38 230 GLU A CA 1
ATOM 1924 C C . GLU A 1 230 ? -5.980 11.693 -10.021 1.00 88.38 230 GLU A C 1
ATOM 1926 O O . GLU A 1 230 ? -5.939 11.054 -11.075 1.00 88.38 230 GLU A O 1
ATOM 1931 N N . GLN A 1 231 ? -5.960 13.029 -10.006 1.00 84.94 231 GLN A N 1
ATOM 1932 C CA . GLN A 1 231 ? -5.834 13.837 -11.219 1.00 84.94 231 GLN A CA 1
ATOM 1933 C C . GLN A 1 231 ? -4.488 13.616 -11.914 1.00 84.94 231 GLN A C 1
ATOM 1935 O O . GLN A 1 231 ? -4.459 13.457 -13.136 1.00 84.94 231 GLN A O 1
ATOM 1940 N N . ALA A 1 232 ? -3.392 13.527 -11.152 1.00 83.19 232 ALA A N 1
ATOM 1941 C CA . ALA A 1 232 ? -2.068 13.231 -11.700 1.00 83.19 232 ALA A CA 1
ATOM 1942 C C . ALA A 1 232 ? -2.021 11.873 -12.428 1.00 83.19 232 ALA A C 1
ATOM 1944 O O . ALA A 1 232 ? -1.293 11.729 -13.409 1.00 83.19 232 ALA A O 1
ATOM 1945 N N . PHE A 1 233 ? -2.825 10.890 -12.003 1.00 81.06 233 PHE A N 1
ATOM 1946 C CA . PHE A 1 233 ? -2.926 9.593 -12.679 1.00 81.06 233 PHE A CA 1
ATOM 1947 C C . PHE A 1 233 ? -3.917 9.552 -13.853 1.00 81.06 233 PHE A C 1
ATOM 1949 O O . PHE A 1 233 ? -3.734 8.704 -14.733 1.00 81.06 233 PHE A O 1
ATOM 1956 N N . LYS A 1 234 ? -4.927 10.437 -13.879 1.00 74.94 234 LYS A N 1
ATOM 1957 C CA . LYS A 1 234 ? -5.970 10.526 -14.925 1.00 74.94 234 LYS A CA 1
ATOM 1958 C C . LYS A 1 234 ? -5.549 11.295 -16.184 1.00 74.94 234 LYS A C 1
ATOM 1960 O O . LYS A 1 234 ? -6.248 11.227 -17.190 1.00 74.94 234 LYS A O 1
ATOM 1965 N N . GLY A 1 235 ? -4.436 12.024 -16.162 1.00 57.47 235 GLY A N 1
ATOM 1966 C CA . GLY A 1 235 ? -3.993 12.801 -17.318 1.00 57.47 235 GLY A CA 1
ATOM 1967 C C . GLY A 1 235 ? -3.217 11.976 -18.348 1.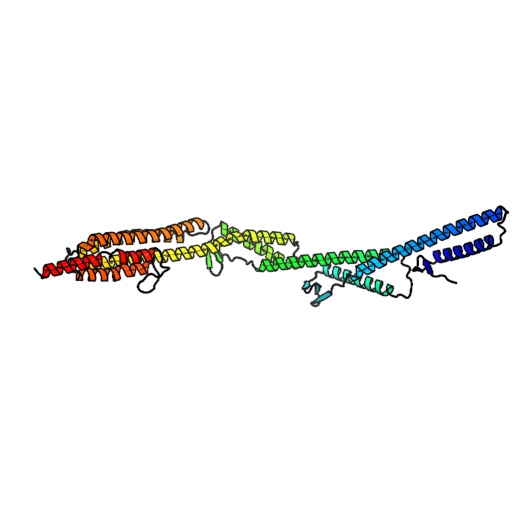00 57.47 235 GLY A C 1
ATOM 1968 O O . GLY A 1 235 ? -2.054 11.661 -18.113 1.00 57.47 235 GLY A O 1
ATOM 1969 N N . GLU A 1 236 ? -3.782 11.784 -19.548 1.00 45.84 236 GLU A N 1
ATOM 1970 C CA . GLU A 1 236 ? -3.006 11.521 -20.785 1.00 45.84 236 GLU A CA 1
ATOM 1971 C C . GLU A 1 236 ? -1.965 12.634 -21.063 1.00 45.84 236 GLU A C 1
ATOM 1973 O O . GLU A 1 236 ? -1.024 12.439 -21.825 1.00 45.84 236 GLU A O 1
ATOM 1978 N N . ASN A 1 237 ? -2.092 13.771 -20.364 1.00 40.47 237 ASN A N 1
ATOM 1979 C CA . ASN A 1 237 ? -1.169 14.905 -20.319 1.00 40.47 237 ASN A CA 1
ATOM 1980 C C . ASN A 1 237 ? -0.699 15.221 -18.887 1.00 40.47 237 ASN A C 1
ATOM 1982 O O . ASN A 1 237 ? -0.627 16.393 -18.516 1.00 40.47 237 ASN A O 1
ATOM 1986 N N . SER A 1 238 ? -0.426 14.220 -18.043 1.00 49.50 238 SER A N 1
ATOM 1987 C CA . SER A 1 238 ? 0.271 14.496 -16.780 1.00 49.50 238 SER A CA 1
ATOM 1988 C C . SER A 1 238 ? 1.615 15.161 -17.099 1.00 49.50 238 SER A C 1
ATOM 1990 O O . SER A 1 238 ? 2.560 14.517 -17.545 1.00 49.50 238 SER A O 1
ATOM 1992 N N . THR A 1 239 ? 1.692 16.479 -16.910 1.00 52.66 239 THR A N 1
ATOM 1993 C CA . THR A 1 239 ? 2.935 17.255 -17.023 1.00 52.66 239 THR A CA 1
ATOM 1994 C C . THR A 1 239 ? 3.859 17.011 -15.833 1.00 52.66 239 THR A C 1
ATOM 1996 O O . THR A 1 239 ? 4.955 17.564 -15.782 1.00 52.66 239 THR A O 1
ATOM 1999 N N . LEU A 1 240 ? 3.395 16.246 -14.842 1.00 61.28 240 LEU A N 1
ATOM 2000 C CA . LEU A 1 240 ? 4.140 15.947 -13.636 1.00 61.28 240 LEU A CA 1
ATOM 2001 C C . LEU A 1 240 ? 5.082 14.783 -13.911 1.00 61.28 240 LEU A C 1
ATOM 2003 O O . LEU A 1 240 ? 4.666 13.692 -14.301 1.00 61.28 240 LEU A O 1
ATOM 2007 N N . ASP A 1 241 ? 6.366 15.027 -13.675 1.00 75.19 241 ASP A N 1
ATOM 2008 C CA . ASP A 1 241 ? 7.347 13.959 -13.649 1.00 75.19 241 ASP A CA 1
ATOM 2009 C C . ASP A 1 241 ? 7.069 12.975 -12.498 1.00 75.19 241 ASP A C 1
ATOM 2011 O O . ASP A 1 241 ? 6.333 13.243 -11.540 1.00 75.19 241 ASP A O 1
ATOM 2015 N N . ILE A 1 242 ? 7.682 11.798 -12.599 1.00 80.75 242 ILE A N 1
ATOM 2016 C CA . ILE A 1 242 ? 7.502 10.716 -11.629 1.00 80.75 242 ILE A CA 1
ATOM 2017 C C . ILE A 1 242 ? 7.914 11.124 -10.209 1.00 80.75 242 ILE A C 1
ATOM 2019 O O . ILE A 1 242 ? 7.338 10.653 -9.232 1.00 80.75 242 ILE A O 1
ATOM 2023 N N . GLU A 1 243 ? 8.872 12.043 -10.085 1.00 84.62 243 GLU A N 1
ATOM 2024 C CA . GLU A 1 243 ? 9.362 12.546 -8.804 1.00 84.62 243 GLU A CA 1
ATOM 2025 C C . GLU A 1 243 ? 8.316 13.430 -8.114 1.00 84.62 243 GLU A C 1
ATOM 2027 O O . GLU A 1 243 ? 8.100 13.350 -6.903 1.00 84.62 243 GLU A O 1
ATOM 2032 N N . SER A 1 244 ? 7.594 14.231 -8.890 1.00 84.50 244 SER A N 1
ATOM 2033 C CA . SER A 1 244 ? 6.468 15.031 -8.419 1.00 84.50 244 SER A CA 1
ATOM 2034 C C . SER A 1 244 ? 5.316 14.141 -7.951 1.00 84.50 244 SER A C 1
ATOM 2036 O O . SER A 1 244 ? 4.747 14.385 -6.885 1.00 84.50 244 SER A O 1
ATOM 2038 N N . ILE A 1 245 ? 5.028 13.056 -8.679 1.00 84.69 245 ILE A N 1
ATOM 2039 C CA . ILE A 1 245 ? 4.028 12.056 -8.271 1.00 84.69 245 ILE A CA 1
ATOM 2040 C C . ILE A 1 245 ? 4.455 11.361 -6.969 1.00 84.69 245 ILE A C 1
ATOM 2042 O O . ILE A 1 245 ? 3.647 11.252 -6.048 1.00 84.69 245 ILE A O 1
ATOM 2046 N N . LYS A 1 246 ? 5.729 10.969 -6.823 1.00 86.81 246 LYS A N 1
ATOM 2047 C CA . LYS A 1 246 ? 6.262 10.407 -5.565 1.00 86.81 246 LYS A CA 1
ATOM 2048 C C . LYS A 1 246 ? 6.103 11.362 -4.386 1.00 86.81 246 LYS A C 1
ATOM 2050 O O . LYS A 1 246 ? 5.724 10.935 -3.296 1.00 86.81 246 LYS A O 1
ATOM 2055 N N . LYS A 1 247 ? 6.357 12.659 -4.582 1.00 87.62 247 LYS A N 1
ATOM 2056 C CA . LYS A 1 247 ? 6.156 13.678 -3.537 1.00 87.62 247 LYS A CA 1
ATOM 2057 C C . LYS A 1 247 ? 4.694 13.768 -3.106 1.00 87.62 247 LYS A C 1
ATOM 2059 O O . LYS A 1 247 ? 4.427 13.791 -1.904 1.00 87.62 247 LYS A O 1
ATOM 2064 N N . LEU A 1 248 ? 3.758 13.766 -4.057 1.00 85.81 248 LEU A N 1
ATOM 2065 C CA . LEU A 1 248 ? 2.321 13.727 -3.761 1.00 85.81 248 LEU A CA 1
ATOM 2066 C C . LEU A 1 248 ? 1.930 12.435 -3.029 1.00 85.81 248 LEU A C 1
ATOM 2068 O O . LEU A 1 248 ? 1.195 12.487 -2.044 1.00 85.81 248 LEU A O 1
ATOM 2072 N N . PHE A 1 249 ? 2.489 11.295 -3.435 1.00 87.88 249 PHE A N 1
ATOM 2073 C CA . PHE A 1 249 ? 2.271 10.007 -2.778 1.00 87.88 249 PHE A CA 1
ATOM 2074 C C . PHE A 1 249 ? 2.753 10.013 -1.318 1.00 87.88 249 PHE A C 1
ATOM 2076 O O . PHE A 1 249 ? 2.024 9.609 -0.413 1.00 87.88 249 PHE A O 1
ATOM 2083 N N . ASN A 1 250 ? 3.954 10.536 -1.059 1.00 86.81 250 ASN A N 1
ATOM 2084 C CA . ASN A 1 250 ? 4.499 10.669 0.294 1.00 86.81 250 ASN A CA 1
ATOM 2085 C C . ASN A 1 250 ? 3.663 11.625 1.156 1.00 86.81 250 ASN A C 1
ATOM 2087 O O . ASN A 1 250 ? 3.410 11.339 2.328 1.00 86.81 250 ASN A O 1
ATOM 2091 N N . LYS A 1 251 ? 3.196 12.740 0.575 1.00 85.38 251 LYS A N 1
ATOM 2092 C CA . LYS A 1 251 ? 2.271 13.673 1.234 1.00 85.38 251 LYS A CA 1
ATOM 2093 C C . LYS A 1 251 ? 0.987 12.946 1.641 1.00 85.38 251 LYS A C 1
ATOM 2095 O O . LYS A 1 251 ? 0.591 13.054 2.798 1.00 85.38 251 LYS A O 1
ATOM 2100 N N . LEU A 1 252 ? 0.391 12.151 0.747 1.00 85.50 252 LEU A N 1
ATOM 2101 C CA . LEU A 1 252 ? -0.794 11.342 1.049 1.00 85.50 252 LEU A CA 1
ATOM 2102 C C . LEU A 1 252 ? -0.526 10.342 2.186 1.00 85.50 252 LEU A C 1
ATOM 2104 O O . LEU A 1 252 ? -1.281 10.306 3.154 1.00 85.50 252 LEU A O 1
ATOM 2108 N N . GLN A 1 253 ? 0.580 9.591 2.129 1.00 83.50 253 GLN A N 1
ATOM 2109 C CA . GLN A 1 253 ? 0.953 8.613 3.162 1.00 83.50 253 GLN A CA 1
ATOM 2110 C C . GLN A 1 253 ? 1.139 9.235 4.551 1.00 83.50 253 GLN A C 1
ATOM 2112 O O . GLN A 1 253 ? 0.712 8.662 5.553 1.00 83.50 253 GLN A O 1
ATOM 2117 N N . GLN A 1 254 ? 1.753 10.415 4.639 1.00 81.00 254 GLN A N 1
ATOM 2118 C CA . GLN A 1 254 ? 1.921 11.112 5.917 1.00 81.00 254 GLN A CA 1
ATOM 2119 C C . GLN A 1 254 ? 0.582 11.529 6.527 1.00 81.00 254 GLN A C 1
ATOM 2121 O O . GLN A 1 254 ? 0.435 11.521 7.749 1.00 81.00 254 GLN A O 1
ATOM 2126 N N . LYS A 1 255 ? -0.404 11.841 5.682 1.00 78.06 255 LYS A N 1
ATOM 2127 C CA . LYS A 1 255 ? -1.763 12.179 6.108 1.00 78.06 255 LYS A CA 1
ATOM 2128 C C . LYS A 1 255 ? -2.588 10.951 6.516 1.00 78.06 255 LYS A C 1
ATOM 2130 O O . LYS A 1 255 ? -3.663 11.144 7.064 1.00 78.06 255 LYS A O 1
ATOM 2135 N N . VAL A 1 256 ? -2.082 9.721 6.322 1.00 69.38 256 VAL A N 1
ATOM 2136 C CA . VAL A 1 256 ? -2.771 8.469 6.704 1.00 69.38 256 VAL A CA 1
ATOM 2137 C C . VAL A 1 256 ? -2.594 8.073 8.172 1.00 69.38 256 VAL A C 1
ATOM 2139 O O . VAL A 1 256 ? -3.480 7.459 8.758 1.00 69.38 256 VAL A O 1
ATOM 2142 N N . LYS A 1 257 ? -1.485 8.467 8.809 1.00 61.84 257 LYS A N 1
ATOM 2143 C CA . LYS A 1 257 ? -1.160 8.065 10.193 1.00 61.84 257 LYS A CA 1
ATOM 2144 C C . LYS A 1 257 ? -2.214 8.411 11.266 1.00 61.84 257 LYS A C 1
ATOM 2146 O O . LYS A 1 257 ? -2.378 7.612 12.181 1.00 61.84 257 LYS A O 1
ATOM 2151 N N . PRO A 1 258 ? -2.945 9.539 11.209 1.00 60.31 258 PRO A N 1
ATOM 2152 C CA . PRO A 1 258 ? -3.985 9.835 12.199 1.00 60.31 258 PRO A CA 1
ATOM 2153 C C . PRO A 1 258 ? -5.192 8.883 12.145 1.00 60.31 258 PRO A C 1
ATOM 2155 O O . PRO A 1 258 ? -5.974 8.846 13.088 1.00 60.31 258 PRO A O 1
ATOM 2158 N N . PHE A 1 259 ? -5.371 8.091 11.082 1.00 67.06 259 PHE A N 1
ATOM 2159 C CA . PHE A 1 259 ? -6.568 7.256 10.918 1.00 67.06 259 PHE A CA 1
ATOM 2160 C C . PHE A 1 259 ? -6.597 6.009 11.812 1.00 67.06 259 PHE A C 1
ATOM 2162 O O . PHE A 1 259 ? -7.683 5.489 12.080 1.00 67.06 259 PHE A O 1
ATOM 2169 N N . ASP A 1 260 ? -5.455 5.602 12.375 1.00 70.12 260 ASP A N 1
ATOM 2170 C CA . ASP A 1 260 ? -5.402 4.605 13.454 1.00 70.12 260 ASP A CA 1
ATOM 2171 C C . ASP A 1 260 ? -6.247 5.048 14.664 1.00 70.12 260 ASP A C 1
ATOM 2173 O O . ASP A 1 260 ? -6.866 4.222 15.339 1.00 70.12 260 ASP A O 1
ATOM 2177 N N . GLN A 1 261 ? -6.356 6.364 14.895 1.00 73.88 261 GLN A N 1
ATOM 2178 C CA . GLN A 1 261 ? -7.159 6.936 15.978 1.00 73.88 261 GLN A CA 1
ATOM 2179 C C . GLN A 1 261 ? -8.660 6.702 15.774 1.00 73.88 261 GLN A C 1
ATOM 2181 O O . GLN A 1 261 ? -9.389 6.556 16.749 1.00 73.88 261 GLN A O 1
ATOM 2186 N N . ILE A 1 262 ? -9.139 6.608 14.530 1.00 75.19 262 ILE A N 1
ATOM 2187 C CA . ILE A 1 262 ? -10.561 6.371 14.227 1.00 75.19 262 ILE A CA 1
ATOM 2188 C C . ILE A 1 262 ? -10.927 4.909 14.486 1.00 75.19 262 ILE A C 1
ATOM 2190 O O . ILE A 1 262 ? -11.971 4.611 15.074 1.00 75.19 262 ILE A O 1
ATOM 2194 N N . GLU A 1 263 ? -10.058 3.975 14.090 1.00 77.00 263 GLU A N 1
ATOM 2195 C CA . GLU A 1 263 ? -10.250 2.562 14.419 1.00 77.00 263 GLU A CA 1
ATOM 2196 C C . GLU A 1 263 ? -10.184 2.343 15.936 1.00 77.00 263 GLU A C 1
ATOM 2198 O O . GLU A 1 263 ? -11.003 1.618 16.511 1.00 77.00 263 GLU A O 1
ATOM 2203 N N . GLU A 1 264 ? -9.234 3.005 16.592 1.00 82.12 264 GLU A N 1
ATOM 2204 C CA . GLU A 1 264 ? -9.101 3.006 18.040 1.00 82.12 264 GLU A CA 1
ATOM 2205 C C . GLU A 1 264 ? -10.339 3.577 18.739 1.00 82.12 264 GLU A C 1
ATOM 2207 O O . GLU A 1 264 ? -10.854 2.938 19.658 1.00 82.12 264 GLU A O 1
ATOM 2212 N N . PHE A 1 265 ? -10.859 4.714 18.273 1.00 83.31 265 PHE A N 1
ATOM 2213 C CA . PHE A 1 265 ? -12.103 5.303 18.760 1.00 83.31 265 PHE A CA 1
ATOM 2214 C C . PHE A 1 265 ? -13.242 4.293 18.676 1.00 83.31 265 PHE A C 1
ATOM 2216 O O . PHE A 1 265 ? -13.879 3.997 19.683 1.00 83.31 265 PHE A O 1
ATOM 2223 N N . GLY A 1 266 ? -13.432 3.658 17.514 1.00 80.62 266 GLY A N 1
ATOM 2224 C CA . GLY A 1 266 ? -14.468 2.642 17.329 1.00 80.62 266 GLY A CA 1
ATOM 2225 C C . GLY A 1 266 ? -14.319 1.426 18.255 1.00 80.62 266 GLY A C 1
ATOM 2226 O O . GLY A 1 266 ? -15.325 0.858 18.693 1.00 80.62 266 GLY A O 1
ATOM 2227 N N . LYS A 1 267 ? -13.085 1.015 18.580 1.00 84.88 267 LYS A N 1
ATOM 2228 C CA . LYS A 1 267 ? -12.821 -0.027 19.588 1.00 84.88 267 LYS A CA 1
ATOM 2229 C C . LYS A 1 267 ? -13.178 0.465 20.991 1.00 84.88 267 LYS A C 1
ATOM 2231 O O . LYS A 1 267 ? -13.824 -0.271 21.737 1.00 84.88 267 LYS A O 1
ATOM 2236 N N . LEU A 1 268 ? -12.795 1.692 21.336 1.00 85.25 268 LEU A N 1
ATOM 2237 C CA . LEU A 1 268 ? -13.012 2.277 22.655 1.00 85.25 268 LEU A CA 1
ATOM 2238 C C . LEU A 1 268 ? -14.497 2.532 22.942 1.00 85.25 268 LEU A C 1
ATOM 2240 O O . LEU A 1 268 ? -14.962 2.161 24.017 1.00 85.25 268 LEU A O 1
ATOM 2244 N N . THR A 1 269 ? -15.261 3.041 21.968 1.00 84.00 269 THR A N 1
ATOM 2245 C CA . THR A 1 269 ? -16.720 3.209 22.073 1.00 84.00 269 THR A CA 1
ATOM 2246 C C . THR A 1 269 ? -17.395 1.885 22.425 1.00 84.00 269 THR A C 1
ATOM 2248 O O . THR A 1 269 ? -18.115 1.805 23.416 1.00 84.00 269 THR A O 1
ATOM 2251 N N . LYS A 1 270 ? -17.081 0.807 21.689 1.00 84.06 270 LYS A N 1
ATOM 2252 C CA . LYS A 1 270 ? -17.635 -0.532 21.954 1.00 84.06 270 LYS A CA 1
ATOM 2253 C C . LYS A 1 270 ? -17.271 -1.058 23.341 1.00 84.06 270 LYS A C 1
ATOM 2255 O O . LYS A 1 270 ? -18.051 -1.790 23.945 1.00 84.06 270 LYS A O 1
ATOM 2260 N N . LEU A 1 271 ? -16.063 -0.771 23.826 1.00 83.94 271 LEU A N 1
ATOM 2261 C CA . LEU A 1 271 ? -15.637 -1.204 25.156 1.00 83.94 271 LEU A CA 1
ATOM 2262 C C . LEU A 1 271 ? -16.356 -0.423 26.263 1.00 83.94 271 LEU A C 1
ATOM 2264 O O . LEU A 1 271 ? -16.781 -1.035 27.239 1.00 83.94 271 LEU A O 1
ATOM 2268 N N . LEU A 1 272 ? -16.538 0.889 26.094 1.00 85.62 272 LEU A N 1
ATOM 2269 C CA . LEU A 1 272 ? -17.311 1.721 27.019 1.00 85.62 272 LEU A CA 1
ATOM 2270 C C . LEU A 1 272 ? -18.792 1.323 27.046 1.00 85.62 272 LEU A C 1
ATOM 2272 O O . LEU A 1 272 ? -19.364 1.237 28.128 1.00 85.62 272 LEU A O 1
ATOM 2276 N N . GLU A 1 273 ? -19.395 1.013 25.895 1.00 85.50 273 GLU A N 1
ATOM 2277 C CA . GLU A 1 273 ? -20.760 0.469 25.811 1.00 85.50 273 GLU A CA 1
ATOM 2278 C C . GLU A 1 273 ? -20.881 -0.845 26.586 1.00 85.50 273 GLU A C 1
ATOM 2280 O O . GLU A 1 273 ? -21.704 -0.951 27.492 1.00 85.50 273 GLU A O 1
ATOM 2285 N N . LYS A 1 274 ? -19.986 -1.807 26.323 1.00 83.12 274 LYS A N 1
ATOM 2286 C CA . LYS A 1 274 ? -19.955 -3.083 27.053 1.00 83.12 274 LYS A CA 1
ATOM 2287 C C . LYS A 1 274 ? -19.807 -2.891 28.561 1.00 83.12 274 LYS A C 1
ATOM 2289 O O . LYS A 1 274 ? -20.456 -3.594 29.331 1.00 83.12 274 LYS A O 1
ATOM 2294 N N . GLN A 1 275 ? -18.950 -1.963 28.985 1.00 83.94 275 GLN A N 1
ATOM 2295 C CA . GLN A 1 275 ? -18.757 -1.673 30.403 1.00 83.94 275 GLN A CA 1
ATOM 2296 C C . GLN A 1 275 ? -20.002 -1.016 31.012 1.00 83.94 275 GLN A C 1
ATOM 2298 O O . GLN A 1 275 ? -20.390 -1.362 32.125 1.00 83.94 275 GLN A O 1
ATOM 2303 N N . SER A 1 276 ? -20.652 -0.104 30.284 1.00 85.56 276 SER A N 1
ATOM 2304 C CA . SER A 1 276 ? -21.906 0.525 30.705 1.00 85.56 276 SER A CA 1
ATOM 2305 C C . SER A 1 276 ? -23.008 -0.514 30.896 1.00 85.56 276 SER A C 1
ATOM 2307 O O . SER A 1 276 ? -23.638 -0.542 31.953 1.00 85.56 276 SER A O 1
ATOM 2309 N N . ASP A 1 277 ? -23.187 -1.418 29.932 1.00 83.44 277 ASP A N 1
ATOM 2310 C CA . ASP A 1 277 ? -24.177 -2.495 30.003 1.00 83.44 277 ASP A CA 1
ATOM 2311 C C . ASP A 1 277 ? -23.933 -3.405 31.211 1.00 83.44 277 ASP A C 1
ATOM 2313 O O . ASP A 1 277 ? -24.864 -3.730 31.950 1.00 83.44 277 ASP A O 1
ATOM 2317 N N . LEU A 1 278 ? -22.672 -3.771 31.457 1.00 81.62 278 LEU A N 1
ATOM 2318 C CA . LEU A 1 278 ? -22.293 -4.644 32.565 1.00 81.62 278 LEU A CA 1
ATOM 2319 C C . LEU A 1 278 ? -22.575 -3.998 33.930 1.00 81.62 278 LEU A C 1
ATOM 2321 O O . LEU A 1 278 ? -23.185 -4.622 34.799 1.00 81.62 278 LEU A O 1
ATOM 2325 N N . VAL A 1 279 ? -22.189 -2.733 34.122 1.00 84.25 279 VAL A N 1
ATOM 2326 C CA . VAL A 1 279 ? -22.434 -2.023 35.389 1.00 84.25 279 VAL A CA 1
ATOM 2327 C C . VAL A 1 279 ? -23.930 -1.727 35.578 1.00 84.25 279 VAL A C 1
ATOM 2329 O O . VAL A 1 279 ? -24.440 -1.836 36.693 1.00 84.25 279 VAL A O 1
ATOM 2332 N N . ASN A 1 280 ? -24.673 -1.441 34.504 1.00 85.75 280 ASN A N 1
ATOM 2333 C CA . ASN A 1 280 ? -26.131 -1.292 34.559 1.00 85.75 280 ASN A CA 1
ATOM 2334 C C . ASN A 1 280 ? -26.839 -2.601 34.934 1.00 85.75 280 ASN A C 1
ATOM 2336 O O . ASN A 1 280 ? -27.777 -2.580 35.735 1.00 85.75 280 ASN A O 1
ATOM 2340 N N . LYS A 1 281 ? -26.385 -3.744 34.400 1.00 83.50 281 LYS A N 1
ATOM 2341 C CA . LYS A 1 281 ? -26.902 -5.063 34.792 1.00 83.50 281 LYS A CA 1
ATOM 2342 C C . LYS A 1 281 ? -26.670 -5.313 36.283 1.00 83.50 281 LYS A C 1
ATOM 2344 O O . LYS A 1 281 ? -27.607 -5.677 36.992 1.00 83.50 281 LYS A O 1
ATOM 2349 N N . ARG A 1 282 ? -25.456 -5.033 36.774 1.00 82.75 282 ARG A N 1
ATOM 2350 C CA . ARG A 1 282 ? -25.119 -5.107 38.203 1.00 82.75 282 ARG A CA 1
ATOM 2351 C C . ARG A 1 282 ? -26.045 -4.248 39.056 1.00 82.75 282 ARG A C 1
ATOM 2353 O O . ARG A 1 282 ? -26.583 -4.752 40.037 1.00 82.75 282 ARG A O 1
ATOM 2360 N N . LYS A 1 283 ? -26.254 -2.984 38.675 1.00 88.44 283 LYS A N 1
ATOM 2361 C CA . LYS A 1 283 ? -27.153 -2.066 39.389 1.00 88.44 283 LYS A CA 1
ATOM 2362 C C . LYS A 1 283 ? -28.545 -2.672 39.557 1.00 88.44 283 LYS A C 1
ATOM 2364 O O . LYS A 1 283 ?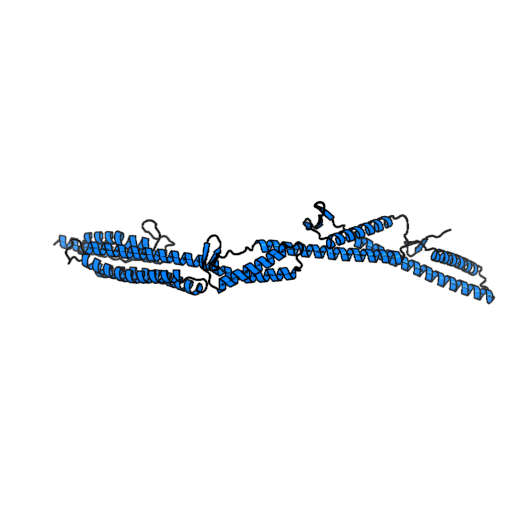 -29.073 -2.713 40.661 1.00 88.44 283 LYS A O 1
ATOM 2369 N N . ARG A 1 284 ? -29.117 -3.179 38.460 1.00 86.31 284 ARG A N 1
ATOM 2370 C CA . ARG A 1 284 ? -30.452 -3.789 38.469 1.00 86.31 284 ARG A CA 1
ATOM 2371 C C . ARG A 1 284 ? -30.528 -4.969 39.435 1.00 86.31 284 ARG A C 1
ATOM 2373 O O . ARG A 1 284 ? -31.445 -5.024 40.239 1.00 86.31 284 ARG A O 1
ATOM 2380 N N . ILE A 1 285 ? -29.549 -5.869 39.392 1.00 84.19 285 ILE A N 1
ATOM 2381 C CA . ILE A 1 285 ? -29.548 -7.067 40.239 1.00 84.19 285 ILE A CA 1
ATOM 2382 C C . ILE A 1 285 ? -29.371 -6.719 41.718 1.00 84.19 285 ILE A C 1
ATOM 2384 O O . ILE A 1 285 ? -30.060 -7.288 42.560 1.00 84.19 285 ILE A O 1
ATOM 2388 N N . VAL A 1 286 ? -28.494 -5.765 42.050 1.00 86.69 286 VAL A N 1
ATOM 2389 C CA . VAL A 1 286 ? -28.360 -5.281 43.433 1.00 86.69 286 VAL A CA 1
ATOM 2390 C C . VAL A 1 286 ? -29.695 -4.720 43.930 1.00 86.69 286 VAL A C 1
ATOM 2392 O O . VAL A 1 286 ? -30.133 -5.083 45.020 1.00 86.69 286 VAL A O 1
ATOM 2395 N N . GLN A 1 287 ? -30.381 -3.917 43.114 1.00 87.88 287 GLN A N 1
ATOM 2396 C CA . GLN A 1 287 ? -31.700 -3.390 43.460 1.00 87.88 287 GLN A CA 1
ATOM 2397 C C . GLN A 1 287 ? -32.751 -4.500 43.637 1.00 87.88 287 GLN A C 1
ATOM 2399 O O . GLN A 1 287 ? -33.491 -4.490 44.616 1.00 87.88 287 GLN A O 1
ATOM 2404 N N . GLU A 1 288 ? -32.785 -5.501 42.754 1.00 86.62 288 GLU A N 1
ATOM 2405 C CA . GLU A 1 288 ? -33.698 -6.647 42.881 1.00 86.62 288 GLU A CA 1
ATOM 2406 C C . GLU A 1 288 ? -33.472 -7.439 44.178 1.00 86.62 288 GLU A C 1
ATOM 2408 O O . GLU A 1 288 ? -34.427 -7.923 44.790 1.00 86.62 288 GLU A O 1
ATOM 2413 N N . ILE A 1 289 ? -32.215 -7.584 44.610 1.00 84.50 289 ILE A N 1
ATOM 2414 C CA . ILE A 1 289 ? -31.873 -8.232 45.882 1.00 84.50 289 ILE A CA 1
ATOM 2415 C C . ILE A 1 289 ? -32.364 -7.385 47.061 1.00 84.50 289 ILE A C 1
ATOM 2417 O O . ILE A 1 289 ? -32.996 -7.923 47.971 1.00 84.50 289 ILE A O 1
ATOM 2421 N N . ILE A 1 290 ? -32.129 -6.068 47.029 1.00 87.44 290 ILE A N 1
ATOM 2422 C CA . ILE A 1 290 ? -32.632 -5.118 48.037 1.00 87.44 290 ILE A CA 1
ATOM 2423 C C . ILE A 1 290 ? -34.149 -5.242 48.180 1.00 87.44 290 ILE A C 1
ATOM 2425 O O . ILE A 1 290 ? -34.657 -5.335 49.298 1.00 87.44 290 ILE A O 1
ATOM 2429 N N . ASP A 1 291 ? -34.873 -5.266 47.063 1.00 84.75 291 ASP A N 1
ATOM 2430 C CA . ASP A 1 291 ? -36.334 -5.320 47.064 1.00 84.75 291 ASP A CA 1
ATOM 2431 C C . ASP A 1 291 ? -36.851 -6.653 47.622 1.00 84.75 291 ASP A C 1
ATOM 2433 O O . ASP A 1 291 ? -37.794 -6.660 48.415 1.00 84.75 291 ASP A O 1
ATOM 2437 N N . LYS A 1 292 ? -36.188 -7.774 47.299 1.00 83.31 292 LYS A N 1
ATOM 2438 C CA . LYS A 1 292 ? -36.489 -9.093 47.885 1.00 83.31 292 LYS A CA 1
ATOM 2439 C C . LYS A 1 292 ? -36.257 -9.120 49.395 1.00 83.31 292 LYS A C 1
ATOM 2441 O O . LYS A 1 292 ? -37.118 -9.603 50.123 1.00 83.31 292 LYS A O 1
ATOM 2446 N N . ILE A 1 293 ? -35.129 -8.585 49.868 1.00 83.25 293 ILE A N 1
ATOM 2447 C CA . ILE A 1 293 ? -34.825 -8.502 51.304 1.00 83.25 293 ILE A CA 1
ATOM 2448 C C . ILE A 1 293 ? -35.872 -7.645 52.024 1.00 83.25 293 ILE A C 1
ATOM 2450 O O . ILE A 1 293 ? -36.384 -8.047 53.067 1.00 83.25 293 ILE A O 1
ATOM 2454 N N . LYS A 1 294 ? -36.225 -6.480 51.461 1.00 83.38 294 LYS A N 1
ATOM 2455 C CA . LYS A 1 294 ? -37.257 -5.595 52.023 1.00 83.38 294 LYS A CA 1
ATOM 2456 C C . LYS A 1 294 ? -38.602 -6.303 52.129 1.00 83.38 294 LYS A C 1
ATOM 2458 O O . LYS A 1 294 ? -39.203 -6.250 53.198 1.00 83.38 294 LYS A O 1
ATOM 2463 N N . LEU A 1 295 ? -39.047 -6.964 51.059 1.00 81.56 295 LEU A N 1
ATOM 2464 C CA . LEU A 1 295 ? -40.316 -7.693 51.027 1.00 81.56 295 LEU A CA 1
ATOM 2465 C C . LEU A 1 295 ? -40.377 -8.758 52.129 1.00 81.56 295 LEU A C 1
ATOM 2467 O O . LEU A 1 295 ? -41.349 -8.799 52.877 1.00 81.56 295 LEU A O 1
ATOM 2471 N N . GLU A 1 296 ? -39.318 -9.556 52.269 1.00 74.69 296 GLU A N 1
ATOM 2472 C CA . GLU A 1 296 ? -39.246 -10.616 53.278 1.00 74.69 296 GLU A CA 1
ATOM 2473 C C . GLU A 1 296 ? -39.180 -10.044 54.706 1.00 74.69 296 GLU A C 1
ATOM 2475 O O . GLU A 1 296 ? -39.848 -10.536 55.609 1.00 74.69 296 GLU A O 1
ATOM 2480 N N . SER A 1 297 ? -38.444 -8.943 54.910 1.00 68.44 297 SER A N 1
ATOM 2481 C CA . SER A 1 297 ? -38.326 -8.266 56.214 1.00 68.44 297 SER A CA 1
ATOM 2482 C C . SER A 1 297 ? -39.595 -7.528 56.672 1.00 68.44 297 SER A C 1
ATOM 2484 O O . SER A 1 297 ? -39.704 -7.162 57.843 1.00 68.44 297 SER A O 1
ATOM 2486 N N . LEU A 1 298 ? -40.526 -7.266 55.747 1.00 61.25 298 LEU A N 1
ATOM 2487 C CA . LEU A 1 298 ? -41.808 -6.595 55.988 1.00 61.25 298 LEU A CA 1
ATOM 2488 C C . LEU A 1 298 ? -42.990 -7.581 56.068 1.00 61.25 298 LEU A C 1
ATOM 2490 O O . LEU A 1 298 ? -44.083 -7.161 56.448 1.00 61.25 298 LEU A O 1
ATOM 2494 N N . GLY A 1 299 ? -42.789 -8.852 55.700 1.00 56.84 299 GLY A N 1
ATOM 2495 C CA . GLY A 1 299 ? -43.783 -9.923 55.811 1.00 56.84 299 GLY A CA 1
ATOM 2496 C C . GLY A 1 299 ? -44.004 -10.393 57.254 1.00 56.84 299 GLY A C 1
ATOM 2497 O O . GLY A 1 299 ? -43.219 -10.067 58.136 1.00 56.84 299 GLY A O 1
ATOM 2498 N N . ASP A 1 300 ? -45.074 -11.170 57.469 1.00 47.66 300 ASP A N 1
ATOM 2499 C CA . ASP A 1 300 ? -45.719 -11.609 58.735 1.00 47.66 300 ASP A CA 1
ATOM 2500 C C . ASP A 1 300 ? -44.834 -12.378 59.757 1.00 47.66 300 ASP A C 1
ATOM 2502 O O . ASP A 1 300 ? -45.325 -13.033 60.678 1.00 47.66 300 ASP A O 1
ATOM 2506 N N . VAL A 1 301 ? -43.511 -12.330 59.607 1.00 53.22 301 VAL A N 1
ATOM 2507 C CA . VAL A 1 301 ? -42.544 -12.805 60.595 1.00 53.22 301 VAL A CA 1
ATOM 2508 C C . VAL A 1 301 ? -42.505 -11.776 61.723 1.00 53.22 301 VAL A C 1
ATOM 2510 O O . VAL A 1 301 ? -42.378 -10.576 61.473 1.00 53.22 301 VAL A O 1
ATOM 2513 N N . SER A 1 302 ? -42.644 -12.215 62.978 1.00 53.81 302 SER A N 1
ATOM 2514 C CA . SER A 1 302 ? -42.606 -11.301 64.123 1.00 53.81 302 SER A CA 1
ATOM 2515 C C . SER A 1 302 ? -41.389 -10.369 64.017 1.00 53.81 302 SER A C 1
ATOM 2517 O O . SER A 1 302 ? -40.281 -10.803 63.684 1.00 53.81 302 SER A O 1
ATOM 2519 N N . LYS A 1 303 ? -41.605 -9.070 64.277 1.00 53.94 303 LYS A N 1
ATOM 2520 C CA . LYS A 1 303 ? -40.612 -7.989 64.095 1.00 53.94 303 LYS A CA 1
ATOM 2521 C C . LYS A 1 303 ? -39.280 -8.204 64.836 1.00 53.94 303 LYS A C 1
ATOM 2523 O O . LYS A 1 303 ? -38.324 -7.487 64.537 1.00 53.94 303 LYS A O 1
ATOM 2528 N N . ASP A 1 304 ? -39.225 -9.202 65.716 1.00 55.75 304 ASP A N 1
ATOM 2529 C CA . ASP A 1 304 ? -38.112 -9.538 66.601 1.00 55.75 304 ASP A CA 1
ATOM 2530 C C . ASP A 1 304 ? -37.504 -10.932 66.333 1.00 55.75 304 ASP A C 1
ATOM 2532 O O . ASP A 1 304 ? -36.749 -11.442 67.158 1.00 55.75 304 ASP A O 1
ATOM 2536 N N . SER A 1 305 ? -37.816 -11.586 65.206 1.00 68.12 305 SER A N 1
ATOM 2537 C CA . SER A 1 305 ? -37.140 -12.842 64.849 1.00 68.12 305 SER A CA 1
ATOM 2538 C C . SER A 1 305 ? -35.671 -12.615 64.457 1.00 68.12 305 SER A C 1
ATOM 2540 O O . SER A 1 305 ? -35.302 -11.602 63.851 1.00 68.12 305 SER A O 1
ATOM 2542 N N . GLU A 1 306 ? -34.817 -13.588 64.782 1.00 72.25 306 GLU A N 1
ATOM 2543 C CA . GLU A 1 306 ? -33.386 -13.582 64.446 1.00 72.25 306 GLU A CA 1
ATOM 2544 C C . GLU A 1 306 ? -33.178 -13.395 62.931 1.00 72.25 306 GLU A C 1
ATOM 2546 O O . GLU A 1 306 ? -32.372 -12.567 62.517 1.00 72.25 306 GLU A O 1
ATOM 2551 N N . GLU A 1 307 ? -33.997 -14.054 62.106 1.00 72.12 307 GLU A N 1
ATOM 2552 C CA . GLU A 1 307 ? -33.982 -14.005 60.634 1.00 72.12 307 GLU A CA 1
ATOM 2553 C C . GLU A 1 307 ? -34.186 -12.581 60.083 1.00 72.12 307 GLU A C 1
ATOM 2555 O O . GLU A 1 307 ? -33.456 -12.142 59.190 1.00 72.12 307 GLU A O 1
ATOM 2560 N N . VAL A 1 308 ? -35.118 -11.813 60.659 1.00 75.38 308 VAL A N 1
ATOM 2561 C CA . VAL A 1 308 ? -35.380 -10.418 60.262 1.00 75.38 308 VAL A CA 1
ATOM 2562 C C . VAL A 1 308 ? -34.191 -9.508 60.589 1.00 75.38 308 VAL A C 1
ATOM 2564 O O . VAL A 1 308 ? -33.927 -8.550 59.859 1.00 75.38 308 VAL A O 1
ATOM 2567 N N . THR A 1 309 ? -33.439 -9.800 61.652 1.00 78.56 309 THR A N 1
ATOM 2568 C CA . THR A 1 309 ? -32.235 -9.030 62.011 1.00 78.56 309 THR A CA 1
ATOM 2569 C C . THR A 1 309 ? -31.111 -9.256 60.999 1.00 78.56 309 THR A C 1
ATOM 2571 O O . THR A 1 309 ? -30.501 -8.287 60.549 1.00 78.56 309 THR A O 1
ATOM 2574 N N . ILE A 1 310 ? -30.900 -10.504 60.567 1.00 78.69 310 ILE A N 1
ATOM 2575 C CA . ILE A 1 310 ? -29.896 -10.854 59.545 1.00 78.69 310 ILE A CA 1
ATOM 2576 C C . ILE A 1 310 ? -30.247 -10.209 58.201 1.00 78.69 310 ILE A C 1
ATOM 2578 O O . ILE A 1 310 ? -29.399 -9.606 57.545 1.00 78.69 310 ILE A O 1
ATOM 2582 N N . LEU A 1 311 ? -31.522 -10.273 57.803 1.00 82.56 311 LEU A N 1
ATOM 2583 C CA . LEU A 1 311 ? -32.001 -9.633 56.578 1.00 82.56 311 LEU A CA 1
ATOM 2584 C C . LEU A 1 311 ? -31.784 -8.110 56.600 1.00 82.56 311 LEU A C 1
ATOM 2586 O O . LEU A 1 311 ? -31.390 -7.540 55.584 1.00 82.56 311 LEU A O 1
ATOM 2590 N N . LYS A 1 312 ? -31.965 -7.440 57.746 1.00 82.94 312 LYS A N 1
ATOM 2591 C CA . LYS A 1 312 ? -31.671 -6.001 57.887 1.00 82.94 312 LYS A CA 1
ATOM 2592 C C . LYS A 1 312 ? -30.180 -5.676 57.736 1.00 82.94 312 LYS A C 1
ATOM 2594 O O . LYS A 1 312 ? -29.868 -4.649 57.138 1.00 82.94 312 LYS A O 1
ATOM 2599 N N . GLY A 1 313 ? -29.281 -6.518 58.244 1.00 84.00 313 GLY A N 1
ATOM 2600 C CA . GLY A 1 313 ? -27.835 -6.347 58.060 1.00 84.00 313 GLY A CA 1
ATOM 2601 C C . GLY A 1 313 ? -27.419 -6.491 56.594 1.00 84.00 313 GLY A C 1
ATOM 2602 O O . GLY A 1 313 ? -26.836 -5.577 56.006 1.00 84.00 313 GLY A O 1
ATOM 2603 N N . LEU A 1 314 ? -27.885 -7.558 55.933 1.00 84.88 314 LEU A N 1
ATOM 2604 C CA . LEU A 1 314 ? -27.693 -7.752 54.490 1.00 84.88 314 LEU A CA 1
ATOM 2605 C C . LEU A 1 314 ? -28.248 -6.574 53.674 1.00 84.88 314 LEU A C 1
ATOM 2607 O O . LEU A 1 314 ? -27.606 -6.109 52.730 1.00 84.88 314 LEU A O 1
ATOM 2611 N N . LEU A 1 315 ? -29.419 -6.049 54.054 1.00 87.81 315 LEU A N 1
ATOM 2612 C CA . LEU A 1 315 ? -30.021 -4.885 53.405 1.00 87.81 315 LEU A CA 1
ATOM 2613 C C . LEU A 1 315 ? -29.093 -3.664 53.431 1.00 87.81 315 LEU A C 1
ATOM 2615 O O . LEU A 1 315 ? -29.004 -2.951 52.428 1.00 87.81 315 LEU A O 1
ATOM 2619 N N . GLN A 1 316 ? -28.403 -3.412 54.547 1.00 87.69 316 GLN A N 1
ATOM 2620 C CA . GLN A 1 316 ? -27.462 -2.294 54.659 1.00 87.69 316 GLN A CA 1
ATOM 2621 C C . GLN A 1 316 ? -26.265 -2.473 53.720 1.00 87.69 316 GLN A C 1
ATOM 2623 O O . GLN A 1 316 ? -25.934 -1.539 52.984 1.00 87.69 316 GLN A O 1
ATOM 2628 N N . ALA A 1 317 ? -25.677 -3.674 53.681 1.00 87.25 317 ALA A N 1
ATOM 2629 C CA . ALA A 1 317 ? -24.561 -3.989 52.788 1.00 87.25 317 ALA A CA 1
ATOM 2630 C C . ALA A 1 317 ? -24.931 -3.764 51.310 1.00 87.25 317 ALA A C 1
ATOM 2632 O O . ALA A 1 317 ? -24.226 -3.055 50.583 1.00 87.25 317 ALA A O 1
ATOM 2633 N N . PHE A 1 318 ? -26.087 -4.276 50.872 1.00 90.00 318 PHE A N 1
ATOM 2634 C CA . PHE A 1 318 ? -26.553 -4.071 49.499 1.00 90.00 318 PHE A CA 1
ATOM 2635 C C . PHE A 1 318 ? -26.916 -2.612 49.199 1.00 90.00 318 PHE A C 1
ATOM 2637 O O . PHE A 1 318 ? -26.593 -2.125 48.118 1.00 90.00 318 PHE A O 1
ATOM 2644 N N . THR A 1 319 ? -27.523 -1.888 50.146 1.00 89.00 319 THR A N 1
ATOM 2645 C CA . THR A 1 319 ? -27.871 -0.465 49.962 1.00 89.00 319 THR A CA 1
ATOM 2646 C C . THR A 1 319 ? -26.623 0.396 49.762 1.00 89.00 319 THR A C 1
ATOM 2648 O O . THR A 1 319 ? -26.608 1.276 48.898 1.00 89.00 319 THR A O 1
ATOM 2651 N N . ARG A 1 320 ? -25.543 0.124 50.509 1.00 89.31 320 ARG A N 1
ATOM 2652 C CA . ARG A 1 320 ? -24.254 0.801 50.306 1.00 89.31 320 ARG A CA 1
ATOM 2653 C C . ARG A 1 320 ? -23.711 0.540 48.901 1.00 89.31 320 ARG A C 1
ATOM 2655 O O . ARG A 1 320 ? -23.309 1.479 48.216 1.00 89.31 320 ARG A O 1
ATOM 2662 N N . HIS A 1 321 ? -23.741 -0.712 48.452 1.00 89.31 321 HIS A N 1
ATOM 2663 C CA . HIS A 1 321 ? -23.263 -1.065 47.119 1.00 89.31 321 HIS A CA 1
ATOM 2664 C C . HIS A 1 321 ? -24.116 -0.495 45.982 1.00 89.31 321 HIS A C 1
ATOM 2666 O O . HIS A 1 321 ? -23.552 -0.116 44.956 1.00 89.31 321 HIS A O 1
ATOM 2672 N N . ASP A 1 322 ? -25.436 -0.379 46.141 1.00 90.50 322 ASP A N 1
ATOM 2673 C CA . ASP A 1 322 ? -26.293 0.256 45.130 1.00 90.50 322 ASP A CA 1
ATOM 2674 C C . ASP A 1 322 ? -25.907 1.724 44.889 1.00 90.50 322 ASP A C 1
ATOM 2676 O O . ASP A 1 322 ? -25.778 2.167 43.740 1.00 90.50 322 ASP A O 1
ATOM 2680 N N . ALA A 1 323 ? -25.633 2.466 45.967 1.00 89.31 323 ALA A N 1
ATOM 2681 C CA . ALA A 1 323 ? -25.198 3.854 45.876 1.00 89.31 323 ALA A CA 1
ATOM 2682 C C . ALA A 1 323 ? -23.867 3.986 45.112 1.00 89.31 323 ALA A C 1
ATOM 2684 O O . ALA A 1 323 ? -23.737 4.834 44.223 1.00 89.31 323 ALA A O 1
ATOM 2685 N N . GLU A 1 324 ? -22.892 3.119 45.405 1.00 89.69 324 GLU A N 1
ATOM 2686 C CA . GLU A 1 324 ? -21.596 3.102 44.716 1.00 89.69 324 GLU A CA 1
ATOM 2687 C C . GLU A 1 324 ? -21.732 2.757 43.226 1.00 89.69 324 GLU A C 1
ATOM 2689 O O . GLU A 1 324 ? -21.173 3.445 42.363 1.00 89.69 324 GLU A O 1
ATOM 2694 N N . VAL A 1 325 ? -22.502 1.714 42.902 1.00 89.06 325 VAL A N 1
ATOM 2695 C CA . VAL A 1 325 ? -22.725 1.286 41.515 1.00 89.06 325 VAL A CA 1
ATOM 2696 C C . VAL A 1 325 ? -23.472 2.367 40.736 1.00 89.06 325 VAL A C 1
ATOM 2698 O O . VAL A 1 325 ? -23.116 2.651 39.593 1.00 89.06 325 VAL A O 1
ATOM 2701 N N . THR A 1 326 ? -24.445 3.040 41.353 1.00 90.06 326 THR A N 1
ATOM 2702 C CA . THR A 1 326 ? -25.162 4.165 40.739 1.00 90.06 326 THR A CA 1
ATOM 2703 C C . THR A 1 326 ? -24.225 5.315 40.365 1.00 90.06 326 THR A C 1
ATOM 2705 O O . THR A 1 326 ? -24.340 5.858 39.263 1.00 90.06 326 THR A O 1
ATOM 2708 N N . GLN A 1 327 ? -23.259 5.658 41.222 1.00 91.25 327 GLN A N 1
ATOM 2709 C CA . GLN A 1 327 ? -22.251 6.668 40.887 1.00 91.25 327 GLN A CA 1
ATOM 2710 C C . GLN A 1 327 ? -21.344 6.223 39.734 1.00 91.25 327 GLN A C 1
ATOM 2712 O O . GLN A 1 327 ? -21.004 7.034 38.870 1.00 91.25 327 GLN A O 1
ATOM 2717 N N . LEU A 1 328 ? -20.952 4.946 39.698 1.00 89.75 328 LEU A N 1
ATOM 2718 C CA . LEU A 1 328 ? -20.121 4.405 38.622 1.00 89.75 328 LEU A CA 1
ATOM 2719 C C . LEU A 1 328 ? -20.851 4.431 37.269 1.00 89.75 328 LEU A C 1
ATOM 2721 O O . LEU A 1 328 ? -20.257 4.854 36.278 1.00 89.75 328 LEU A O 1
ATOM 2725 N N . VAL A 1 329 ? -22.137 4.058 37.232 1.00 90.19 329 VAL A N 1
ATOM 2726 C CA . VAL A 1 329 ? -22.984 4.163 36.027 1.00 90.19 329 VAL A CA 1
ATOM 2727 C C . VAL A 1 329 ? -22.992 5.593 35.491 1.00 90.19 329 VAL A C 1
ATOM 2729 O O . VAL A 1 329 ? -22.769 5.798 34.298 1.00 90.19 329 VAL A O 1
ATOM 2732 N N . ALA A 1 330 ? -23.213 6.581 36.365 1.00 90.31 330 ALA A N 1
ATOM 2733 C CA . ALA A 1 330 ? -23.252 7.985 35.965 1.00 90.31 330 ALA A CA 1
ATOM 2734 C C . ALA A 1 330 ? -21.914 8.437 35.356 1.00 90.31 330 ALA A C 1
ATOM 2736 O O . ALA A 1 330 ? -21.899 9.007 34.267 1.00 90.31 330 ALA A O 1
ATOM 2737 N N . LYS A 1 331 ? -20.788 8.102 36.003 1.00 91.44 331 LYS A N 1
ATOM 2738 C CA . LYS A 1 331 ? -19.438 8.429 35.508 1.00 91.44 331 LYS A CA 1
ATOM 2739 C C . LYS A 1 331 ? -19.142 7.802 34.144 1.00 91.44 331 LYS A C 1
ATOM 2741 O O . LYS A 1 331 ? -18.600 8.482 33.277 1.00 91.44 331 LYS A O 1
ATOM 2746 N N . ILE A 1 332 ? -19.517 6.536 33.936 1.00 89.00 332 ILE A N 1
ATOM 2747 C CA . ILE A 1 332 ? -19.354 5.858 32.638 1.00 89.00 332 ILE A CA 1
ATOM 2748 C C . ILE A 1 332 ? -20.225 6.527 31.566 1.00 89.00 332 ILE A C 1
ATOM 2750 O O . ILE A 1 332 ? -19.767 6.718 30.442 1.00 89.00 332 ILE A O 1
ATOM 2754 N N . GLY A 1 333 ? -21.462 6.904 31.905 1.00 86.56 333 GLY A N 1
ATOM 2755 C CA . GLY A 1 333 ? -22.367 7.608 30.995 1.00 86.56 333 GLY A CA 1
ATOM 2756 C C . GLY A 1 333 ? -21.808 8.956 30.534 1.00 86.56 333 GLY A C 1
ATOM 2757 O O . GLY A 1 333 ? -21.801 9.230 29.336 1.00 86.56 333 GLY A O 1
ATOM 2758 N N . THR A 1 334 ? -21.275 9.755 31.463 1.00 87.50 334 THR A N 1
ATOM 2759 C CA . THR A 1 334 ? -20.585 11.015 31.147 1.00 87.50 334 THR A CA 1
ATOM 2760 C C . THR A 1 334 ? -19.374 10.772 30.250 1.00 87.50 334 THR A C 1
ATOM 2762 O O . THR A 1 334 ? -19.309 11.341 29.168 1.00 87.50 334 THR A O 1
ATOM 2765 N N . ALA A 1 335 ? -18.483 9.846 30.619 1.00 86.50 335 ALA A N 1
ATOM 2766 C CA . ALA A 1 335 ? -17.301 9.524 29.816 1.00 86.50 335 ALA A CA 1
ATOM 2767 C C . ALA A 1 335 ? -17.649 9.054 28.392 1.00 86.50 335 ALA A C 1
ATOM 2769 O O . ALA A 1 335 ? -16.936 9.365 27.444 1.00 86.50 335 ALA A O 1
ATOM 2770 N N . ARG A 1 336 ? -18.759 8.323 28.218 1.00 84.12 336 ARG A N 1
ATOM 2771 C CA . ARG A 1 336 ? -19.242 7.908 26.893 1.00 84.12 336 ARG A CA 1
ATOM 2772 C C . ARG A 1 336 ? -19.714 9.096 26.056 1.00 84.12 336 ARG A C 1
ATOM 2774 O O . ARG A 1 336 ? -19.458 9.117 24.858 1.00 84.12 336 ARG A O 1
ATOM 2781 N N . ASN A 1 337 ? -20.428 10.039 26.665 1.00 82.12 337 ASN A N 1
ATOM 2782 C CA . ASN A 1 337 ? -20.940 11.218 25.966 1.00 82.12 337 ASN A CA 1
ATOM 2783 C C . ASN A 1 337 ? -19.821 12.214 25.630 1.00 82.12 337 ASN A C 1
ATOM 2785 O O . ASN A 1 337 ? -19.880 12.859 24.589 1.00 82.12 337 ASN A O 1
ATOM 2789 N N . ASP A 1 338 ? -18.797 12.284 26.480 1.00 82.50 338 ASP A N 1
ATOM 2790 C CA . ASP A 1 338 ? -17.634 13.153 26.297 1.00 82.50 338 ASP A CA 1
ATOM 2791 C C . ASP A 1 338 ? -16.555 12.519 25.400 1.00 82.50 338 ASP A C 1
ATOM 2793 O O . ASP A 1 338 ? -15.569 13.177 25.065 1.00 82.50 338 ASP A O 1
ATOM 2797 N N . LEU A 1 339 ? -16.705 11.244 25.013 1.00 82.38 339 LEU A N 1
ATOM 2798 C CA . LEU A 1 339 ? -15.731 10.525 24.194 1.00 82.38 339 LEU A CA 1
ATOM 2799 C C . LEU A 1 339 ? -15.560 11.215 22.834 1.00 82.38 339 LEU A C 1
ATOM 2801 O O . LEU A 1 339 ? -16.467 11.237 21.999 1.00 82.38 339 LEU A O 1
ATOM 2805 N N . CYS A 1 340 ? -14.349 11.697 22.578 1.00 79.31 340 CYS A N 1
ATOM 2806 C CA . CYS A 1 340 ? -13.946 12.306 21.320 1.00 79.31 340 CYS A CA 1
ATOM 2807 C C . CYS A 1 340 ? -12.555 11.796 20.913 1.00 79.31 340 CYS A C 1
ATOM 2809 O O . CYS A 1 340 ? -11.897 11.046 21.634 1.00 79.31 340 CYS A O 1
ATOM 2811 N N . LEU A 1 341 ? -12.093 12.168 19.722 1.00 75.50 341 LEU A N 1
ATOM 2812 C CA . LEU A 1 341 ? -10.782 11.727 19.244 1.00 75.50 341 LEU A CA 1
ATOM 2813 C C . LEU A 1 341 ? -9.614 12.356 20.035 1.00 75.50 341 LEU A C 1
ATOM 2815 O O . LEU A 1 341 ? -8.553 11.744 20.127 1.00 75.50 341 LEU A O 1
ATOM 2819 N N . ASP A 1 342 ? -9.810 13.521 20.666 1.00 73.06 342 ASP A N 1
ATOM 2820 C CA . ASP A 1 342 ? -8.753 14.218 21.421 1.00 73.06 342 ASP A CA 1
ATOM 2821 C C . ASP A 1 342 ? -8.491 13.613 22.804 1.00 73.06 342 ASP A C 1
ATOM 2823 O O . ASP A 1 342 ? -7.402 13.769 23.352 1.00 73.06 342 ASP A O 1
ATOM 2827 N N . ASN A 1 343 ? -9.470 12.907 23.374 1.00 80.69 343 ASN A N 1
ATOM 2828 C CA . ASN A 1 343 ? -9.385 12.350 24.723 1.00 80.69 343 ASN A CA 1
ATOM 2829 C C . ASN A 1 343 ? -9.302 10.817 24.729 1.00 80.69 343 ASN A C 1
ATOM 2831 O O . ASN A 1 343 ? -9.628 10.189 25.734 1.00 80.69 343 ASN A O 1
ATOM 2835 N N . LEU A 1 344 ? -8.860 10.194 23.629 1.00 82.94 344 LEU A N 1
ATOM 2836 C CA . LEU A 1 344 ? -8.755 8.732 23.520 1.00 82.94 344 LEU A CA 1
ATOM 2837 C C . LEU A 1 344 ? -7.891 8.116 24.627 1.00 82.94 344 LEU A C 1
ATOM 2839 O O . LEU A 1 344 ? -8.281 7.114 25.228 1.00 82.94 344 LEU A O 1
ATOM 2843 N N . SER A 1 345 ? -6.734 8.715 24.917 1.00 84.94 345 SER A N 1
ATOM 2844 C CA . SER A 1 345 ? -5.822 8.244 25.969 1.00 84.94 345 SER A CA 1
ATOM 2845 C C . SER A 1 345 ? -6.460 8.339 27.353 1.00 84.94 345 SER A C 1
ATOM 2847 O O . SER A 1 345 ? -6.461 7.356 28.098 1.00 84.94 345 SER A O 1
ATOM 2849 N N . ASP A 1 346 ? -7.076 9.480 27.659 1.00 86.75 346 ASP A N 1
ATOM 2850 C CA . ASP A 1 346 ? -7.754 9.715 28.933 1.00 86.75 346 ASP A CA 1
ATOM 2851 C C . ASP A 1 346 ? -8.949 8.771 29.090 1.00 86.75 346 ASP A C 1
ATOM 2853 O O . ASP A 1 346 ? -9.115 8.131 30.125 1.00 86.75 346 ASP A O 1
ATOM 2857 N N . SER A 1 347 ? -9.740 8.598 28.030 1.00 85.75 347 SER A N 1
ATOM 2858 C CA . SER A 1 347 ? -10.888 7.690 27.984 1.00 85.75 347 SER A CA 1
ATOM 2859 C C . SER A 1 347 ? -10.471 6.225 28.131 1.00 85.75 347 SER A C 1
ATOM 2861 O O . SER A 1 347 ? -11.153 5.450 28.803 1.00 85.75 347 SER A O 1
ATOM 2863 N N . LYS A 1 348 ? -9.324 5.821 27.567 1.00 86.75 348 LYS A N 1
ATOM 2864 C CA . LYS A 1 348 ? -8.730 4.494 27.804 1.00 86.75 348 LYS A CA 1
ATOM 2865 C C . LYS A 1 348 ? -8.336 4.313 29.263 1.00 86.75 348 LYS A C 1
ATOM 2867 O O . LYS A 1 348 ? -8.568 3.244 29.830 1.00 86.75 348 LYS A O 1
ATOM 2872 N N . GLU A 1 349 ? -7.716 5.320 29.868 1.00 89.19 349 GLU A N 1
ATOM 2873 C CA . GLU A 1 349 ? -7.335 5.271 31.276 1.00 89.19 349 GLU A CA 1
ATOM 2874 C C . GLU A 1 349 ? -8.571 5.223 32.183 1.00 89.19 349 GLU A C 1
ATOM 2876 O O . GLU A 1 349 ? -8.630 4.411 33.107 1.00 89.19 349 GLU A O 1
ATOM 2881 N N . GLN A 1 350 ? -9.597 6.019 31.879 1.00 88.25 350 GLN A N 1
ATOM 2882 C CA . GLN A 1 350 ? -10.878 5.992 32.576 1.00 88.25 350 GLN A CA 1
ATOM 2883 C C . GLN A 1 350 ? -11.570 4.638 32.436 1.00 88.25 350 GLN A C 1
ATOM 2885 O O . GLN A 1 350 ? -11.986 4.076 33.443 1.00 88.25 350 GLN A O 1
ATOM 2890 N N . LEU A 1 351 ? -11.622 4.054 31.234 1.00 87.31 351 LEU A N 1
ATOM 2891 C CA . LEU A 1 351 ? -12.168 2.713 31.024 1.00 87.31 351 LEU A CA 1
ATOM 2892 C C . LEU A 1 351 ? -11.439 1.669 31.884 1.00 87.31 351 LEU A C 1
ATOM 2894 O O . LEU A 1 351 ? -12.094 0.834 32.507 1.00 87.31 351 LEU A O 1
ATOM 2898 N N . LYS A 1 352 ? -10.102 1.730 31.963 1.00 86.62 352 LYS A N 1
ATOM 2899 C CA . LYS A 1 352 ? -9.322 0.860 32.859 1.00 86.62 352 LYS A CA 1
ATOM 2900 C C . LYS A 1 352 ? -9.712 1.082 34.319 1.00 86.62 352 LYS A C 1
ATOM 2902 O O . LYS A 1 352 ? -10.005 0.111 35.008 1.00 86.62 352 LYS A O 1
ATOM 2907 N N . LYS A 1 353 ? -9.797 2.339 34.769 1.00 88.06 353 LYS A N 1
ATOM 2908 C CA . LYS A 1 353 ? -10.243 2.686 36.129 1.00 88.06 353 LYS A CA 1
ATOM 2909 C C . LYS A 1 353 ? -11.658 2.179 36.413 1.00 88.06 353 LYS A C 1
ATOM 2911 O O . LYS A 1 353 ? -11.894 1.665 37.498 1.00 88.06 353 LYS A O 1
ATOM 2916 N N . PHE A 1 354 ? -12.584 2.266 35.459 1.00 86.44 354 PHE A N 1
ATOM 2917 C CA . PHE A 1 354 ? -13.949 1.756 35.607 1.00 86.44 354 PHE A CA 1
ATOM 2918 C C . PHE A 1 354 ? -13.994 0.230 35.670 1.00 86.44 354 PHE A C 1
ATOM 2920 O O . PHE A 1 354 ? -14.755 -0.319 36.465 1.00 86.44 354 PHE A O 1
ATOM 2927 N N . ALA A 1 355 ? -13.178 -0.457 34.867 1.00 79.25 355 ALA A N 1
ATOM 2928 C CA . ALA A 1 355 ? -13.059 -1.910 34.911 1.00 79.25 355 ALA A CA 1
ATOM 2929 C C . ALA A 1 355 ? -12.497 -2.381 36.262 1.00 79.25 355 ALA A C 1
ATOM 2931 O O . ALA A 1 355 ? -13.088 -3.260 36.889 1.00 79.25 355 ALA A O 1
ATOM 2932 N N . THR A 1 356 ? -11.421 -1.749 36.740 1.00 79.62 356 THR A N 1
ATOM 2933 C CA . THR A 1 356 ? -10.823 -2.018 38.056 1.00 79.62 356 THR A CA 1
ATOM 2934 C C . THR A 1 356 ? -11.795 -1.699 39.188 1.00 79.62 356 THR A C 1
ATOM 2936 O O . THR A 1 356 ? -12.067 -2.564 40.008 1.00 79.62 356 THR A O 1
ATOM 2939 N N . ALA A 1 357 ? -12.417 -0.518 39.192 1.00 81.06 357 ALA A N 1
ATOM 2940 C CA . ALA A 1 357 ? -13.388 -0.147 40.219 1.00 81.06 357 ALA A CA 1
ATOM 2941 C C . ALA A 1 357 ? -14.579 -1.113 40.257 1.00 81.06 357 ALA A C 1
ATOM 2943 O O . ALA A 1 357 ? -15.040 -1.483 41.331 1.00 81.06 357 ALA A O 1
ATOM 2944 N N . ASN A 1 358 ? -15.071 -1.561 39.099 1.00 78.00 358 ASN A N 1
ATOM 2945 C CA . ASN A 1 358 ? -16.144 -2.546 39.072 1.00 78.00 358 ASN A CA 1
ATOM 2946 C C . ASN A 1 358 ? -15.707 -3.901 39.657 1.00 78.00 358 ASN A C 1
ATOM 2948 O O . ASN A 1 358 ? -16.494 -4.525 40.365 1.00 78.00 358 ASN A O 1
ATOM 2952 N N . HIS A 1 359 ? -14.471 -4.329 39.380 1.00 72.50 359 HIS A N 1
ATOM 2953 C CA . HIS A 1 359 ? -13.871 -5.555 39.912 1.00 72.50 359 HIS A CA 1
ATOM 2954 C C . HIS A 1 359 ? -13.680 -5.484 41.434 1.00 72.50 359 HIS A C 1
ATOM 2956 O O . HIS A 1 359 ? -14.207 -6.323 42.161 1.00 72.50 359 HIS A O 1
ATOM 2962 N N . ASP A 1 360 ? -12.994 -4.450 41.919 1.00 77.44 360 ASP A N 1
ATOM 2963 C CA . ASP A 1 360 ? -12.656 -4.285 43.335 1.00 77.44 360 ASP A CA 1
ATOM 2964 C C . ASP A 1 360 ? -13.922 -4.142 44.183 1.00 77.44 360 ASP A C 1
ATOM 2966 O O . ASP A 1 360 ? -14.091 -4.832 45.186 1.00 77.44 360 ASP A O 1
ATOM 2970 N N . LYS A 1 361 ? -14.892 -3.346 43.713 1.00 78.50 361 LYS A N 1
ATOM 2971 C CA . LYS A 1 361 ? -16.180 -3.181 44.399 1.00 78.50 361 LYS A CA 1
ATOM 2972 C C . LYS A 1 361 ? -17.057 -4.424 44.382 1.00 78.50 361 LYS A C 1
ATOM 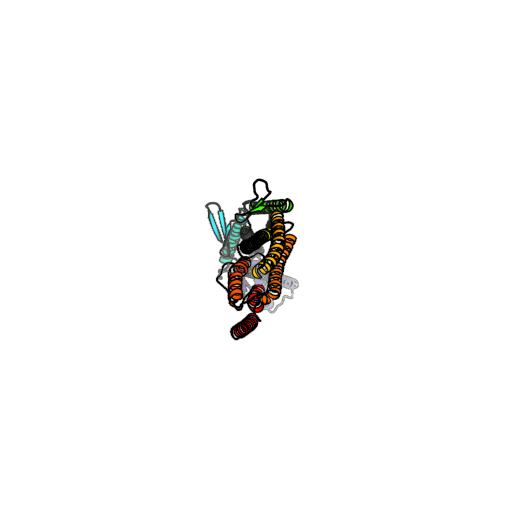2974 O O . LYS A 1 361 ? -18.010 -4.484 45.151 1.00 78.50 361 LYS A O 1
ATOM 2979 N N . ALA A 1 362 ? -16.827 -5.376 43.482 1.00 71.56 362 ALA A N 1
ATOM 2980 C CA . ALA A 1 362 ? -17.477 -6.681 43.579 1.00 71.56 362 ALA A CA 1
ATOM 2981 C C . ALA A 1 362 ? -16.843 -7.517 44.705 1.00 71.56 362 ALA A C 1
ATOM 2983 O O . ALA A 1 362 ? -17.558 -8.204 45.428 1.00 71.56 362 ALA A O 1
ATOM 2984 N N . GLY A 1 363 ? -15.521 -7.413 44.886 1.00 70.25 363 GLY A N 1
ATOM 2985 C CA . GLY A 1 363 ? -14.793 -8.026 45.999 1.00 70.25 363 GLY A CA 1
ATOM 2986 C C . GLY A 1 363 ? -15.212 -7.483 47.367 1.00 70.25 363 GLY A C 1
ATOM 2987 O O . GLY A 1 363 ? -15.447 -8.279 48.275 1.00 70.25 363 GLY A O 1
ATOM 2988 N N . ASP A 1 364 ? -15.376 -6.162 47.490 1.00 80.94 364 ASP A N 1
ATOM 2989 C CA . ASP A 1 364 ? -15.879 -5.512 48.712 1.00 80.94 364 ASP A CA 1
ATOM 2990 C C . ASP A 1 364 ? -17.245 -6.090 49.127 1.00 80.94 364 ASP A C 1
ATOM 2992 O O . ASP A 1 364 ? -17.400 -6.525 50.264 1.00 80.94 364 ASP A O 1
ATOM 2996 N N . LEU A 1 365 ? -18.188 -6.228 48.183 1.00 81.31 365 LEU A N 1
ATOM 2997 C CA . LEU A 1 365 ? -19.515 -6.795 48.462 1.00 81.31 365 LEU A CA 1
ATOM 2998 C C . LEU A 1 365 ? -19.421 -8.228 48.983 1.00 81.31 365 LEU A C 1
ATOM 3000 O O . LEU A 1 365 ? -20.110 -8.595 49.927 1.00 81.31 365 LEU A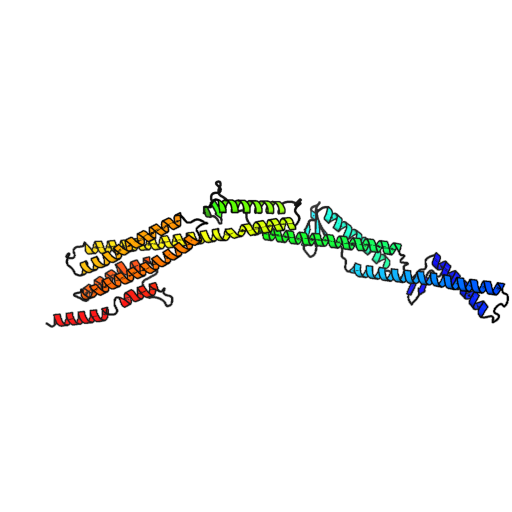 O 1
ATOM 3004 N N . ILE A 1 366 ? -18.573 -9.055 48.370 1.00 74.88 366 ILE A N 1
ATOM 3005 C CA . ILE A 1 366 ? -18.363 -10.438 48.816 1.00 74.88 366 ILE A CA 1
ATOM 3006 C C . ILE A 1 366 ? -17.840 -10.455 50.253 1.00 74.88 366 ILE A C 1
ATOM 3008 O O . ILE A 1 366 ? -18.294 -11.260 51.065 1.00 74.88 366 ILE A O 1
ATOM 3012 N N . LYS A 1 367 ? -16.891 -9.572 50.567 1.00 76.94 367 LYS A N 1
ATOM 3013 C CA . LYS A 1 367 ? -16.325 -9.451 51.907 1.00 76.94 367 LYS A CA 1
ATOM 3014 C C . LYS A 1 367 ? -17.384 -9.013 52.920 1.00 76.94 367 LYS A C 1
ATOM 3016 O O . LYS A 1 367 ? -17.518 -9.678 53.941 1.00 76.94 367 LYS A O 1
ATOM 3021 N N . ASP A 1 368 ? -18.162 -7.982 52.609 1.00 82.19 368 ASP A N 1
ATOM 3022 C CA . ASP A 1 368 ? -19.231 -7.483 53.479 1.00 82.19 368 ASP A CA 1
ATOM 3023 C C . ASP A 1 368 ? -20.279 -8.557 53.762 1.00 82.19 368 ASP A C 1
ATOM 3025 O O . ASP A 1 368 ? -20.668 -8.773 54.905 1.00 82.19 368 ASP A O 1
ATOM 3029 N N . LEU A 1 369 ? -20.704 -9.281 52.720 1.00 79.56 369 LEU A N 1
ATOM 3030 C CA . LEU A 1 369 ? -21.626 -10.398 52.882 1.00 79.56 369 LEU A CA 1
ATOM 3031 C C . LEU A 1 369 ? -21.013 -11.476 53.778 1.00 79.56 369 LEU A C 1
ATOM 3033 O O . LEU A 1 369 ? -21.711 -12.049 54.604 1.00 79.56 369 LEU A O 1
ATOM 3037 N N . ARG A 1 370 ? -19.710 -11.749 53.650 1.00 74.06 370 ARG A N 1
ATOM 3038 C CA . ARG A 1 370 ? -19.012 -12.729 54.491 1.00 74.06 370 ARG A CA 1
ATOM 3039 C C . ARG A 1 370 ? -19.020 -12.351 55.958 1.00 74.06 370 ARG A C 1
ATOM 3041 O O . ARG A 1 370 ? -19.265 -13.211 56.797 1.00 74.06 370 ARG A O 1
ATOM 3048 N N . GLU A 1 371 ? -18.697 -11.097 56.238 1.00 80.19 371 GLU A N 1
ATOM 3049 C CA . GLU A 1 371 ? -18.670 -10.548 57.589 1.00 80.19 371 GLU A CA 1
ATOM 3050 C C . GLU A 1 371 ? -20.077 -10.610 58.190 1.00 80.19 371 GLU A C 1
ATOM 3052 O O . GLU A 1 371 ? -20.258 -11.243 59.229 1.00 80.19 371 GLU A O 1
ATOM 3057 N N . GLU A 1 372 ? -21.087 -10.128 57.458 1.00 79.62 372 GLU A N 1
ATOM 3058 C CA . GLU A 1 372 ? -22.484 -10.174 57.894 1.00 79.62 372 GLU A CA 1
ATOM 3059 C C . GLU A 1 372 ? -22.957 -11.614 58.151 1.00 79.62 372 GLU A C 1
ATOM 3061 O O . GLU A 1 372 ? -23.594 -11.899 59.162 1.00 79.62 372 GLU A O 1
ATOM 3066 N N . PHE A 1 373 ? -22.627 -12.570 57.281 1.00 73.00 373 PHE A N 1
ATOM 3067 C CA . PHE A 1 373 ? -23.024 -13.962 57.489 1.00 73.00 373 PHE A CA 1
ATOM 3068 C C . PHE A 1 373 ? -22.305 -14.616 58.673 1.00 73.00 373 PHE A C 1
ATOM 3070 O O . PHE A 1 373 ? -22.958 -15.291 59.468 1.00 73.00 373 PHE A O 1
ATOM 3077 N N . ASN A 1 374 ? -20.996 -14.411 58.826 1.00 72.31 374 ASN A N 1
ATOM 3078 C CA . ASN A 1 374 ? -20.219 -15.005 59.917 1.00 72.31 374 ASN A CA 1
ATOM 3079 C C . ASN A 1 374 ? -20.661 -14.489 61.292 1.00 72.31 374 ASN A C 1
ATOM 3081 O O . ASN A 1 374 ? -20.763 -15.271 62.236 1.00 72.31 374 ASN A O 1
ATOM 3085 N N . GLU A 1 375 ? -20.955 -13.193 61.408 1.00 78.50 375 GLU A N 1
ATOM 3086 C CA . GLU A 1 375 ? -21.421 -12.585 62.661 1.00 78.50 375 GLU A CA 1
ATOM 3087 C C . GLU A 1 375 ? -22.810 -13.085 63.083 1.00 78.50 375 GLU A C 1
ATOM 3089 O O . GLU A 1 375 ? -23.150 -13.103 64.270 1.00 78.50 375 GLU A O 1
ATOM 3094 N N . ASN A 1 376 ? -23.626 -13.509 62.118 1.00 71.94 376 ASN A N 1
ATOM 3095 C CA . ASN A 1 376 ? -25.010 -13.897 62.351 1.00 71.94 376 ASN A CA 1
ATOM 3096 C C . ASN A 1 376 ? -25.256 -15.415 62.343 1.00 71.94 376 ASN A C 1
ATOM 3098 O O . ASN A 1 376 ? -26.292 -15.855 62.842 1.00 71.94 376 ASN A O 1
ATOM 3102 N N . LEU A 1 377 ? -24.315 -16.223 61.842 1.00 68.50 377 LEU A N 1
ATOM 3103 C CA . LEU A 1 377 ? -24.404 -17.689 61.805 1.00 68.50 377 LEU A CA 1
ATOM 3104 C C . LEU A 1 377 ? -24.728 -18.333 63.174 1.00 68.50 377 LEU A C 1
ATOM 3106 O O . LEU A 1 377 ? -25.551 -19.250 63.215 1.00 68.50 377 LEU A O 1
ATOM 3110 N N . PRO A 1 378 ? -24.163 -17.862 64.308 1.00 69.31 378 PRO A N 1
ATOM 3111 C CA . PRO A 1 378 ? -24.450 -18.442 65.620 1.00 69.31 378 PRO A CA 1
ATOM 3112 C C . PRO A 1 378 ? -25.889 -18.242 66.110 1.00 69.31 378 PRO A C 1
ATOM 3114 O O . PRO A 1 378 ? -26.307 -18.896 67.061 1.00 69.31 378 PRO A O 1
ATOM 3117 N N . LYS A 1 379 ? -26.652 -17.340 65.481 1.00 70.88 379 LYS A N 1
ATOM 3118 C CA . LYS A 1 379 ? -28.010 -16.965 65.901 1.00 70.88 379 LYS A CA 1
ATOM 3119 C C . LYS A 1 379 ? -29.078 -17.950 65.418 1.00 70.88 379 LYS A C 1
ATOM 3121 O O . LYS A 1 379 ? -30.249 -17.731 65.668 1.00 70.88 379 LYS A O 1
ATOM 3126 N N . PHE A 1 380 ? -28.724 -19.027 64.713 1.00 67.56 380 PHE A N 1
ATOM 3127 C CA . PHE A 1 380 ? -29.711 -20.011 64.267 1.00 67.56 380 PHE A CA 1
ATOM 3128 C C . PHE A 1 380 ? -30.004 -21.052 65.347 1.00 67.56 380 PHE A C 1
ATOM 3130 O O . PHE A 1 380 ? -29.190 -21.918 65.647 1.00 67.56 380 PHE A O 1
ATOM 3137 N N . SER A 1 381 ? -31.236 -21.030 65.853 1.00 61.00 381 SER A N 1
ATOM 3138 C CA . SER A 1 381 ? -31.745 -21.961 66.871 1.00 61.00 381 SER A CA 1
ATOM 3139 C C . SER A 1 381 ? -31.949 -23.413 66.397 1.00 61.00 381 SER A C 1
ATOM 3141 O O . SER A 1 381 ? -32.137 -24.303 67.223 1.00 61.00 381 SER A O 1
ATOM 3143 N N . SER A 1 382 ? -31.937 -23.696 65.084 1.00 67.12 382 SER A N 1
ATOM 3144 C CA . SER A 1 382 ? -32.023 -25.072 64.561 1.00 67.12 382 SER A CA 1
ATOM 3145 C C . SER A 1 382 ? -31.425 -25.239 63.162 1.00 67.12 382 SER A C 1
ATOM 3147 O O . SER A 1 382 ? -31.494 -24.344 62.317 1.00 67.12 382 SER A O 1
ATOM 3149 N N . ASN A 1 383 ? -30.940 -26.451 62.876 1.00 66.25 383 ASN A N 1
ATOM 3150 C CA . ASN A 1 383 ? -30.366 -26.826 61.579 1.00 66.25 383 ASN A CA 1
ATOM 3151 C C . ASN A 1 383 ? -31.389 -26.701 60.418 1.00 66.25 383 ASN A C 1
ATOM 3153 O O . ASN A 1 383 ? -31.047 -26.298 59.309 1.00 66.25 383 ASN A O 1
ATOM 3157 N N . LYS A 1 384 ? -32.686 -26.946 60.668 1.00 70.38 384 LYS A N 1
ATOM 3158 C CA . LYS A 1 384 ? -33.738 -26.802 59.643 1.00 70.38 384 LYS A CA 1
ATOM 3159 C C . LYS A 1 384 ? -33.921 -25.349 59.180 1.00 70.38 384 LYS A C 1
ATOM 3161 O O . LYS A 1 384 ? -34.002 -25.121 57.975 1.00 70.38 384 LYS A O 1
ATOM 3166 N N . ARG A 1 385 ? -33.973 -24.390 60.115 1.00 67.94 385 ARG A N 1
ATOM 3167 C CA . ARG A 1 385 ? -34.087 -22.950 59.803 1.00 67.94 385 ARG A CA 1
ATOM 3168 C C . ARG A 1 385 ? -32.860 -22.443 59.056 1.00 67.94 385 ARG A C 1
ATOM 3170 O O . ARG A 1 385 ? -33.002 -21.786 58.030 1.00 67.94 385 ARG A O 1
ATOM 3177 N N . LEU A 1 386 ? -31.672 -22.848 59.509 1.00 71.44 386 LEU A N 1
ATOM 3178 C CA . LEU A 1 386 ? -30.414 -22.557 58.828 1.00 71.44 386 LEU A CA 1
ATOM 3179 C C . LEU A 1 386 ? -30.455 -23.031 57.367 1.00 71.44 386 LEU A C 1
ATOM 3181 O O . LEU A 1 386 ? -30.236 -22.234 56.465 1.00 71.44 386 LEU A O 1
ATOM 3185 N N . ASN A 1 387 ? -30.841 -24.282 57.098 1.00 72.12 387 ASN A N 1
ATOM 3186 C CA . ASN A 1 387 ? -30.911 -24.804 55.726 1.00 72.12 387 ASN A CA 1
ATOM 3187 C C . ASN A 1 387 ? -31.935 -24.073 54.838 1.00 72.12 387 ASN A C 1
ATOM 3189 O O . ASN A 1 387 ? -31.693 -23.890 53.645 1.00 72.12 387 ASN A O 1
ATOM 3193 N N . GLN A 1 388 ? -33.069 -23.641 55.399 1.00 73.75 388 GLN A N 1
ATOM 3194 C CA . GLN A 1 388 ? -34.067 -22.854 54.666 1.00 73.75 388 GLN A CA 1
ATOM 3195 C C . GLN A 1 388 ? -33.533 -21.464 54.301 1.00 73.75 388 GLN A C 1
ATOM 3197 O O . GLN A 1 388 ? -33.648 -21.049 53.147 1.00 73.75 388 GLN A O 1
ATOM 3202 N N . PHE A 1 389 ? -32.893 -20.783 55.252 1.00 75.00 389 PHE A N 1
ATOM 3203 C CA . PHE A 1 389 ? -32.260 -19.485 55.025 1.00 75.00 389 PHE A CA 1
ATOM 3204 C C . PHE A 1 389 ? -31.125 -19.576 53.996 1.00 75.00 389 PHE A C 1
ATOM 3206 O O . PHE A 1 389 ? -31.023 -18.762 53.082 1.00 75.00 389 PHE A O 1
ATOM 3213 N N . MET A 1 390 ? -30.326 -20.636 54.071 1.00 73.69 390 MET A N 1
ATOM 3214 C CA . MET A 1 390 ? -29.242 -20.929 53.136 1.00 73.69 390 MET A CA 1
ATOM 3215 C C . MET A 1 390 ? -29.733 -21.168 51.707 1.00 73.69 390 MET A C 1
ATOM 3217 O O . MET A 1 390 ? -29.189 -20.605 50.758 1.00 73.69 390 MET A O 1
ATOM 3221 N N . ALA A 1 391 ? -30.805 -21.946 51.542 1.00 75.88 391 ALA A N 1
ATOM 3222 C CA . ALA A 1 391 ? -31.438 -22.138 50.239 1.00 75.88 391 ALA A CA 1
ATOM 3223 C C . ALA A 1 391 ? -31.994 -20.819 49.674 1.00 75.88 391 ALA A C 1
ATOM 3225 O O . ALA A 1 391 ? -31.944 -20.588 48.462 1.00 75.88 391 ALA A O 1
ATOM 3226 N N . TRP A 1 392 ? -32.498 -19.941 50.547 1.00 83.50 392 TRP A N 1
ATOM 3227 C CA . TRP A 1 392 ? -32.940 -18.609 50.156 1.00 83.50 392 TRP A CA 1
ATOM 3228 C C . TRP A 1 392 ? -31.763 -17.736 49.693 1.00 83.50 392 TRP A C 1
ATOM 3230 O O . TRP A 1 392 ? -31.851 -17.161 48.610 1.00 83.50 392 TRP A O 1
ATOM 3240 N N . ILE A 1 393 ? -30.638 -17.704 50.420 1.00 76.00 393 ILE A N 1
ATOM 3241 C CA . ILE A 1 393 ? -29.420 -16.971 50.018 1.00 76.00 393 ILE A CA 1
ATOM 3242 C C . ILE A 1 393 ? -28.910 -17.460 48.660 1.00 76.00 393 ILE A C 1
ATOM 3244 O O . ILE A 1 393 ? -28.664 -16.648 47.766 1.00 76.00 393 ILE A O 1
ATOM 3248 N N . ASP A 1 394 ? -28.779 -18.777 48.481 1.00 73.06 394 ASP A N 1
ATOM 3249 C CA . ASP A 1 394 ? -28.300 -19.373 47.230 1.00 73.06 394 ASP A CA 1
ATOM 3250 C C . ASP A 1 394 ? -29.169 -18.913 46.045 1.00 73.06 394 ASP A C 1
ATOM 3252 O O . ASP A 1 394 ? -28.658 -18.472 45.011 1.00 73.06 394 ASP A O 1
ATOM 3256 N N . LYS A 1 395 ? -30.496 -18.962 46.211 1.00 80.56 395 LYS A N 1
ATOM 3257 C CA . LYS A 1 395 ? -31.468 -18.643 45.159 1.00 80.56 395 LYS A CA 1
ATOM 3258 C C . LYS A 1 395 ? -31.628 -17.145 44.904 1.00 80.56 395 LYS A C 1
ATOM 3260 O O . LYS A 1 395 ? -31.801 -16.736 43.757 1.00 80.56 395 LYS A O 1
ATOM 3265 N N . HIS A 1 396 ? -31.652 -16.337 45.958 1.00 81.06 396 HIS A N 1
ATOM 3266 C CA . HIS A 1 396 ? -32.076 -14.941 45.888 1.00 81.06 396 HIS A CA 1
ATOM 3267 C C . HIS A 1 396 ? -30.923 -13.945 45.959 1.00 81.06 396 HIS A C 1
ATOM 3269 O O . HIS A 1 396 ? -31.134 -12.808 45.550 1.00 81.06 396 HIS A O 1
ATOM 3275 N N . ILE A 1 397 ? -29.732 -14.361 46.399 1.00 80.56 397 ILE A N 1
ATOM 3276 C CA . ILE A 1 397 ? -28.537 -13.514 46.482 1.00 80.56 397 ILE A CA 1
ATOM 3277 C C . ILE A 1 397 ? -27.421 -14.046 45.577 1.00 80.56 397 ILE A C 1
ATOM 3279 O O . ILE A 1 397 ? -27.008 -13.349 44.652 1.00 80.56 397 ILE A O 1
ATOM 3283 N N . LEU A 1 398 ? -26.938 -15.274 45.799 1.00 75.56 398 LEU A N 1
ATOM 3284 C CA . LEU A 1 398 ? -25.737 -15.760 45.104 1.00 75.56 398 LEU A CA 1
ATOM 3285 C C . LEU A 1 398 ? -25.971 -15.981 43.608 1.00 75.56 398 LEU A C 1
ATOM 3287 O O . LEU A 1 398 ? -25.165 -15.521 42.801 1.00 75.56 398 LEU A O 1
ATOM 3291 N N . ALA A 1 399 ? -27.064 -16.650 43.226 1.00 73.81 399 ALA A N 1
ATOM 3292 C CA . ALA A 1 399 ? -27.363 -16.904 41.817 1.00 73.81 399 ALA A CA 1
ATOM 3293 C C . ALA A 1 399 ? -27.572 -15.606 41.002 1.00 73.81 399 ALA A C 1
ATOM 3295 O O . ALA A 1 399 ? -26.939 -15.477 39.952 1.00 73.81 399 ALA A O 1
ATOM 3296 N N . PRO A 1 400 ? -28.349 -14.607 41.473 1.00 76.94 400 PRO A N 1
ATOM 3297 C CA . PRO A 1 400 ? -28.448 -13.322 40.784 1.00 76.94 400 PRO A CA 1
ATOM 3298 C C . PRO A 1 400 ? -27.111 -12.579 40.699 1.00 76.94 400 PRO A C 1
ATOM 3300 O O . PRO A 1 400 ? -26.763 -12.085 39.630 1.00 76.94 400 PRO A O 1
ATOM 3303 N N . LEU A 1 401 ? -26.319 -12.522 41.780 1.00 74.88 401 LEU A N 1
ATOM 3304 C CA . LEU A 1 401 ? -25.001 -11.873 41.729 1.00 74.88 401 LEU A CA 1
ATOM 3305 C C . LEU A 1 401 ? -24.082 -12.553 40.712 1.00 74.88 401 LEU A C 1
ATOM 3307 O O . LEU A 1 401 ? -23.403 -11.867 39.952 1.00 74.88 401 LEU A O 1
ATOM 3311 N N . TYR A 1 402 ? -24.099 -13.883 40.636 1.00 69.50 402 TYR A N 1
ATOM 3312 C CA . TYR A 1 402 ? -23.356 -14.613 39.612 1.00 69.50 402 TYR A CA 1
ATOM 3313 C C . TYR A 1 402 ? -23.752 -14.163 38.199 1.00 69.50 402 TYR A C 1
ATOM 3315 O O . TYR A 1 402 ? -22.886 -13.807 37.404 1.00 69.50 402 TYR A O 1
ATOM 3323 N N . GLU A 1 403 ? -25.053 -14.069 37.921 1.00 67.69 403 GLU A N 1
ATOM 3324 C CA . GLU A 1 403 ? -25.578 -13.598 36.635 1.00 67.69 403 GLU A CA 1
ATOM 3325 C C . GLU A 1 403 ? -25.243 -12.120 36.334 1.00 67.69 403 GLU A C 1
ATOM 3327 O O . GLU A 1 403 ? -25.164 -11.705 35.173 1.00 67.69 403 GLU A O 1
ATOM 3332 N N . ALA A 1 404 ? -25.064 -11.300 37.374 1.00 67.00 404 ALA A N 1
ATOM 3333 C CA . ALA A 1 404 ? -24.703 -9.888 37.257 1.00 67.00 404 ALA A CA 1
ATOM 3334 C C . ALA A 1 404 ? -23.259 -9.688 36.810 1.00 67.00 404 ALA A C 1
ATOM 3336 O O . ALA A 1 404 ? -22.971 -8.811 35.994 1.00 67.00 404 ALA A O 1
ATOM 3337 N N . TYR A 1 405 ? -22.355 -10.479 37.383 1.00 63.31 405 TYR A N 1
ATOM 3338 C CA . TYR A 1 405 ? -20.923 -10.348 37.152 1.00 63.31 405 TYR A CA 1
ATOM 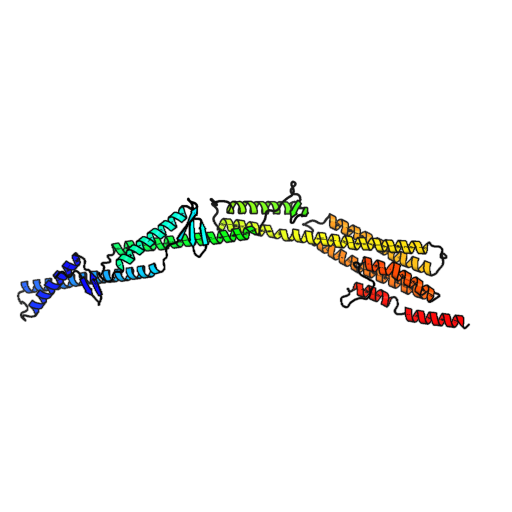3339 C C . TYR A 1 405 ? -20.435 -11.239 36.003 1.00 63.31 405 TYR A C 1
ATOM 3341 O O . TYR A 1 405 ? -19.379 -10.956 35.435 1.00 63.31 405 TYR A O 1
ATOM 3349 N N . TYR A 1 406 ? -21.212 -12.258 35.612 1.00 55.91 406 TYR A N 1
ATOM 3350 C CA . TYR A 1 406 ? -20.861 -13.216 34.565 1.00 55.91 406 TYR A CA 1
ATOM 3351 C C . TYR A 1 406 ? -22.054 -13.536 33.652 1.00 55.91 406 TYR A C 1
ATOM 3353 O O . TYR A 1 406 ? -23.193 -13.664 34.093 1.00 55.91 406 TYR A O 1
ATOM 3361 N N . LYS A 1 407 ? -21.791 -13.623 32.340 1.00 50.97 407 LYS A N 1
ATOM 3362 C CA . LYS A 1 407 ? -22.792 -13.946 31.308 1.00 50.97 407 LYS A CA 1
ATOM 3363 C C . LYS A 1 407 ? -23.498 -15.279 31.582 1.00 50.97 407 LYS A C 1
ATOM 3365 O O . LYS A 1 407 ? -22.910 -16.180 32.165 1.00 50.97 407 LYS A O 1
ATOM 3370 N N . GLU A 1 408 ? -24.731 -15.366 31.077 1.00 45.62 408 GLU A N 1
ATOM 3371 C CA . GLU A 1 408 ? -25.645 -16.514 31.117 1.00 45.62 408 GLU A CA 1
ATOM 3372 C C . GLU A 1 408 ? -24.950 -17.846 30.798 1.00 45.62 408 GLU A C 1
ATOM 3374 O O . GLU A 1 408 ? -24.785 -18.194 29.635 1.00 45.62 408 GLU A O 1
ATOM 3379 N N . GLU A 1 409 ? -24.581 -18.620 31.817 1.00 38.91 409 GLU A N 1
ATOM 3380 C CA . GLU A 1 409 ? -24.455 -20.071 31.703 1.00 38.91 409 GLU A CA 1
ATOM 3381 C C . GLU A 1 409 ? -24.611 -20.743 33.080 1.00 38.91 409 GLU A C 1
ATOM 3383 O O . GLU A 1 409 ? -24.387 -20.146 34.130 1.00 38.91 409 GLU A O 1
ATOM 3388 N N . LYS A 1 410 ? -25.120 -21.976 33.022 1.00 44.97 410 LYS A N 1
ATOM 3389 C CA . LYS A 1 410 ? -25.732 -22.836 34.057 1.00 44.97 410 LYS A CA 1
ATOM 3390 C C . LYS A 1 410 ? -25.039 -22.906 35.442 1.00 44.97 410 LYS A C 1
ATOM 3392 O O . LYS A 1 410 ? -23.854 -22.621 35.569 1.00 44.97 410 LYS A O 1
ATOM 3397 N N . PRO A 1 411 ? -25.753 -23.385 36.488 1.00 44.34 411 PRO A N 1
ATOM 3398 C CA . PRO A 1 411 ? -25.253 -23.428 37.867 1.00 44.34 411 PRO A CA 1
ATOM 3399 C C . PRO A 1 411 ? -23.950 -24.240 38.054 1.00 44.34 411 PRO A C 1
ATOM 3401 O O . PRO A 1 411 ? -23.941 -25.465 38.028 1.00 44.34 411 PRO A O 1
ATOM 3404 N N . TYR A 1 412 ? -22.869 -23.493 38.282 1.00 48.38 412 TYR A N 1
ATOM 3405 C CA . TYR A 1 412 ? -21.789 -23.612 39.276 1.00 48.38 412 TYR A CA 1
ATOM 3406 C C . TYR A 1 412 ? -21.079 -24.951 39.590 1.00 48.38 412 TYR A C 1
ATOM 3408 O O . TYR A 1 412 ? -21.455 -25.691 40.504 1.00 48.38 412 TYR A O 1
ATOM 3416 N N . LYS A 1 413 ? -19.892 -25.110 38.980 1.00 51.06 413 LYS A N 1
ATOM 3417 C CA . LYS A 1 413 ? -18.635 -25.593 39.598 1.00 51.06 413 LYS A CA 1
ATOM 3418 C C . LYS A 1 413 ? -17.464 -25.008 38.773 1.00 51.06 413 LYS A C 1
ATOM 3420 O O . LYS A 1 413 ? -17.486 -25.189 37.558 1.00 51.06 413 LYS A O 1
ATOM 3425 N N . PRO A 1 414 ? -16.478 -24.294 39.350 1.00 51.75 414 PRO A N 1
ATOM 3426 C CA . PRO A 1 414 ? -15.441 -23.613 38.580 1.00 51.75 414 PRO A CA 1
ATOM 3427 C C . PRO A 1 414 ? -14.571 -24.629 37.842 1.00 51.75 414 PRO A C 1
ATOM 3429 O O . PRO A 1 414 ? -14.099 -25.609 38.424 1.00 51.75 414 PRO A O 1
ATOM 3432 N N . GLY A 1 415 ? -14.355 -24.380 36.552 1.00 52.03 415 GLY A N 1
ATOM 3433 C CA . GLY A 1 415 ? -13.387 -25.112 35.741 1.00 52.03 415 GLY A CA 1
ATOM 3434 C C . GLY A 1 415 ? -11.946 -24.679 36.031 1.00 52.03 415 GLY A C 1
ATOM 3435 O O . GLY A 1 415 ? -11.685 -23.695 36.722 1.00 52.03 415 GLY A O 1
ATOM 3436 N N . PHE A 1 416 ? -10.977 -25.389 35.452 1.00 43.91 416 PHE A N 1
ATOM 3437 C CA . PHE A 1 416 ? -9.544 -25.123 35.655 1.00 43.91 416 PHE A CA 1
ATOM 3438 C C . PHE A 1 416 ? -9.129 -23.683 35.266 1.00 43.91 416 PHE A C 1
ATOM 3440 O O . PHE A 1 416 ? -8.243 -23.101 35.894 1.00 43.91 416 PHE A O 1
ATOM 3447 N N . PHE A 1 417 ? -9.827 -23.080 34.295 1.00 40.06 417 PHE A N 1
ATOM 3448 C CA . PHE A 1 417 ? -9.615 -21.713 33.793 1.00 40.06 417 PHE A CA 1
ATOM 3449 C C . PHE A 1 417 ? -10.544 -20.656 34.414 1.00 40.06 417 PHE A C 1
ATOM 3451 O O . PHE A 1 417 ? -10.685 -19.567 33.859 1.00 40.06 417 PHE A O 1
ATOM 3458 N N . ALA A 1 418 ? -11.179 -20.963 35.548 1.00 48.03 418 ALA A N 1
ATOM 3459 C CA . ALA A 1 418 ? -12.040 -20.015 36.246 1.00 48.03 418 ALA A CA 1
ATOM 3460 C C . ALA A 1 418 ? -11.292 -18.718 36.595 1.00 48.03 418 ALA A C 1
ATOM 3462 O O . ALA A 1 418 ? -10.134 -18.747 37.031 1.00 48.03 418 ALA A O 1
ATOM 3463 N N . SER A 1 419 ? -11.963 -17.580 36.415 1.00 51.12 419 SER A N 1
ATOM 3464 C CA . SER A 1 419 ? -11.386 -16.268 36.737 1.00 51.12 419 SER A CA 1
ATOM 3465 C C . SER A 1 419 ? -11.120 -16.117 38.246 1.00 51.12 419 SER A C 1
ATOM 3467 O O . SER A 1 419 ? -11.718 -16.818 39.060 1.00 51.12 419 SER A O 1
ATOM 3469 N N . SER A 1 420 ? -10.237 -15.192 38.651 1.00 49.31 420 SER A N 1
ATOM 3470 C CA . SER A 1 420 ? -9.894 -14.993 40.076 1.00 49.31 420 SER A CA 1
ATOM 3471 C C . SER A 1 420 ? -11.126 -14.677 40.940 1.00 49.31 420 SER A C 1
ATOM 3473 O O . SER A 1 420 ? -11.278 -15.231 42.022 1.00 49.31 420 SER A O 1
ATOM 3475 N N . ILE A 1 421 ? -12.075 -13.878 40.431 1.00 46.84 421 ILE A N 1
ATOM 3476 C CA . ILE A 1 421 ? -13.338 -13.613 41.141 1.00 46.84 421 ILE A CA 1
ATOM 3477 C C . ILE A 1 421 ? -14.268 -14.832 41.125 1.00 46.84 421 ILE A C 1
ATOM 3479 O O . ILE A 1 421 ? -14.943 -15.073 42.115 1.00 46.84 421 ILE A O 1
ATOM 3483 N N . GLU A 1 422 ? -14.316 -15.619 40.047 1.00 46.41 422 GLU A N 1
ATOM 3484 C CA . GLU A 1 422 ? -15.116 -16.853 40.007 1.00 46.41 422 GLU A CA 1
ATOM 3485 C C . GLU A 1 422 ? -14.613 -17.864 41.041 1.00 46.41 422 GLU A C 1
ATOM 3487 O O . GLU A 1 422 ? -15.409 -18.474 41.754 1.00 46.41 422 GLU A O 1
ATOM 3492 N N . ARG A 1 423 ? -13.287 -17.966 41.198 1.00 57.97 423 ARG A N 1
ATOM 3493 C CA . ARG A 1 423 ? -12.682 -18.678 42.320 1.00 57.97 423 ARG A CA 1
ATOM 3494 C C . ARG A 1 423 ? -13.056 -18.024 43.640 1.00 57.97 423 ARG A C 1
ATOM 3496 O O . ARG A 1 423 ? -13.465 -18.762 44.508 1.00 57.97 423 ARG A O 1
ATOM 3503 N N . ASN A 1 424 ? -13.030 -16.698 43.784 1.00 56.19 424 ASN A N 1
ATOM 3504 C CA . ASN A 1 424 ? -13.397 -16.022 45.036 1.00 56.19 424 ASN A CA 1
ATOM 3505 C C . ASN A 1 424 ? -14.883 -16.135 45.407 1.00 56.19 424 ASN A C 1
ATOM 3507 O O . ASN A 1 424 ? -15.171 -16.176 46.591 1.00 56.19 424 ASN A O 1
ATOM 3511 N N . LEU A 1 425 ? -15.821 -16.206 44.456 1.00 54.66 425 LEU A N 1
ATOM 3512 C CA . LEU A 1 425 ? -17.249 -16.468 44.700 1.00 54.66 425 LEU A CA 1
ATOM 3513 C C . LEU A 1 425 ? -17.492 -17.959 44.990 1.00 54.66 425 LEU A C 1
ATOM 3515 O O . LEU A 1 425 ? -18.262 -18.292 45.892 1.00 54.66 425 LEU A O 1
ATOM 3519 N N . PHE A 1 426 ? -16.767 -18.850 44.295 1.00 60.34 426 PHE A N 1
ATOM 3520 C CA . PHE A 1 426 ? -16.659 -20.277 44.624 1.00 60.34 426 PHE A CA 1
ATOM 3521 C C . PHE A 1 426 ? -16.181 -20.543 46.037 1.00 60.34 426 PHE A C 1
ATOM 3523 O O . PHE A 1 426 ? -16.867 -21.179 46.839 1.00 60.34 426 PHE A O 1
ATOM 3530 N N . GLU A 1 427 ? -15.016 -20.001 46.326 1.00 60.12 427 GLU A N 1
ATOM 3531 C CA . GLU A 1 427 ? -14.392 -19.908 47.626 1.00 60.12 427 GLU A CA 1
ATOM 3532 C C . GLU A 1 427 ? -15.302 -19.164 48.593 1.00 60.12 427 GLU A C 1
ATOM 3534 O O . GLU A 1 427 ? -15.380 -19.580 49.724 1.00 60.12 427 GLU A O 1
ATOM 3539 N N . PHE A 1 428 ? -16.061 -18.140 48.208 1.00 58.00 428 PHE A N 1
ATOM 3540 C CA . PHE A 1 428 ? -17.002 -17.483 49.115 1.00 58.00 428 PHE A CA 1
ATOM 3541 C C . PHE A 1 428 ? -18.093 -18.449 49.556 1.00 58.00 428 PHE A C 1
ATOM 3543 O O . PHE A 1 428 ? -18.288 -18.593 50.750 1.00 58.00 428 PHE A O 1
ATOM 3550 N N . ARG A 1 429 ? -18.729 -19.199 48.648 1.00 58.41 429 ARG A N 1
ATOM 3551 C CA . ARG A 1 429 ? -19.691 -20.248 49.035 1.00 58.41 429 ARG A CA 1
ATOM 3552 C C . ARG A 1 429 ? -19.030 -21.341 49.882 1.00 58.41 429 ARG A C 1
ATOM 3554 O O . ARG A 1 429 ? -19.600 -21.788 50.865 1.00 58.41 429 ARG A O 1
ATOM 3561 N N . LYS A 1 430 ? -17.825 -21.775 49.511 1.00 59.78 430 LYS A N 1
ATOM 3562 C CA . LYS A 1 430 ? -17.080 -22.829 50.221 1.00 59.78 430 LYS A CA 1
ATOM 3563 C C . LYS A 1 430 ? -16.550 -22.365 51.589 1.00 59.78 430 LYS A C 1
ATOM 3565 O O . LYS A 1 430 ? -16.504 -23.150 52.526 1.00 59.78 430 LYS A O 1
ATOM 3570 N N . ASN A 1 431 ? -16.188 -21.091 51.705 1.00 52.97 431 ASN A N 1
ATOM 3571 C CA . ASN A 1 431 ? -15.513 -20.471 52.844 1.00 52.97 431 ASN A CA 1
ATOM 3572 C C . ASN A 1 431 ? -16.443 -19.574 53.686 1.00 52.97 431 ASN A C 1
ATOM 3574 O O . ASN A 1 431 ? -15.999 -19.053 54.709 1.00 52.97 431 ASN A O 1
ATOM 3578 N N . LEU A 1 432 ? -17.694 -19.373 53.271 1.00 50.97 432 LEU A N 1
ATOM 3579 C CA . LEU A 1 432 ? -18.822 -18.998 54.130 1.00 50.97 432 LEU A CA 1
ATOM 3580 C C . LEU A 1 432 ? -19.188 -20.151 55.064 1.00 50.97 432 LEU A C 1
ATOM 3582 O O . LEU A 1 432 ? -19.625 -19.927 56.184 1.00 50.97 432 LEU A O 1
ATOM 3586 N N . PHE A 1 433 ? -19.014 -21.386 54.586 1.00 53.38 433 PHE A N 1
ATOM 3587 C CA . PHE A 1 433 ? -19.530 -22.588 55.234 1.00 53.38 433 PHE A CA 1
ATOM 3588 C C . PHE A 1 433 ? -18.489 -23.679 55.560 1.00 53.38 433 PHE A C 1
ATOM 3590 O O . PHE A 1 433 ? -18.868 -24.849 55.564 1.00 53.38 433 PHE A O 1
ATOM 3597 N N . PRO A 1 434 ? -17.208 -23.381 55.866 1.00 50.78 434 PRO A N 1
ATOM 3598 C CA . PRO A 1 434 ? -16.251 -24.420 56.245 1.00 50.78 434 PRO A CA 1
ATOM 3599 C C . PRO A 1 434 ? -16.599 -24.998 57.624 1.00 50.78 434 PRO A C 1
ATOM 3601 O O . PRO A 1 434 ? -16.467 -26.196 57.845 1.00 50.78 434 PRO A O 1
ATOM 3604 N N . ASP A 1 435 ? -17.133 -24.155 58.510 1.00 51.53 435 ASP A N 1
ATOM 3605 C CA . ASP A 1 435 ? -17.629 -24.536 59.828 1.00 51.53 435 ASP A CA 1
ATOM 3606 C C . ASP A 1 435 ? -19.128 -24.836 59.828 1.00 51.53 435 ASP A C 1
ATOM 3608 O O . ASP A 1 435 ? -19.651 -25.206 60.865 1.00 51.53 435 ASP A O 1
ATOM 3612 N N . LEU A 1 436 ? -19.851 -24.715 58.705 1.00 55.22 436 LEU A N 1
ATOM 3613 C CA . LEU A 1 436 ? -21.288 -25.017 58.682 1.00 55.22 436 LEU A CA 1
ATOM 3614 C C . LEU A 1 436 ? -21.523 -26.496 58.977 1.00 55.22 436 LEU A C 1
ATOM 3616 O O . LEU A 1 436 ? -22.445 -26.816 59.703 1.00 55.22 436 LEU A O 1
ATOM 3620 N N . GLU A 1 437 ? -20.672 -27.390 58.476 1.00 56.50 437 GLU A N 1
ATOM 3621 C CA . GLU A 1 437 ? -20.758 -28.823 58.770 1.00 56.50 437 GLU A CA 1
ATOM 3622 C C . GLU A 1 437 ? -20.471 -29.090 60.259 1.00 56.50 437 GLU A C 1
ATOM 3624 O O . GLU A 1 437 ? -21.197 -29.828 60.922 1.00 56.50 437 GLU A O 1
ATOM 3629 N N . LYS A 1 438 ? -19.475 -28.397 60.825 1.00 62.19 438 LYS A N 1
ATOM 3630 C CA . LYS A 1 438 ? -19.143 -28.441 62.255 1.00 62.19 438 LYS A CA 1
ATOM 3631 C C . LYS A 1 438 ? -20.268 -27.870 63.126 1.00 62.19 438 LYS A C 1
ATOM 3633 O O . LYS A 1 438 ? -20.664 -28.510 64.087 1.00 62.19 438 LYS A O 1
ATOM 3638 N N . PHE A 1 439 ? -20.842 -26.735 62.750 1.00 56.56 439 PHE A N 1
ATOM 3639 C CA . PHE A 1 439 ? -21.932 -26.051 63.440 1.00 56.56 439 PHE A CA 1
ATOM 3640 C C . PHE A 1 439 ? -23.269 -26.789 63.271 1.00 56.56 439 PHE A C 1
ATOM 3642 O O . PHE A 1 439 ? -24.068 -26.847 64.195 1.00 56.56 439 PHE A O 1
ATOM 3649 N N . GLN A 1 440 ? -23.513 -27.424 62.119 1.00 58.72 440 GLN A N 1
ATOM 3650 C CA . GLN A 1 440 ? -24.632 -28.344 61.886 1.00 58.72 440 GLN A CA 1
ATOM 3651 C C . GLN A 1 440 ? -24.508 -29.587 62.765 1.00 58.72 440 GLN A C 1
ATOM 3653 O O . GLN A 1 440 ? -25.526 -30.060 63.275 1.00 58.72 440 GLN A O 1
ATOM 3658 N N . ASN A 1 441 ? -23.286 -30.094 62.951 1.00 62.66 441 ASN A N 1
ATOM 3659 C CA . ASN A 1 441 ? -22.991 -31.180 63.878 1.00 62.66 441 ASN A CA 1
ATOM 3660 C C . ASN A 1 441 ? -23.179 -30.725 65.333 1.00 62.66 441 ASN A C 1
ATOM 3662 O O . ASN A 1 441 ? -23.893 -31.398 66.065 1.00 62.66 441 ASN A O 1
ATOM 3666 N N . GLU A 1 442 ? -22.667 -29.557 65.727 1.00 63.03 442 GLU A N 1
ATOM 3667 C CA . GLU A 1 442 ? -22.840 -28.971 67.067 1.00 63.03 442 GLU A CA 1
ATOM 3668 C C . GLU A 1 442 ? -24.316 -28.670 67.384 1.00 63.03 442 GLU A C 1
ATOM 3670 O O . GLU A 1 442 ? -24.790 -29.006 68.465 1.00 63.03 442 GLU A O 1
ATOM 3675 N N . LEU A 1 443 ? -25.093 -28.130 66.437 1.00 56.25 443 LEU A N 1
ATOM 3676 C CA . LEU A 1 443 ? -26.544 -27.935 66.567 1.00 56.25 443 LEU A CA 1
ATOM 3677 C C . LEU A 1 443 ? -27.312 -29.259 66.590 1.00 56.25 443 LEU A C 1
ATOM 3679 O O . LEU A 1 443 ? -28.319 -29.366 67.283 1.00 56.25 443 LEU A O 1
ATOM 3683 N N . SER A 1 444 ? -26.879 -30.261 65.819 1.00 58.38 444 SER A N 1
ATOM 3684 C CA . SER A 1 444 ? -27.463 -31.609 65.839 1.00 58.38 444 SER A CA 1
ATOM 3685 C C . SER A 1 444 ? -27.218 -32.284 67.186 1.00 58.38 444 SER A C 1
ATOM 3687 O O . SER A 1 444 ? -28.133 -32.885 67.745 1.00 58.38 444 SER A O 1
ATOM 3689 N N . GLU A 1 445 ? -26.016 -32.145 67.748 1.00 63.31 445 GLU A N 1
ATOM 3690 C CA . GLU A 1 445 ? -25.677 -32.642 69.081 1.00 63.31 445 GLU A CA 1
ATOM 3691 C C . GLU A 1 445 ? -26.395 -31.868 70.188 1.00 63.31 445 GLU A C 1
ATOM 3693 O O . GLU A 1 445 ? -26.971 -32.495 71.075 1.00 63.31 445 GLU A O 1
ATOM 3698 N N . ALA A 1 446 ? -26.468 -30.538 70.104 1.00 57.59 446 ALA A N 1
ATOM 3699 C CA . ALA A 1 446 ? -27.214 -29.705 71.047 1.00 57.59 446 ALA A CA 1
ATOM 3700 C C . ALA A 1 446 ? -28.724 -30.000 71.009 1.00 57.59 446 ALA A C 1
ATOM 3702 O O . ALA A 1 446 ? -29.358 -30.107 72.056 1.00 57.59 446 ALA A O 1
ATOM 3703 N N . ALA A 1 447 ? -29.302 -30.204 69.821 1.00 53.12 447 ALA A N 1
ATOM 3704 C CA . ALA A 1 447 ? -30.700 -30.600 69.667 1.00 53.12 447 ALA A CA 1
ATOM 3705 C C . ALA A 1 447 ? -30.961 -32.022 70.193 1.00 53.12 447 ALA A C 1
ATOM 3707 O O . ALA A 1 447 ? -31.980 -32.248 70.843 1.00 53.12 447 ALA A O 1
ATOM 3708 N N . LYS A 1 448 ? -30.038 -32.971 69.969 1.00 57.44 448 LYS A N 1
ATOM 3709 C CA . LYS A 1 448 ? -30.108 -34.322 70.556 1.00 57.44 448 LYS A CA 1
ATOM 3710 C C . LYS A 1 448 ? -30.037 -34.272 72.081 1.00 57.44 448 LYS A C 1
ATOM 3712 O O . LYS A 1 448 ? -30.847 -34.925 72.733 1.00 57.44 448 LYS A O 1
ATOM 3717 N N . ALA A 1 449 ? -29.129 -33.472 72.639 1.00 53.75 449 ALA A N 1
ATOM 3718 C CA . ALA A 1 449 ? -28.983 -33.276 74.079 1.00 53.75 449 ALA A CA 1
ATOM 3719 C C . ALA A 1 449 ? -30.232 -32.631 74.704 1.00 53.75 449 ALA A C 1
ATOM 3721 O O . ALA A 1 449 ? -30.701 -33.095 75.736 1.00 53.75 449 ALA A O 1
ATOM 3722 N N . ALA A 1 450 ? -30.820 -31.630 74.043 1.00 47.59 450 ALA A N 1
ATOM 3723 C CA . ALA A 1 450 ? -32.063 -30.989 74.476 1.00 47.59 450 ALA A CA 1
ATOM 3724 C C . ALA A 1 450 ? -33.309 -31.883 74.326 1.00 47.59 450 ALA A C 1
ATOM 3726 O O . ALA A 1 450 ? -34.304 -31.639 74.993 1.00 47.59 450 ALA A O 1
ATOM 3727 N N . SER A 1 451 ? -33.273 -32.899 73.455 1.00 42.56 451 SER A N 1
ATOM 3728 C CA . SER A 1 451 ? -34.346 -33.899 73.314 1.00 42.56 451 SER A CA 1
ATOM 3729 C C . SER A 1 451 ? -34.209 -35.108 74.250 1.00 42.56 451 SER A C 1
ATOM 3731 O O . SER A 1 451 ? -35.130 -35.917 74.336 1.00 42.56 451 SER A O 1
ATOM 3733 N N . ALA A 1 452 ? -33.047 -35.262 74.895 1.00 48.56 452 ALA A N 1
ATOM 3734 C CA . ALA A 1 452 ? -32.738 -36.334 75.845 1.00 48.56 452 ALA A CA 1
ATOM 3735 C C . ALA A 1 452 ? -32.849 -35.891 77.320 1.00 48.56 452 ALA A C 1
ATOM 3737 O O . ALA A 1 452 ? -32.804 -36.745 78.207 1.00 48.56 452 ALA A O 1
ATOM 3738 N N . ALA A 1 453 ? -32.974 -34.582 77.562 1.00 38.34 453 ALA A N 1
ATOM 3739 C CA . ALA A 1 453 ? -33.366 -33.961 78.828 1.00 38.34 453 ALA A CA 1
ATOM 3740 C C . ALA A 1 453 ? -34.875 -33.688 78.823 1.00 38.34 453 ALA A C 1
ATOM 3742 O O . ALA A 1 453 ? -35.480 -33.764 79.916 1.00 38.34 453 ALA A O 1
#

Radius of gyration: 53.46 Å; chains: 1; bounding box: 126×57×143 Å

Organism: NCBI:txid2184757

Sequence (453 aa):
MQNDSLEYQGETYVLDFPTQILVEQYNLAHKQLFEALSDNEFPVDPILFKNKKEQFAALQRNQIQIIAFLEEQRKNRKEFLDFKEKFKNHTPFVLTNTTSKEKALSFEGANYTLNYSTQHMVERYNYLYERLTKFFKNYSSTSNPLMINAELLQKITKQFIQLIESQNEIKSFVEKQRELDDLRNRFAAFSPLTLTYEGNSLVYKEKTYPLNAAIAKQIQEYNQAYGELEQAFKGENSTLDIESIKKLFNKLQQKVKPFDQIEEFGKLTKLLEKQSDLVNKRKRIVQEIIDKIKLESLGDVSKDSEEVTILKGLLQAFTRHDAEVTQLVAKIGTARNDLCLDNLSDSKEQLKKFATANHDKAGDLIKDLREEFNENLPKFSSNKRLNQFMAWIDKHILAPLYEAYYKEEKPYKPGFFASSIERNLFEFRKNLFPDLEKFQNELSEAAKAASAA